Protein 9I4R (pdb70)

Foldseek 3Di:
DVVVAAWKAWPQGKIDHWDQDQPFKIWDWTAGNVGDPLRIWIKIWGWDNPPDDDFDWIWIKMKTQNDDPNDHQQKMKMWTFTWDDDPKTKTKTKMKIAHDDDPVCRVVGIDIDIIMMTNPD/DVQVAAWKAWPQQKIDHWDQDLVFKIWDWTAPNVDDPLRIWTKIWGWDNDDDDDQDWIWIKMKTQNDDPNDHQQKMKMWTFTWGGDDFTKTKTKMKIAHDDDPVCRVVGIDIDIIMMTPDD/DVFVAAWKAWPQQKIWGWDQDLVFKIWTWIAPNVRDPLRIWTKIWGWDNDDDDLQDWIWIKMKTQNDDPPDHQQKMKMWTFTWRDDDWIKTKTKMKIAHDDPPVCNVVGIDIGIIMMTNDD/DQVQVAAWKAWPQQKIDHWHQDLVFKIWDWIADNVRDPLRIWTKIWGWDNDDDDLQDWIWIKMKTQNDDPRDHQQKMKMWTFTWDGDDFTKTKTKMKIAHDDDPVCRVVGIDIDIIMMTGDD/DVDDPVVD/DDDVVVD/DVVD/DVVD

Sequence (508 aa):
QAGITGTWYNQLGSTFIVTAGADGALTGTYVTARGNAESRYVLTGRYDSAPATAGSGTALGWTVAWKNNYRNAHSATTWSGQYVGGAEARINTQWLLTSGTTEANAWRSTLVGHDTFTKVQQAGITGTWYNQLGSTFIVTAGADGALTGTYVTARGNAESRYVLTGRYDSAPATAGSGTALGWTVAWKNNYRNAHSATTWSGQYVGGAEARINTQWLLTSGTTEANAWRSTLVGHDTFTKVQQAGITGTWYNQLGSTFIVTAGADGALTGTYVTARGNAESRYVLTGRYDSAPATAGSGTALGWTVAWKNNYRNAHSATTWSGQYVGGAEARINTQWLLTSGTTEANAWRSTLVGHDTFTKVQDQAGITGTWYNQLGSTFIVTAGADGALTGTYVTARGNAESRYVLTGRYDSAPATAGSGTALGWTVAWKNNYRNAHSATTWSGQYVGGAEARINTQWLLTSGTTEANAWRSTLVGHDTFTKVQPWSHPQFEWSHPQFEHPQFHPQF

Secondary structure (DSSP, 8-state):
-TTTSEEEE-TTS-EEEEEE-TTSEEEEEEE-TT-SGGGEEEEEEEE--SPP-TTB-EEEEEEEEEE-SS-EEEEEEEEEEEEE-STT-EEEEEEEEEEP--GGGGGG-EEEEEEEEES--/-TTTSEEEEETTS-EEEEEE-TTSEEEEEEE-TT-SGGGEEEEEEEE--SPP-SS--EEEEEEEEEE-SS-EEEEEEEEEEEEE-STT-EEEEEEEEEE---GGGGGG-EEEEEEEEES--/-TTT-EEEE-TTS-EEEEEE-TTSEEEEEEE-TT-SGGGEEEEEEEE-SS-S-SSS-EEEEEEEEEE-SS-EEEEEEEEEEEEE-SSS-EEEEEEEEEE---GGGGGGSEEEEEEEEES--/-HHHHSEEEE-TTS-EEEEEE-TTSEEEEEEE-TT-SGGGEEEEEEEE-SS-SSSSS-EEEEEEEEEE-SS-EEEEEEEEEEEEE-STT-EEEEEEEEEE--BGGGGGGSEEEEEEEEEE--/----GGG-/---GGG-/-TT-/-TT-

Structure (mmCIF, N/CA/C/O backbone):
data_9I4R
#
_entry.id   9I4R
#
_cell.length_a   47.550
_cell.length_b   105.892
_cell.length_c   51.246
_cell.angle_alpha   90.000
_cell.angle_beta   106.448
_cell.angle_gamma   90.000
#
_symmetry.space_group_name_H-M   'P 1 21 1'
#
loop_
_entity.id
_entity.type
_entity.pdbx_description
1 polymer Streptavidin
2 polymer Oic-P-streptagII
3 non-polymer GLYCEROL
4 water water
#
loop_
_atom_site.group_PDB
_atom_site.id
_atom_site.type_symbol
_atom_site.label_atom_id
_atom_site.label_alt_id
_atom_site.label_comp_id
_atom_site.label_asym_id
_atom_site.label_entity_id
_atom_site.label_seq_id
_atom_site.pdbx_PDB_ins_code
_atom_site.Cartn_x
_atom_site.Cartn_y
_atom_site.Cartn_z
_atom_site.occupancy
_atom_site.B_iso_or_equiv
_atom_site.auth_seq_id
_atom_site.auth_comp_id
_atom_site.auth_asym_id
_atom_site.auth_atom_id
_atom_site.pdbx_PDB_model_num
ATOM 1 N N . GLN A 1 13 ? 7.15963 -22.76837 35.91546 1.000 41.93246 14 GLN B N 1
ATOM 2 C CA . GLN A 1 13 ? 6.42446 -23.96145 35.46592 1.000 47.02180 14 GLN B CA 1
ATOM 3 C C . GLN A 1 13 ? 5.56426 -24.49642 36.60889 1.000 54.22577 14 GLN B C 1
ATOM 4 O O . GLN A 1 13 ? 4.32804 -24.34414 36.62642 1.000 38.27741 14 GLN B O 1
ATOM 7 N N . ALA A 1 14 ? 6.23063 -25.15202 37.56317 1.000 66.30256 15 ALA B N 1
ATOM 8 C CA . ALA A 1 14 ? 5.60071 -25.40431 38.85525 1.000 61.73672 15 ALA B CA 1
ATOM 9 C C . ALA A 1 14 ? 5.30315 -24.08694 39.56848 1.000 59.55014 15 ALA B C 1
ATOM 10 O O . ALA A 1 14 ? 4.27551 -23.95752 40.25769 1.000 55.04340 15 ALA B O 1
ATOM 17 N N . GLY A 1 15 ? 6.16013 -23.08697 39.38825 1.000 50.40177 16 GLY B N 1
ATOM 18 C CA . GLY A 1 15 ? 5.90203 -21.79222 39.95454 1.000 40.01052 16 GLY B CA 1
ATOM 19 C C . GLY A 1 15 ? 4.83427 -21.02407 39.19353 1.000 34.89481 16 GLY B C 1
ATOM 20 O O . GLY A 1 15 ? 4.00983 -20.34317 39.80730 1.000 32.96585 16 GLY B O 1
ATOM 24 N N . ILE A 1 16 ? 4.82764 -21.11016 37.86464 1.000 37.36850 17 ILE B N 1
ATOM 25 C CA . ILE A 1 16 ? 3.83763 -20.35677 37.09550 1.000 26.66451 17 ILE B CA 1
ATOM 26 C C . ILE A 1 16 ? 2.42996 -20.87437 37.37697 1.000 28.89078 17 ILE B C 1
ATOM 27 O O . ILE A 1 16 ? 1.51120 -20.09247 37.64872 1.000 27.76734 17 ILE B O 1
ATOM 43 N N . THR A 1 17 ? 2.23020 -22.19300 37.30500 1.000 24.85782 18 THR B N 1
ATOM 44 C CA . THR A 1 17 ? 0.89925 -22.74739 37.52946 1.000 23.91109 18 THR B CA 1
ATOM 45 C C . THR A 1 17 ? 0.30322 -22.21816 38.83464 1.000 24.72838 18 THR B C 1
ATOM 46 O O . THR A 1 17 ? 0.94154 -22.26062 39.89211 1.000 25.58527 18 THR B O 1
ATOM 57 N N . GLY A 1 18 ? -0.92617 -21.71954 38.75957 1.000 20.95740 19 GLY B N 1
ATOM 58 C CA . GLY A 1 18 ? -1.64617 -21.30420 39.94097 1.000 25.28348 19 GLY B CA 1
ATOM 59 C C . GLY A 1 18 ? -2.58710 -20.14142 39.65917 1.000 27.58452 19 GLY B C 1
ATOM 60 O O . GLY A 1 18 ? -3.04382 -19.93906 38.53886 1.000 22.37190 19 GLY B O 1
ATOM 64 N N . THR A 1 19 ? -2.90028 -19.39359 40.71666 1.000 23.67700 20 THR B N 1
ATOM 65 C CA . THR A 1 19 ? -3.82873 -18.27254 40.63520 1.000 21.70194 20 THR B CA 1
ATOM 66 C C . THR A 1 19 ? -3.07468 -16.98938 40.94981 1.000 25.28809 20 THR B C 1
ATOM 67 O O . THR A 1 19 ? -2.36194 -16.91501 41.96017 1.000 23.56830 20 THR B O 1
ATOM 78 N N . TRP A 1 20 ? -3.20906 -16.00302 40.06579 1.000 26.49225 21 TRP B N 1
ATOM 79 C CA . TRP A 1 20 ? -2.49420 -14.73531 40.16195 1.000 24.21242 21 TRP B CA 1
ATOM 80 C C . TRP A 1 20 ? -3.46169 -13.56752 40.17063 1.000 24.88157 21 TRP B C 1
ATOM 81 O O . TRP A 1 20 ? -4.51580 -13.60798 39.53492 1.000 26.40129 21 TRP B O 1
ATOM 102 N N . TYR A 1 21 ? -3.07096 -12.49035 40.84475 1.000 26.32847 22 TYR B N 1
ATOM 103 C CA . TYR A 1 21 ? -3.87548 -11.28588 40.89236 1.000 27.69899 22 TYR B CA 1
ATOM 104 C C . TYR A 1 21 ? -3.02946 -10.12683 40.44215 1.000 20.58962 22 TYR B C 1
ATOM 105 O O . TYR A 1 21 ? -1.86727 -10.03251 40.83758 1.000 23.39186 22 TYR B O 1
ATOM 123 N N . ASN A 1 22 ? -3.60753 -9.24269 39.62459 1.000 25.80635 23 ASN B N 1
ATOM 124 C CA . ASN A 1 22 ? -2.90112 -8.03098 39.24833 1.000 30.11545 23 ASN B CA 1
ATOM 125 C C . ASN A 1 22 ? -3.30215 -6.89959 40.18592 1.000 39.95657 23 ASN B C 1
ATOM 126 O O . ASN A 1 22 ? -4.05607 -7.08455 41.14629 1.000 33.14807 23 ASN B O 1
ATOM 137 N N . GLN A 1 23 ? -2.78487 -5.70290 39.87790 1.000 37.78725 24 GLN B N 1
ATOM 138 C CA . GLN A 1 23 ? -2.92109 -4.54538 40.75033 1.000 45.41185 24 GLN B CA 1
ATOM 139 C C . GLN A 1 23 ? -4.34695 -4.01165 40.80899 1.000 49.20631 24 GLN B C 1
ATOM 140 O O . GLN A 1 23 ? -4.66919 -3.24978 41.72799 1.000 42.43229 24 GLN B O 1
ATOM 154 N N . LEU A 1 24 ? -5.20490 -4.39099 39.86319 1.000 45.28947 25 LEU B N 1
ATOM 155 C CA . LEU A 1 24 ? -6.59877 -3.97075 39.85225 1.000 40.11972 25 LEU B CA 1
ATOM 156 C C . LEU A 1 24 ? -7.53145 -5.00312 40.46697 1.000 41.47479 25 LEU B C 1
ATOM 157 O O . LEU A 1 24 ? -8.73207 -4.74989 40.56915 1.000 41.96154 25 LEU B O 1
ATOM 173 N N . GLY A 1 25 ? -7.02253 -6.16174 40.85684 1.000 40.98061 26 GLY B N 1
ATOM 174 C CA . GLY A 1 25 ? -7.87666 -7.22081 41.35022 1.000 40.74408 26 GLY B CA 1
ATOM 175 C C . GLY A 1 25 ? -8.41461 -8.16085 40.29427 1.000 34.97014 26 GLY B C 1
ATOM 176 O O . GLY A 1 25 ? -9.27062 -9.00168 40.61059 1.000 38.46126 26 GLY B O 1
ATOM 180 N N . SER A 1 26 ? -7.96945 -8.03558 39.04916 1.000 38.33021 27 SER B N 1
ATOM 181 C CA . SER A 1 26 ? -8.26851 -9.06855 38.06464 1.000 31.59165 27 SER B CA 1
ATOM 182 C C . SER A 1 26 ? -7.54023 -10.34409 38.44873 1.000 29.54970 27 SER B C 1
ATOM 183 O O . SER A 1 26 ? -6.49255 -10.31094 39.10759 1.000 24.76446 27 SER B O 1
ATOM 191 N N . THR A 1 27 ? -8.10971 -11.48578 38.04013 1.000 31.08504 28 THR B N 1
ATOM 192 C CA . THR A 1 27 ? -7.57555 -12.78551 38.40057 1.000 26.10834 28 THR B CA 1
ATOM 193 C C . THR A 1 27 ? -7.13298 -13.54501 37.15095 1.000 23.06425 28 THR B C 1
ATOM 194 O O . THR A 1 27 ? -7.81944 -13.53819 36.12612 1.000 24.88865 28 THR B O 1
ATOM 205 N N . PHE A 1 28 ? -5.96343 -14.16108 37.24833 1.000 22.25064 29 PHE B N 1
ATOM 206 C CA . PHE A 1 28 ? -5.28995 -14.89607 36.16784 1.000 25.94622 29 PHE B CA 1
ATOM 207 C C . PHE A 1 28 ? -5.09707 -16.30687 36.70658 1.000 24.53004 29 PHE B C 1
ATOM 208 O O . PHE A 1 28 ? -4.29293 -16.51049 37.61749 1.000 23.15528 29 PHE B O 1
ATOM 225 N N . ILE A 1 29 ? -5.87961 -17.26703 36.20188 1.000 22.06696 30 ILE B N 1
ATOM 226 C CA . ILE A 1 29 ? -5.81706 -18.65702 36.65109 1.000 24.54897 30 ILE B CA 1
ATOM 227 C C . ILE A 1 29 ? -5.21984 -19.48881 35.53134 1.000 21.94883 30 ILE B C 1
ATOM 228 O O . ILE A 1 29 ? -5.86248 -19.66354 34.48534 1.000 20.11704 30 ILE B O 1
ATOM 244 N N . VAL A 1 30 ? -4.03417 -20.06855 35.74995 1.000 25.08300 31 VAL B N 1
ATOM 245 C CA . VAL A 1 30 ? -3.23919 -20.59016 34.64786 1.000 23.43770 31 VAL B CA 1
ATOM 246 C C . VAL A 1 30 ? -2.67970 -21.97473 34.96014 1.000 21.46868 31 VAL B C 1
ATOM 247 O O . VAL A 1 30 ? -2.27874 -22.26569 36.09496 1.000 21.97106 31 VAL B O 1
ATOM 260 N N . THR A 1 31 ? -2.65222 -22.82381 33.93913 1.000 21.94669 32 THR B N 1
ATOM 261 C CA . THR A 1 31 ? -1.91582 -24.08206 33.96244 1.000 23.73911 32 THR B CA 1
ATOM 262 C C . THR A 1 31 ? -0.73868 -23.93086 33.00682 1.000 18.89572 32 THR B C 1
ATOM 263 O O . THR A 1 31 ? -0.95021 -23.63722 31.82940 1.000 20.22130 32 THR B O 1
ATOM 274 N N . ALA A 1 32 ? 0.47758 -24.13986 33.50406 1.000 18.39355 33 ALA B N 1
ATOM 275 C CA . ALA A 1 32 ? 1.67908 -24.18149 32.66772 1.000 22.02379 33 ALA B CA 1
ATOM 276 C C . ALA A 1 32 ? 1.99913 -25.63741 32.34925 1.000 23.48959 33 ALA B C 1
ATOM 277 O O . ALA A 1 32 ? 2.31363 -26.42550 33.24577 1.000 24.26569 33 ALA B O 1
ATOM 284 N N . GLY A 1 33 ? 1.90386 -25.98918 31.08187 1.000 20.72899 34 GLY B N 1
ATOM 285 C CA . GLY A 1 33 ? 2.07625 -27.36387 30.69448 1.000 21.44091 34 GLY B CA 1
ATOM 286 C C . GLY A 1 33 ? 3.53285 -27.68062 30.55585 1.000 25.00609 34 GLY B C 1
ATOM 287 O O . GLY A 1 33 ? 4.37001 -26.78822 30.36643 1.000 20.63053 34 GLY B O 1
ATOM 291 N N . ALA A 1 34 ? 3.82285 -28.97698 30.64334 1.000 20.73969 35 ALA B N 1
ATOM 292 C CA . ALA A 1 34 ? 5.21055 -29.42506 30.66030 1.000 21.19580 35 ALA B CA 1
ATOM 293 C C . ALA A 1 34 ? 6.02843 -28.87646 29.49354 1.000 22.49198 35 ALA B C 1
ATOM 294 O O . ALA A 1 34 ? 7.22215 -28.62265 29.64588 1.000 24.06601 35 ALA B O 1
ATOM 301 N N . ASP A 1 35 ? 5.42097 -28.73236 28.31284 1.000 24.16646 36 ASP B N 1
ATOM 302 C CA . ASP A 1 35 ? 6.14448 -28.44475 27.07818 1.000 24.66854 36 ASP B CA 1
ATOM 303 C C . ASP A 1 35 ? 6.06173 -26.97545 26.63460 1.000 24.30408 36 ASP B C 1
ATOM 304 O O . ASP A 1 35 ? 6.42594 -26.66661 25.49598 1.000 24.71775 36 ASP B O 1
ATOM 313 N N . GLY A 1 36 ? 5.56376 -26.07650 27.47566 1.000 20.37586 37 GLY B N 1
ATOM 314 C CA . GLY A 1 36 ? 5.51930 -24.66923 27.13953 1.000 16.74614 37 GLY B CA 1
ATOM 315 C C . GLY A 1 36 ? 4.14002 -24.06532 26.95201 1.000 19.31583 37 GLY B C 1
ATOM 316 O O . GLY A 1 36 ? 4.05449 -22.88307 26.58765 1.000 15.95144 37 GLY B O 1
ATOM 320 N N . ALA A 1 37 ? 3.07110 -24.82917 27.16612 1.000 15.18683 38 ALA B N 1
ATOM 321 C CA . ALA A 1 37 ? 1.71855 -24.31332 26.95395 1.000 19.28059 38 ALA B CA 1
ATOM 322 C C . ALA A 1 37 ? 1.24834 -23.57031 28.18722 1.000 16.83198 38 ALA B C 1
ATOM 323 O O . ALA A 1 37 ? 1.55650 -23.95688 29.32528 1.000 16.10960 38 ALA B O 1
ATOM 330 N N . LEU A 1 38 ? 0.53667 -22.47309 27.95419 1.000 19.35043 39 LEU B N 1
ATOM 331 C CA . LEU A 1 38 ? -0.22593 -21.78025 28.97681 1.000 16.07542 39 LEU B CA 1
ATOM 332 C C . LEU A 1 38 ? -1.69614 -21.87498 28.60406 1.000 15.73964 39 LEU B C 1
ATOM 333 O O . LEU A 1 38 ? -2.06833 -21.62531 27.44943 1.000 14.27973 39 LEU B O 1
ATOM 349 N N . THR A 1 39 ? -2.53229 -22.25645 29.56511 1.000 14.97340 40 THR B N 1
ATOM 350 C CA . THR A 1 39 ? -3.96344 -22.37310 29.33982 1.000 14.54614 40 THR B CA 1
ATOM 351 C C . THR A 1 39 ? -4.65057 -21.89839 30.61141 1.000 17.82709 40 THR B C 1
ATOM 352 O O . THR A 1 39 ? -4.09232 -22.02506 31.70353 1.000 26.44057 40 THR B O 1
ATOM 363 N N . GLY A 1 40 ? -5.83346 -21.32918 30.47948 1.000 18.75034 41 GLY B N 1
ATOM 364 C CA . GLY A 1 40 ? -6.57285 -20.99885 31.70718 1.000 17.79831 41 GLY B CA 1
ATOM 365 C C . GLY A 1 40 ? -7.69118 -20.00058 31.45554 1.000 16.76924 41 GLY B C 1
ATOM 366 O O . GLY A 1 40 ? -8.27558 -19.96177 30.37371 1.000 14.92732 41 GLY B O 1
ATOM 370 N N . THR A 1 41 ? -7.96460 -19.20781 32.49158 1.000 16.34422 42 THR B N 1
ATOM 371 C CA . THR A 1 41 ? -9.11797 -18.32341 32.55183 1.000 14.52288 42 THR B CA 1
ATOM 372 C C . THR A 1 41 ? -8.67963 -17.00299 33.14470 1.000 19.23103 42 THR B C 1
ATOM 373 O O . THR A 1 41 ? -7.99064 -16.97645 34.17035 1.000 19.16794 42 THR B O 1
ATOM 384 N N . TYR A 1 42 ? -9.06935 -15.92407 32.48700 1.000 18.30458 43 TYR B N 1
ATOM 385 C CA . TYR A 1 42 ? -8.84870 -14.57191 32.97920 1.000 21.50343 43 TYR B CA 1
ATOM 386 C C . TYR A 1 42 ? -10.17808 -14.02906 33.47342 1.000 22.12238 43 TYR B C 1
ATOM 387 O O . TYR A 1 42 ? -11.20383 -14.12995 32.78067 1.000 20.93727 43 TYR B O 1
ATOM 405 N N . VAL A 1 43 ? -10.17656 -13.51885 34.69505 1.000 20.23510 44 VAL B N 1
ATOM 406 C CA . VAL A 1 43 ? -11.41269 -13.14753 35.37797 1.000 21.42442 44 VAL B CA 1
ATOM 407 C C . VAL A 1 43 ? -11.29576 -11.68113 35.75287 1.000 22.63448 44 VAL B C 1
ATOM 408 O O . VAL A 1 43 ? -10.39475 -11.31161 36.51580 1.000 23.39616 44 VAL B O 1
ATOM 421 N N . THR A 1 44 ? -12.16495 -10.84780 35.16618 1.000 24.37646 45 THR B N 1
ATOM 422 C CA . THR A 1 44 ? -12.16525 -9.42005 35.44487 1.000 33.42992 45 THR B CA 1
ATOM 423 C C . THR A 1 44 ? -12.64451 -9.19763 36.87279 1.000 42.19951 45 THR B C 1
ATOM 424 O O . THR A 1 44 ? -13.41536 -9.99198 37.41867 1.000 41.50887 45 THR B O 1
ATOM 435 N N . ALA A 1 45 ? -12.20069 -8.09078 37.47318 1.000 46.55663 46 ALA B N 1
ATOM 436 C CA . ALA A 1 45 ? -12.43946 -7.87848 38.89975 1.000 44.02303 46 ALA B CA 1
ATOM 437 C C . ALA A 1 45 ? -13.91682 -8.03658 39.27367 1.000 45.16241 46 ALA B C 1
ATOM 438 O O . ALA A 1 45 ? -14.22827 -8.46072 40.39180 1.000 40.23284 46 ALA B O 1
ATOM 445 N N . ARG A 1 46 ? -14.84306 -7.73870 38.35925 1.000 42.37105 47 ARG B N 1
ATOM 446 C CA . ARG A 1 46 ? -16.25472 -7.97464 38.65668 1.000 48.29928 47 ARG B CA 1
ATOM 447 C C . ARG A 1 46 ? -16.45969 -9.33791 39.32064 1.000 42.22608 47 ARG B C 1
ATOM 448 O O . ARG A 1 46 ? -16.92574 -9.41926 40.46067 1.000 53.18020 47 ARG B O 1
ATOM 469 N N . GLY A 1 47 ? -16.11715 -10.43072 38.62635 1.000 53.30602 48 GLY B N 1
ATOM 470 C CA . GLY A 1 47 ? -16.00382 -11.74127 39.24816 1.000 44.43968 48 GLY B CA 1
ATOM 471 C C . GLY A 1 47 ? -17.00440 -12.79592 38.80987 1.000 48.10951 48 GLY B C 1
ATOM 472 O O . GLY A 1 47 ? -16.78106 -13.98487 39.09431 1.000 50.69010 48 GLY B O 1
ATOM 476 N N . ASN A 1 48 ? -18.08778 -12.42392 38.13383 1.000 52.54942 49 ASN B N 1
ATOM 477 C CA . ASN A 1 48 ? -19.14860 -13.36510 37.79560 1.000 45.14497 49 ASN B CA 1
ATOM 478 C C . ASN A 1 48 ? -18.81731 -14.13065 36.51190 1.000 45.39983 49 ASN B C 1
ATOM 479 O O . ASN A 1 48 ? -17.79876 -13.88969 35.85930 1.000 40.50465 49 ASN B O 1
ATOM 490 N N . ALA A 1 49 ? -19.70561 -15.05972 36.13160 1.000 41.79646 50 ALA B N 1
ATOM 491 C CA . ALA A 1 49 ? -19.48778 -15.83934 34.91312 1.000 35.69421 50 ALA B CA 1
ATOM 492 C C . ALA A 1 49 ? -19.32163 -14.92751 33.70210 1.000 41.41671 50 ALA B C 1
ATOM 493 O O . ALA A 1 49 ? -18.50848 -15.20391 32.81121 1.000 33.12723 50 ALA B O 1
ATOM 500 N N . GLU A 1 50 ? -20.07827 -13.82605 33.66089 1.000 31.23948 51 GLU B N 1
ATOM 501 C CA . GLU A 1 50 ? -19.95863 -12.84760 32.58929 1.000 36.14362 51 GLU B CA 1
ATOM 502 C C . GLU A 1 50 ? -18.56154 -12.24590 32.51629 1.000 25.48613 51 GLU B C 1
ATOM 503 O O . GLU A 1 50 ? -18.23665 -11.60726 31.52065 1.000 31.45072 51 GLU B O 1
ATOM 515 N N . SER A 1 51 ? -17.72666 -12.46665 33.52644 1.000 24.76277 52 SER B N 1
ATOM 516 C CA . SER A 1 51 ? -16.41184 -11.85529 33.62273 1.000 29.55109 52 SER B CA 1
ATOM 517 C C . SER A 1 51 ? -15.27856 -12.84477 33.36643 1.000 28.29961 52 SER B C 1
ATOM 518 O O . SER A 1 51 ? -14.11730 -12.51045 33.58629 1.000 23.10467 52 SER B O 1
ATOM 526 N N . ARG A 1 52 ? -15.58221 -14.04772 32.89857 1.000 25.71512 53 ARG B N 1
ATOM 527 C CA . ARG A 1 52 ? -14.59637 -15.10980 32.73052 1.000 21.88761 53 ARG B CA 1
ATOM 528 C C . ARG A 1 52 ? -14.30614 -15.27769 31.24487 1.000 22.40093 53 ARG B C 1
ATOM 529 O O . ARG A 1 52 ? -15.23436 -15.35224 30.43334 1.000 19.76894 53 ARG B O 1
ATOM 550 N N . TYR A 1 53 ? -13.01713 -15.29241 30.87794 1.000 18.66463 54 TYR B N 1
ATOM 551 C CA . TYR A 1 53 ? -12.59932 -15.39734 29.48486 1.000 14.06703 54 TYR B CA 1
ATOM 552 C C . TYR A 1 53 ? -11.48170 -16.42622 29.35855 1.000 17.69594 54 TYR B C 1
ATOM 553 O O . TYR A 1 53 ? -10.64572 -16.56117 30.25330 1.000 18.38825 54 TYR B O 1
ATOM 571 N N . VAL A 1 54 ? -11.44608 -17.11504 28.20828 1.000 18.19483 55 VAL B N 1
ATOM 572 C CA . VAL A 1 54 ? -10.39237 -18.08792 27.92435 1.000 17.34036 55 VAL B CA 1
ATOM 573 C C . VAL A 1 54 ? -9.06899 -17.39459 27.64262 1.000 19.10502 55 VAL B C 1
ATOM 574 O O . VAL A 1 54 ? -9.01282 -16.36878 26.95240 1.000 19.18210 55 VAL B O 1
ATOM 587 N N . LEU A 1 55 ? -7.99287 -17.95740 28.15895 1.000 15.84564 56 LEU B N 1
ATOM 588 C CA . LEU A 1 55 ? -6.65881 -17.50803 27.78479 1.000 17.27481 56 LEU B CA 1
ATOM 589 C C . LEU A 1 55 ? -5.81719 -18.65932 27.25798 1.000 19.36299 56 LEU B C 1
ATOM 590 O O . LEU A 1 55 ? -5.99224 -19.81007 27.66626 1.000 14.10580 56 LEU B O 1
ATOM 606 N N . THR A 1 56 ? -4.90615 -18.34400 26.31672 1.000 18.58150 57 THR B N 1
ATOM 607 C CA . THR A 1 56 ? -3.87254 -19.28108 25.91946 1.000 15.43421 57 THR B CA 1
ATOM 608 C C . THR A 1 56 ? -2.57540 -18.52952 25.62581 1.000 12.73470 57 THR B C 1
ATOM 609 O O . THR A 1 56 ? -2.57855 -17.35191 25.23675 1.000 19.36299 57 THR B O 1
ATOM 620 N N . GLY A 1 57 ? -1.46647 -19.20461 25.85931 1.000 16.42595 58 GLY B N 1
ATOM 621 C CA . GLY A 1 57 ? -0.17877 -18.59814 25.59453 1.000 16.56785 58 GLY B CA 1
ATOM 622 C C . GLY A 1 57 ? 0.90781 -19.64932 25.60033 1.000 15.93701 58 GLY B C 1
ATOM 623 O O . GLY A 1 57 ? 0.62686 -20.84832 25.53945 1.000 15.98444 58 GLY B O 1
ATOM 627 N N . ARG A 1 58 ? 2.14520 -19.16801 25.73951 1.000 13.79021 59 ARG B N 1
ATOM 628 C CA . ARG A 1 58 ? 3.34725 -19.99141 25.70854 1.000 16.35806 59 ARG B CA 1
ATOM 629 C C . ARG A 1 58 ? 4.34874 -19.42611 26.70159 1.000 19.57406 59 ARG B C 1
ATOM 630 O O . ARG A 1 58 ? 4.36068 -18.21855 26.94872 1.000 15.43351 59 ARG B O 1
ATOM 651 N N . TYR A 1 59 ? 5.21635 -20.29422 27.23453 1.000 13.39594 60 TYR B N 1
ATOM 652 C CA . TYR A 1 59 ? 6.31584 -19.87054 28.09068 1.000 15.27829 60 TYR B CA 1
ATOM 653 C C . TYR A 1 59 ? 7.54267 -20.71281 27.78097 1.000 17.13352 60 TYR B C 1
ATOM 654 O O . TYR A 1 59 ? 7.45228 -21.78012 27.14967 1.000 15.69915 60 TYR B O 1
ATOM 672 N N . ASP A 1 60 ? 8.71106 -20.19262 28.19533 1.000 17.34142 61 ASP B N 1
ATOM 673 C CA . ASP A 1 60 ? 9.98644 -20.87415 28.01330 1.000 15.89365 61 ASP B CA 1
ATOM 674 C C . ASP A 1 60 ? 10.08029 -22.00351 29.03843 1.000 18.50468 61 ASP B C 1
ATOM 675 O O . ASP A 1 60 ? 10.20111 -21.74753 30.24558 1.000 18.25354 61 ASP B O 1
ATOM 684 N N . SER A 1 61 ? 9.96058 -23.24711 28.57882 1.000 19.00754 62 SER B N 1
ATOM 685 C CA . SER A 1 61 ? 9.89554 -24.38516 29.48471 1.000 19.03266 62 SER B CA 1
ATOM 686 C C . SER A 1 61 ? 11.27895 -24.95943 29.82904 1.000 23.58966 62 SER B C 1
ATOM 687 O O . SER A 1 61 ? 11.35002 -26.04234 30.41018 1.000 22.98167 62 SER B O 1
ATOM 695 N N . ALA A 1 62 ? 12.35591 -24.21784 29.56268 1.000 23.34033 63 ALA B N 1
ATOM 696 C CA . ALA A 1 62 ? 13.69614 -24.60726 30.00335 1.000 30.68799 63 ALA B CA 1
ATOM 697 C C . ALA A 1 62 ? 13.85330 -24.43541 31.51652 1.000 38.66454 63 ALA B C 1
ATOM 698 O O . ALA A 1 62 ? 13.31830 -23.48164 32.09987 1.000 41.91608 63 ALA B O 1
ATOM 705 N N . PRO A 1 63 ? 14.65343 -25.29205 32.16582 1.000 40.39869 64 PRO B N 1
ATOM 706 C CA . PRO A 1 63 ? 14.90296 -25.11224 33.60290 1.000 43.15650 64 PRO B CA 1
ATOM 707 C C . PRO A 1 63 ? 15.42069 -23.71508 33.88472 1.000 36.21985 64 PRO B C 1
ATOM 708 O O . PRO A 1 63 ? 16.27000 -23.19227 33.16102 1.000 39.39484 64 PRO B O 1
ATOM 719 N N . ALA A 1 64 ? 14.86896 -23.10015 34.92921 1.000 51.52495 65 ALA B N 1
ATOM 720 C CA . ALA A 1 64 ? 15.20674 -21.72358 35.26297 1.000 53.18011 65 ALA B CA 1
ATOM 721 C C . ALA A 1 64 ? 16.67819 -21.61809 35.63365 1.000 53.33879 65 ALA B C 1
ATOM 722 O O . ALA A 1 64 ? 17.23551 -22.50604 36.28273 1.000 54.44561 65 ALA B O 1
ATOM 729 N N . THR A 1 65 ? 17.31189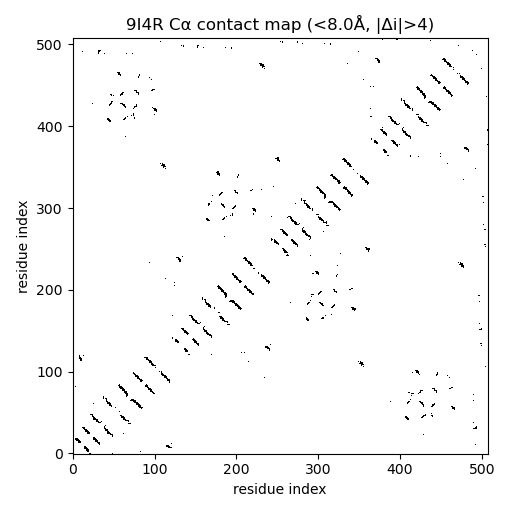 -20.53641 35.19577 1.000 55.47039 66 THR B N 1
ATOM 730 C CA . THR A 1 65 ? 18.71903 -20.29102 35.46248 1.000 51.07102 66 THR B CA 1
ATOM 731 C C . THR A 1 65 ? 18.84003 -19.35871 36.66629 1.000 55.37475 66 THR B C 1
ATOM 732 O O . THR A 1 65 ? 17.84254 -18.94592 37.27288 1.000 60.57984 66 THR B O 1
ATOM 743 N N . ALA A 1 66 ? 20.08204 -19.02850 37.01727 1.000 58.89461 67 ALA B N 1
ATOM 744 C CA . ALA A 1 66 ? 20.38219 -18.29795 38.24947 1.000 55.67750 67 ALA B CA 1
ATOM 745 C C . ALA A 1 66 ? 19.82622 -16.88306 38.17124 1.000 45.47464 67 ALA B C 1
ATOM 746 O O . ALA A 1 66 ? 20.37629 -16.01120 37.48453 1.000 55.33887 67 ALA B O 1
ATOM 753 N N . GLY A 1 67 ? 18.72577 -16.64954 38.88453 1.000 43.96551 68 GLY B N 1
ATOM 754 C CA . GLY A 1 67 ? 18.22875 -15.30268 39.09373 1.000 46.99407 68 GLY B CA 1
ATOM 755 C C . GLY A 1 67 ? 17.64679 -14.61549 37.87976 1.000 43.28579 68 GLY B C 1
ATOM 756 O O . GLY A 1 67 ? 17.41842 -13.39672 37.92141 1.000 40.22831 68 GLY B O 1
ATOM 760 N N . SER A 1 68 ? 17.39462 -15.34504 36.80278 1.000 38.03114 69 SER B N 1
ATOM 761 C CA . SER A 1 68 ? 16.78652 -14.77143 35.61694 1.000 38.17661 69 SER B CA 1
ATOM 762 C C . SER A 1 68 ? 15.34516 -15.24091 35.49130 1.000 41.20814 69 SER B C 1
ATOM 763 O O . SER A 1 68 ? 14.98166 -16.35734 35.89957 1.000 31.39642 69 SER B O 1
ATOM 771 N N . GLY A 1 69 ? 14.52513 -14.35943 34.92094 1.000 25.72614 70 GLY B N 1
ATOM 772 C CA . GLY A 1 69 ? 13.13495 -14.66707 34.71920 1.000 25.35031 70 GLY B CA 1
ATOM 773 C C . GLY A 1 69 ? 12.90117 -15.59935 33.55556 1.000 21.63237 70 GLY B C 1
ATOM 774 O O . GLY A 1 69 ? 13.78103 -15.90417 32.74808 1.000 22.63063 70 GLY B O 1
ATOM 778 N N . THR A 1 70 ? 11.67093 -16.08967 33.50927 1.000 20.76410 71 THR B N 1
ATOM 779 C CA . THR A 1 70 ? 11.18601 -17.00782 32.48975 1.000 21.31005 71 THR B CA 1
ATOM 780 C C . THR A 1 70 ? 10.25091 -16.23891 31.56494 1.000 20.08502 71 THR B C 1
ATOM 781 O O . THR A 1 70 ? 9.20316 -15.76774 32.01265 1.000 19.89804 71 THR B O 1
ATOM 792 N N . ALA A 1 71 ? 10.62509 -16.11443 30.29084 1.000 19.84962 72 ALA B N 1
ATOM 793 C CA . ALA A 1 71 ? 9.80750 -15.39143 29.32130 1.000 19.64569 72 ALA B CA 1
ATOM 794 C C . ALA A 1 71 ? 8.46920 -16.09583 29.06911 1.000 17.98926 72 ALA B C 1
ATOM 795 O O . ALA A 1 71 ? 8.40228 -17.32082 28.99658 1.000 19.49527 72 ALA B O 1
ATOM 802 N N . LEU A 1 72 ? 7.40153 -15.30715 28.90814 1.000 13.64773 73 LEU B N 1
ATOM 803 C CA . LEU A 1 72 ? 6.08131 -15.83628 28.62440 1.000 15.90131 73 LEU B CA 1
ATOM 804 C C . LEU A 1 72 ? 5.23246 -14.79153 27.92411 1.000 14.98474 73 LEU B C 1
ATOM 805 O O . LEU A 1 72 ? 5.57000 -13.60300 27.87670 1.000 16.11466 73 LEU B O 1
ATOM 821 N N . GLY A 1 73 ? 4.10499 -15.25266 27.39884 1.000 14.60540 74 GLY B N 1
ATOM 822 C CA . GLY A 1 73 ? 3.07907 -14.35254 26.88537 1.000 14.35344 74 GLY B CA 1
ATOM 823 C C . GLY A 1 73 ? 1.76968 -15.08265 26.78540 1.000 15.15050 74 GLY B C 1
ATOM 824 O O . GLY A 1 73 ? 1.72903 -16.31979 26.69247 1.000 14.45965 74 GLY B O 1
ATOM 828 N N . TRP A 1 74 ? 0.68657 -14.31627 26.82944 1.000 13.71004 75 TRP B N 1
ATOM 829 C CA . TRP A 1 74 ? -0.59970 -14.92069 26.57568 1.000 15.59837 75 TRP B CA 1
ATOM 830 C C . TRP A 1 74 ? -1.55253 -13.91419 25.96207 1.000 18.71451 75 TRP B C 1
ATOM 831 O O . TRP A 1 74 ? -1.29533 -12.69792 25.92085 1.000 13.46785 75 TRP B O 1
ATOM 852 N N . THR A 1 75 ? -2.66009 -14.47198 25.44514 1.000 13.54157 76 THR B N 1
ATOM 853 C CA . THR A 1 75 ? -3.71748 -13.71955 24.78701 1.000 13.66383 76 THR B CA 1
ATOM 854 C C . THR A 1 75 ? -5.06733 -14.03342 25.42687 1.000 16.42100 76 THR B C 1
ATOM 855 O O . THR A 1 75 ? -5.39338 -15.19275 25.72621 1.000 15.98126 76 THR B O 1
ATOM 866 N N . VAL A 1 76 ? -5.86709 -12.98655 25.58458 1.000 14.53989 77 VAL B N 1
ATOM 867 C CA . VAL A 1 76 ? -7.29063 -13.08548 25.84994 1.000 15.84158 77 VAL B CA 1
ATOM 868 C C . VAL A 1 76 ? -8.00861 -12.34112 24.73374 1.000 16.75655 77 VAL B C 1
ATOM 869 O O . VAL A 1 76 ? -7.74970 -11.15338 24.49958 1.000 18.53026 77 VAL B O 1
ATOM 882 N N . ALA A 1 77 ? -8.92661 -13.02463 24.05929 1.000 16.04509 78 ALA B N 1
ATOM 883 C CA . ALA A 1 77 ? -9.92830 -12.34662 23.24175 1.000 18.21832 78 ALA B CA 1
ATOM 884 C C . ALA A 1 77 ? -11.17074 -12.12800 24.10156 1.000 21.36715 78 ALA B C 1
ATOM 885 O O . ALA A 1 77 ? -11.63257 -13.06093 24.76895 1.000 20.19356 78 ALA B O 1
ATOM 892 N N . TRP A 1 78 ? -11.68443 -10.89980 24.10196 1.000 18.45347 79 TRP B N 1
ATOM 893 C CA . TRP A 1 78 ? -12.66887 -10.45597 25.08653 1.000 15.79455 79 TRP B CA 1
ATOM 894 C C . TRP A 1 78 ? -14.08830 -10.77042 24.60851 1.000 23.94963 79 TRP B C 1
ATOM 895 O O . TRP A 1 78 ? -14.95899 -9.89621 24.53353 1.000 19.42488 79 TRP B O 1
ATOM 916 N N . LYS A 1 79 ? -14.28931 -12.04310 24.27577 1.000 19.25182 80 LYS B N 1
ATOM 917 C CA . LYS A 1 79 ? -15.58552 -12.60221 23.90804 1.000 22.95685 80 LYS B CA 1
ATOM 918 C C . LYS A 1 79 ? -15.80001 -13.83944 24.75874 1.000 23.95616 80 LYS B C 1
ATOM 919 O O . LYS A 1 79 ? -14.90697 -14.68797 24.85796 1.000 19.43189 80 LYS B O 1
ATOM 938 N N . ASN A 1 80 ? -16.96401 -13.93454 25.39296 1.000 20.83332 81 ASN B N 1
ATOM 939 C CA . ASN A 1 80 ? -17.37295 -15.15937 26.05423 1.000 22.78445 81 ASN B CA 1
ATOM 940 C C . ASN A 1 80 ? -18.85282 -15.35417 25.72925 1.000 29.43795 81 ASN B C 1
ATOM 941 O O . ASN A 1 80 ? -19.40612 -14.66719 24.87024 1.000 30.87673 81 ASN B O 1
ATOM 952 N N . ASN A 1 81 ? -19.51014 -16.27028 26.43035 1.000 32.08848 82 ASN B N 1
ATOM 953 C CA . ASN A 1 81 ? -20.91241 -16.54315 26.12461 1.000 32.04807 82 ASN B CA 1
ATOM 954 C C . ASN A 1 81 ? -21.84811 -15.36128 26.40320 1.000 36.75988 82 ASN B C 1
ATOM 955 O O . ASN A 1 81 ? -22.96734 -15.33888 25.87776 1.000 41.24060 82 ASN B O 1
ATOM 966 N N . TYR A 1 82 ? -21.43461 -14.38219 27.20341 1.000 33.41051 83 TYR B N 1
ATOM 967 C CA . TYR A 1 82 ? -22.31493 -13.28456 27.60451 1.000 32.83045 83 TYR B CA 1
ATOM 968 C C . TYR A 1 82 ? -22.01228 -11.97668 26.88792 1.000 40.18513 83 TYR B C 1
ATOM 969 O O . TYR A 1 82 ? -22.94370 -11.23521 26.55180 1.000 33.42706 83 TYR B O 1
ATOM 987 N N . ARG A 1 83 ? -20.73296 -11.68346 26.64662 1.000 26.35603 84 ARG B N 1
ATOM 988 C CA . ARG A 1 83 ? -20.27769 -10.37734 26.20850 1.000 34.23189 84 ARG B CA 1
ATOM 989 C C . ARG A 1 83 ? -19.29420 -10.51585 25.05880 1.000 28.28292 84 ARG B C 1
ATOM 990 O O . ARG A 1 83 ? -18.53610 -11.48901 24.98059 1.000 28.98224 84 ARG B O 1
ATOM 1011 N N . ASN A 1 84 ? -19.27640 -9.51243 24.19021 1.000 30.10368 85 ASN B N 1
ATOM 1012 C CA . ASN A 1 84 ? -18.22266 -9.39952 23.18634 1.000 26.77632 85 ASN B CA 1
ATOM 1013 C C . ASN A 1 84 ? -17.77965 -7.94843 23.15102 1.000 32.01168 85 ASN B C 1
ATOM 1014 O O . ASN A 1 84 ? -18.58813 -7.04892 22.89862 1.000 26.03631 85 ASN B O 1
ATOM 1025 N N . ALA A 1 85 ? -16.51654 -7.72306 23.46373 1.000 23.11514 86 ALA B N 1
ATOM 1026 C CA . ALA A 1 85 ? -15.92863 -6.39307 23.41305 1.000 23.84665 86 ALA B CA 1
ATOM 1027 C C . ALA A 1 85 ? -15.10490 -6.16440 22.16462 1.000 23.79041 86 ALA B C 1
ATOM 1028 O O . ALA A 1 85 ? -14.44784 -5.12221 22.07213 1.000 23.49686 86 ALA B O 1
ATOM 1035 N N . HIS A 1 86 ? -15.07579 -7.12668 21.23099 1.000 22.63918 87 HIS B N 1
ATOM 1036 C CA . HIS A 1 86 ? -14.48216 -6.93999 19.89477 1.000 22.84738 87 HIS B CA 1
ATOM 1037 C C . HIS A 1 86 ? -13.04788 -6.43865 20.00643 1.000 24.44649 87 HIS B C 1
ATOM 1038 O O . HIS A 1 86 ? -12.64038 -5.43421 19.39213 1.000 20.26862 87 HIS B O 1
ATOM 1052 N N . SER A 1 87 ? -12.27590 -7.16913 20.80857 1.000 21.84547 88 SER B N 1
ATOM 1053 C CA . SER A 1 87 ? -10.90789 -6.80374 21.13390 1.000 19.49664 88 SER B CA 1
ATOM 1054 C C . SER A 1 87 ? -10.18128 -8.01451 21.70980 1.000 22.01340 88 SER B C 1
ATOM 1055 O O . SER A 1 87 ? -10.79059 -9.01816 22.11120 1.000 20.37562 88 SER B O 1
ATOM 1063 N N . ALA A 1 88 ? -8.84904 -7.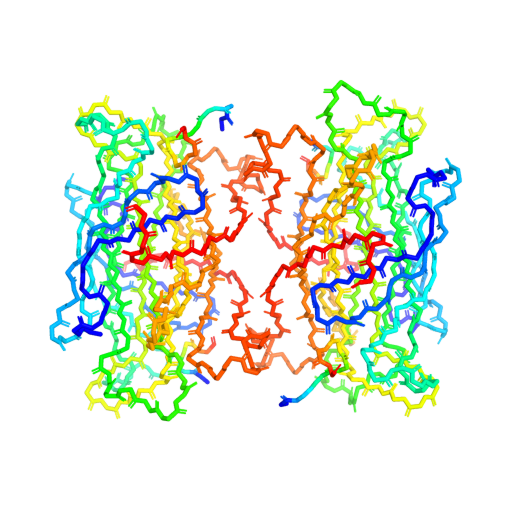91373 21.70657 1.000 20.37101 89 ALA B N 1
ATOM 1064 C CA . ALA A 1 88 ? -7.97512 -8.92641 22.27449 1.000 19.36603 89 ALA B CA 1
ATOM 1065 C C . ALA A 1 88 ? -6.75311 -8.23472 22.87088 1.000 17.39497 89 ALA B C 1
ATOM 1066 O O . ALA A 1 88 ? -6.27519 -7.23465 22.33099 1.000 15.11960 89 ALA B O 1
ATOM 1073 N N . THR A 1 89 ? -6.29013 -8.75146 23.99979 1.000 16.05545 90 THR B N 1
ATOM 1074 C CA . THR A 1 89 ? -5.10847 -8.26432 24.69779 1.000 14.08761 90 THR B CA 1
ATOM 1075 C C . THR A 1 89 ? -4.04871 -9.34501 24.70629 1.000 18.45630 90 THR B C 1
ATOM 1076 O O . THR A 1 89 ? -4.35413 -10.51176 24.97920 1.000 17.78980 90 THR B O 1
ATOM 1087 N N . THR A 1 90 ? -2.80065 -8.96004 24.42339 1.000 15.75508 91 THR B N 1
ATOM 1088 C CA . THR A 1 90 ? -1.66920 -9.83985 24.61723 1.000 14.15387 91 THR B CA 1
ATOM 1089 C C . THR A 1 90 ? -0.80945 -9.27005 25.72769 1.000 14.60943 91 THR B C 1
ATOM 1090 O O . THR A 1 90 ? -0.50756 -8.06147 25.73071 1.000 17.61418 91 THR B O 1
ATOM 1101 N N . TRP A 1 91 ? -0.39610 -10.13324 26.64964 1.000 14.41582 92 TRP B N 1
ATOM 1102 C CA . TRP A 1 91 ? 0.54953 -9.77885 27.69942 1.000 12.42873 92 TRP B CA 1
ATOM 1103 C C . TRP A 1 91 ? 1.89082 -10.43599 27.37646 1.000 17.41428 92 TRP B C 1
ATOM 1104 O O . TRP A 1 91 ? 1.93734 -11.64199 27.10148 1.000 14.89418 92 TRP B O 1
ATOM 1125 N N . SER A 1 92 ? 2.98202 -9.67908 27.47518 1.000 12.73382 93 SER B N 1
ATOM 1126 C CA . SER A 1 92 ? 4.31522 -10.18736 27.20398 1.000 15.04994 93 SER B CA 1
ATOM 1127 C C . SER A 1 92 ? 5.18720 -9.84969 28.40125 1.000 15.68464 93 SER B C 1
ATOM 1128 O O . SER A 1 92 ? 5.16374 -8.71698 28.87046 1.000 17.69644 93 SER B O 1
ATOM 1136 N N . GLY A 1 93 ? 5.93310 -10.82182 28.92654 1.000 13.66149 94 GLY B N 1
ATOM 1137 C CA . GLY A 1 93 ? 6.69118 -10.54541 30.14692 1.000 14.97512 94 GLY B CA 1
ATOM 1138 C C . GLY A 1 93 ? 7.43652 -11.73362 30.68823 1.000 15.49831 94 GLY B C 1
ATOM 1139 O O . GLY A 1 93 ? 7.79934 -12.65006 29.95253 1.000 18.45904 94 GLY B O 1
ATOM 1143 N N . GLN A 1 94 ? 7.69579 -11.72655 31.99653 1.000 16.69554 95 GLN B N 1
ATOM 1144 C CA . GLN A 1 94 ? 8.49646 -12.81076 32.53045 1.000 19.62121 95 GLN B CA 1
ATOM 1145 C C . GLN A 1 94 ? 8.07544 -13.11356 33.95329 1.000 26.52301 95 GLN B C 1
ATOM 1146 O O . GLN A 1 94 ? 7.55773 -12.26686 34.68192 1.000 19.10014 95 GLN B O 1
ATOM 1160 N N . TYR A 1 95 ? 8.19180 -14.39052 34.27604 1.000 20.47217 96 TYR B N 1
ATOM 1161 C CA . TYR A 1 95 ? 7.92285 -14.89615 35.60600 1.000 23.13417 96 TYR B CA 1
ATOM 1162 C C . TYR A 1 95 ? 9.21127 -14.84750 36.40898 1.000 24.79217 96 TYR B C 1
ATOM 1163 O O . TYR A 1 95 ? 10.26676 -15.26818 35.91102 1.000 23.50165 96 TYR B O 1
ATOM 1181 N N . VAL A 1 96 ? 9.11554 -14.35788 37.64860 1.000 27.57811 97 VAL B N 1
ATOM 1182 C CA . VAL A 1 96 ? 10.19473 -14.46020 38.62602 1.000 35.20343 97 VAL B CA 1
ATOM 1183 C C . VAL A 1 96 ? 9.68987 -15.20086 39.86122 1.000 37.21767 97 VAL B C 1
ATOM 1184 O O . VAL A 1 96 ? 8.57985 -14.95064 40.34264 1.000 35.45941 97 VAL B O 1
ATOM 1197 N N . GLY A 1 97 ? 10.50085 -16.13185 40.36390 1.000 39.05359 98 GLY B N 1
ATOM 1198 C CA . GLY A 1 97 ? 10.19589 -16.83468 41.59171 1.000 42.94566 98 GLY B CA 1
ATOM 1199 C C . GLY A 1 97 ? 10.83851 -16.18920 42.80915 1.000 50.12163 98 GLY B C 1
ATOM 1200 O O . GLY A 1 97 ? 11.36226 -15.07374 42.76420 1.000 51.55054 98 GLY B O 1
ATOM 1204 N N . GLY A 1 98 ? 10.79601 -16.92131 43.91938 1.000 55.77580 99 GLY B N 1
ATOM 1205 C CA . GLY A 1 98 ? 11.32159 -16.46471 45.18924 1.000 55.93507 99 GLY B CA 1
ATOM 1206 C C . GLY A 1 98 ? 10.22864 -16.30463 46.22215 1.000 59.09842 99 GLY B C 1
ATOM 1207 O O . GLY A 1 98 ? 9.06888 -16.68121 46.01202 1.000 58.96934 99 GLY B O 1
ATOM 1211 N N . ALA A 1 99 ? 10.61235 -15.73957 47.36962 1.000 67.82844 100 ALA B N 1
ATOM 1212 C CA . ALA A 1 99 ? 9.65178 -15.48280 48.43883 1.000 69.69945 100 ALA B CA 1
ATOM 1213 C C . ALA A 1 99 ? 8.39467 -14.81066 47.90016 1.000 64.77315 100 ALA B C 1
ATOM 1214 O O . ALA A 1 99 ? 7.26902 -15.20354 48.23176 1.000 60.50289 100 ALA B O 1
ATOM 1221 N N . GLU A 1 100 ? 8.56592 -13.78753 47.07174 1.000 63.22349 101 GLU B N 1
ATOM 1222 C CA . GLU A 1 100 ? 7.44033 -13.11755 46.42885 1.000 63.45683 101 GLU B CA 1
ATOM 1223 C C . GLU A 1 100 ? 7.59947 -13.30838 44.91927 1.000 51.20876 101 GLU B C 1
ATOM 1224 O O . GLU A 1 100 ? 8.24052 -12.51637 44.22487 1.000 44.63376 101 GLU B O 1
ATOM 1236 N N . ALA A 1 101 ? 7.02022 -14.39167 44.41944 1.000 45.67417 102 ALA B N 1
ATOM 1237 C CA . ALA A 1 101 ? 6.94043 -14.58591 42.98543 1.000 41.82159 102 ALA B CA 1
ATOM 1238 C C . ALA A 1 101 ? 6.06741 -13.50765 42.35421 1.000 34.98003 102 ALA B C 1
ATOM 1239 O O . ALA A 1 101 ? 5.10116 -13.01929 42.95334 1.000 31.73830 102 ALA B O 1
ATOM 1246 N N . ARG A 1 102 ? 6.41765 -13.14346 41.12203 1.000 27.36474 103 ARG B N 1
ATOM 1247 C CA . ARG A 1 102 ? 5.72781 -12.09901 40.38507 1.000 28.31717 103 ARG B CA 1
ATOM 1248 C C . ARG A 1 102 ? 5.80410 -12.41391 38.89588 1.000 23.21198 103 ARG B C 1
ATOM 1249 O O . ARG A 1 102 ? 6.73743 -13.07310 38.43489 1.000 28.27209 103 ARG B O 1
ATOM 1270 N N . ILE A 1 103 ? 4.80016 -11.95383 38.15989 1.000 21.36530 104 ILE B N 1
ATOM 1271 C CA . ILE A 1 103 ? 4.83763 -11.91687 36.70840 1.000 21.43220 104 ILE B CA 1
ATOM 1272 C C . ILE A 1 103 ? 4.73585 -10.45057 36.30327 1.000 17.20253 104 ILE B C 1
ATOM 1273 O O . ILE A 1 103 ? 3.74900 -9.77416 36.61372 1.000 21.80425 104 ILE B O 1
ATOM 1289 N N . ASN A 1 104 ? 5.78440 -9.95108 35.67710 1.000 20.11630 105 ASN B N 1
ATOM 1290 C CA . ASN A 1 104 ? 5.82848 -8.57481 35.20388 1.000 16.22025 105 ASN B CA 1
ATOM 1291 C C . ASN A 1 104 ? 5.58206 -8.54827 33.70471 1.000 16.76951 105 ASN B C 1
ATOM 1292 O O . ASN A 1 104 ? 6.27729 -9.24063 32.94616 1.000 20.27590 105 ASN B O 1
ATOM 1303 N N . THR A 1 105 ? 4.63905 -7.71801 33.27684 1.000 17.09082 106 THR B N 1
ATOM 1304 C CA . THR A 1 105 ? 4.20733 -7.73792 31.89094 1.000 17.25217 106 THR B CA 1
ATOM 1305 C C . THR A 1 105 ? 4.03658 -6.32541 31.34000 1.000 17.42505 106 THR B C 1
ATOM 1306 O O . THR A 1 105 ? 3.81750 -5.35931 32.07821 1.000 21.21910 106 THR B O 1
ATOM 1317 N N . GLN A 1 106 ? 4.11056 -6.24637 30.01551 1.000 15.05382 107 GLN B N 1
ATOM 1318 C CA . GLN A 1 106 ? 3.54035 -5.17700 29.21938 1.000 17.33972 107 GLN B CA 1
ATOM 1319 C C . GLN A 1 106 ? 2.48304 -5.78072 28.32108 1.000 17.39674 107 GLN B C 1
ATOM 1320 O O . GLN A 1 106 ? 2.59119 -6.94948 27.91429 1.000 19.17382 107 GLN B O 1
ATOM 1334 N N . TRP A 1 107 ? 1.41953 -5.01689 28.07599 1.000 14.79579 108 TRP B N 1
ATOM 1335 C CA . TRP A 1 107 ? 0.31700 -5.50803 27.27247 1.000 16.59562 108 TRP B CA 1
ATOM 1336 C C . TRP A 1 107 ? -0.04277 -4.55793 26.13707 1.000 17.60123 108 TRP B C 1
ATOM 1337 O O . TRP A 1 107 ? 0.23160 -3.35225 26.17556 1.000 17.63501 108 TRP B O 1
ATOM 1358 N N . LEU A 1 108 ? -0.65055 -5.15157 25.11131 1.000 16.04476 109 LEU B N 1
ATOM 1359 C CA . LEU A 1 108 ? -1.26974 -4.46968 23.98096 1.000 17.77356 109 LEU B CA 1
ATOM 1360 C C . LEU A 1 108 ? -2.72600 -4.89296 23.89134 1.000 19.81326 109 LEU B C 1
ATOM 1361 O O . LEU A 1 108 ? -3.01293 -6.08556 23.85660 1.000 17.69382 109 LEU B O 1
ATOM 1377 N N . LEU A 1 109 ? -3.64359 -3.91781 23.85205 1.000 19.10659 110 LEU B N 1
ATOM 1378 C CA . LEU A 1 109 ? -5.07902 -4.16026 23.68581 1.000 17.75050 110 LEU B CA 1
ATOM 1379 C C . LEU A 1 109 ? -5.49211 -3.62460 22.31757 1.000 20.49305 110 LEU B C 1
ATOM 1380 O O . LEU A 1 109 ? -5.58298 -2.40701 22.12461 1.000 18.56560 110 LEU B O 1
ATOM 1396 N N . THR A 1 110 ? -5.75262 -4.52666 21.37314 1.000 17.70659 111 THR B N 1
ATOM 1397 C CA . THR A 1 110 ? -6.16747 -4.15107 20.02488 1.000 16.05819 111 THR B CA 1
ATOM 1398 C C . THR A 1 110 ? -7.67577 -4.34394 19.89911 1.000 29.62867 111 THR B C 1
ATOM 1399 O O . THR A 1 110 ? -8.20134 -5.43245 20.20088 1.000 20.67536 111 THR B O 1
ATOM 1410 N N . SER A 1 111 ? -8.37191 -3.27762 19.47482 1.000 24.70730 112 SER B N 1
ATOM 1411 C CA . SER A 1 111 ? -9.80488 -3.34240 19.18187 1.000 22.66243 112 SER B CA 1
ATOM 1412 C C . SER A 1 111 ? -10.01997 -3.48452 17.67686 1.000 20.13466 112 SER B C 1
ATOM 1413 O O . SER A 1 111 ? -9.20933 -3.02937 16.86695 1.000 29.51573 112 SER B O 1
ATOM 1421 N N . GLY A 1 112 ? -11.08016 -4.19358 17.30398 1.000 21.96136 113 GLY B N 1
ATOM 1422 C CA . GLY A 1 112 ? -11.46965 -4.23216 15.90327 1.000 24.11453 113 GLY B CA 1
ATOM 1423 C C . GLY A 1 112 ? -12.00364 -2.86963 15.49034 1.000 26.53128 113 GLY B C 1
ATOM 1424 O O . GLY A 1 112 ? -12.81124 -2.26410 16.20386 1.000 32.01488 113 GLY B O 1
ATOM 1428 N N . THR A 1 113 ? -11.52640 -2.36192 14.35653 1.000 28.33522 114 THR B N 1
ATOM 1429 C CA . THR A 1 113 ? -11.92177 -1.04536 13.89171 1.000 28.15364 114 THR B CA 1
ATOM 1430 C C . THR A 1 113 ? -12.11520 -1.05728 12.38252 1.000 33.89961 114 THR B C 1
ATOM 1431 O O . THR A 1 113 ? -11.68473 -1.97710 11.67474 1.000 30.10555 114 THR B O 1
ATOM 1442 N N . THR A 1 114 ? -12.71872 0.01594 11.88633 1.000 35.68871 115 THR B N 1
ATOM 1443 C CA . THR A 1 114 ? -12.61643 0.34292 10.47777 1.000 37.37544 115 THR B CA 1
ATOM 1444 C C . THR A 1 114 ? -11.17166 0.69509 10.14015 1.000 31.69332 115 THR B C 1
ATOM 1445 O O . THR A 1 114 ? -10.37252 1.07779 11.00595 1.000 33.88026 115 THR B O 1
ATOM 1456 N N . GLU A 1 115 ? -10.82968 0.58979 8.85800 1.000 35.39748 116 GLU B N 1
ATOM 1457 C CA . GLU A 1 115 ? -9.45652 0.90655 8.48041 1.000 39.62578 116 GLU B CA 1
ATOM 1458 C C . GLU A 1 115 ? -9.13367 2.36915 8.75138 1.000 35.38275 116 GLU B C 1
ATOM 1459 O O . GLU A 1 115 ? -7.97628 2.70824 9.01021 1.000 38.04164 116 GLU B O 1
ATOM 1471 N N . ALA A 1 116 ? -10.14241 3.24758 8.71221 1.000 42.12216 117 ALA B N 1
ATOM 1472 C CA . ALA A 1 116 ? -9.90156 4.66749 8.96470 1.000 38.58576 117 ALA B CA 1
ATOM 1473 C C . ALA A 1 116 ? -9.54544 4.94935 10.42138 1.000 37.12280 117 ALA B C 1
ATOM 1474 O O . ALA A 1 116 ? -8.87979 5.95573 10.70616 1.000 36.43815 117 ALA B O 1
ATOM 1481 N N . ASN A 1 117 ? -9.95862 4.08173 11.34304 1.000 34.11060 118 ASN B N 1
ATOM 1482 C CA . ASN A 1 117 ? -9.66236 4.22311 12.76168 1.000 34.30031 118 ASN B CA 1
ATOM 1483 C C . ASN A 1 117 ? -8.56585 3.26746 13.23486 1.000 28.09809 118 ASN B C 1
ATOM 1484 O O . ASN A 1 117 ? -8.28588 3.21140 14.43644 1.000 27.86392 118 ASN B O 1
ATOM 1495 N N . ALA A 1 118 ? -7.91437 2.55587 12.31226 1.000 30.41699 119 ALA B N 1
ATOM 1496 C CA . ALA A 1 118 ? -6.90505 1.57095 12.69973 1.000 35.34484 119 ALA B CA 1
ATOM 1497 C C . ALA A 1 118 ? -5.73873 2.21480 13.45070 1.000 36.15108 119 ALA B C 1
ATOM 1498 O O . ALA A 1 118 ? -5.24777 1.66473 14.44724 1.000 32.45672 119 ALA B O 1
ATOM 1505 N N . TRP A 1 119 ? -5.27965 3.37843 13.00065 1.000 34.80489 120 TRP B N 1
ATOM 1506 C CA . TRP A 1 119 ? -4.21959 4.07806 13.72205 1.000 30.52231 120 TRP B CA 1
ATOM 1507 C C . TRP A 1 119 ? -4.52936 4.21385 15.21169 1.000 31.06522 120 TRP B C 1
ATOM 1508 O O . TRP A 1 119 ? -3.60037 4.32039 16.02003 1.000 31.46792 120 TRP B O 1
ATOM 1529 N N . ARG A 1 120 ? -5.81545 4.15239 15.58462 1.000 27.64990 121 ARG B N 1
ATOM 1530 C CA . ARG A 1 120 ? -6.34439 4.32984 16.93524 1.000 34.53734 121 ARG B CA 1
ATOM 1531 C C . ARG A 1 120 ? -6.77857 3.00102 17.57215 1.000 32.65240 121 ARG B C 1
ATOM 1532 O O . ARG A 1 120 ? -7.51836 2.99274 18.56067 1.000 29.17984 121 ARG B O 1
ATOM 1553 N N . SER A 1 121 ? -6.26716 1.86941 17.07696 1.000 26.97662 122 SER B N 1
ATOM 1554 C CA . SER A 1 121 ? -6.77809 0.56384 17.48202 1.000 22.61552 122 SER B CA 1
ATOM 1555 C C . SER A 1 121 ? -6.07600 -0.06799 18.68466 1.000 21.74978 122 SER B C 1
ATOM 1556 O O . SER A 1 121 ? -6.63314 -0.99361 19.27329 1.000 20.28833 122 SER B O 1
ATOM 1564 N N . THR A 1 122 ? -4.86226 0.35706 19.04458 1.000 16.20306 123 THR B N 1
ATOM 1565 C CA . THR A 1 122 ? -4.05890 -0.39525 20.00220 1.000 16.57295 123 THR B CA 1
ATOM 1566 C C . THR A 1 122 ? -3.59479 0.45184 21.17590 1.000 17.71567 123 THR B C 1
ATOM 1567 O O . THR A 1 122 ? -2.81187 1.39325 21.00795 1.000 18.59260 123 THR B O 1
ATOM 1578 N N . LEU A 1 123 ? -4.06540 0.09328 22.36452 1.000 16.98383 124 LEU B N 1
ATOM 1579 C CA . LEU A 1 123 ? -3.60993 0.67648 23.62084 1.000 15.57110 124 LEU B CA 1
ATOM 1580 C C . LEU A 1 123 ? -2.44628 -0.12464 24.17214 1.000 17.34838 124 LEU B C 1
ATOM 1581 O O . LEU A 1 123 ? -2.34764 -1.33491 23.94500 1.000 15.50417 124 LEU B O 1
ATOM 1597 N N . VAL A 1 124 ? -1.58802 0.54213 24.94244 1.000 18.31508 125 VAL B N 1
ATOM 1598 C CA . VAL A 1 124 ? -0.45118 -0.11980 25.57869 1.000 16.89995 125 VAL B CA 1
ATOM 1599 C C . VAL A 1 124 ? -0.44183 0.20347 27.06617 1.000 19.22978 125 VAL B C 1
ATOM 1600 O O . VAL A 1 124 ? -0.84920 1.29203 27.49542 1.000 20.65733 125 VAL B O 1
ATOM 1613 N N . GLY A 1 125 ? -0.00154 -0.76577 27.84865 1.000 14.80288 126 GLY B N 1
ATOM 1614 C CA . GLY A 1 125 ? 0.17867 -0.57865 29.27783 1.000 14.60190 126 GLY B CA 1
ATOM 1615 C C . GLY A 1 125 ? 1.00913 -1.68638 29.89746 1.000 18.88609 126 GLY B C 1
ATOM 1616 O O . GLY A 1 125 ? 1.72946 -2.40386 29.20436 1.000 14.89822 126 GLY B O 1
ATOM 1620 N N . HIS A 1 126 ? 0.90403 -1.80508 31.22360 1.000 20.18732 127 HIS B N 1
ATOM 1621 C CA . HIS A 1 126 ? 1.69706 -2.75245 32.00214 1.000 17.30070 127 HIS B CA 1
ATOM 1622 C C . HIS A 1 126 ? 0.89249 -3.24077 33.20470 1.000 19.24657 127 HIS B C 1
ATOM 1623 O O . HIS A 1 126 ? 0.08111 -2.49796 33.76472 1.000 20.04667 127 HIS B O 1
ATOM 1637 N N . ASP A 1 127 ? 1.14435 -4.50058 33.59542 1.000 18.37593 128 ASP B N 1
ATOM 1638 C CA . ASP A 1 127 ? 0.53602 -5.12673 34.75791 1.000 28.81259 128 ASP B CA 1
ATOM 1639 C C . ASP A 1 127 ? 1.58871 -5.92463 35.50692 1.000 23.82683 128 ASP B C 1
ATOM 1640 O O . ASP A 1 127 ? 2.47058 -6.54325 34.89434 1.000 18.94330 128 ASP B O 1
ATOM 1649 N N . THR A 1 128 ? 1.46774 -5.95474 36.83227 1.000 22.91954 129 THR B N 1
ATOM 1650 C CA . THR A 1 128 ? 2.27998 -6.84027 37.65749 1.000 25.80202 129 THR B CA 1
ATOM 1651 C C . THR A 1 128 ? 1.34230 -7.78747 38.38355 1.000 20.65179 129 THR B C 1
ATOM 1652 O O . THR A 1 128 ? 0.36343 -7.34417 38.98863 1.000 20.30312 129 THR B O 1
ATOM 1663 N N . PHE A 1 129 ? 1.63165 -9.07556 38.31692 1.000 20.81885 130 PHE B N 1
ATOM 1664 C CA . PHE A 1 129 ? 0.80902 -10.08637 38.96165 1.000 27.51747 130 PHE B CA 1
ATOM 1665 C C . PHE A 1 129 ? 1.55218 -10.68454 40.14929 1.000 25.02916 130 PHE B C 1
ATOM 1666 O O . PHE A 1 129 ? 2.74789 -10.96072 40.04966 1.000 23.03339 130 PHE B O 1
ATOM 1683 N N . THR A 1 130 ? 0.82817 -10.93925 41.25375 1.000 25.76887 131 THR B N 1
ATOM 1684 C CA . THR A 1 130 ? 1.38902 -11.70407 42.35375 1.000 27.79501 131 THR B CA 1
ATOM 1685 C C . THR A 1 130 ? 0.46417 -12.86006 42.69400 1.000 28.86747 131 THR B C 1
ATOM 1686 O O . THR A 1 130 ? -0.73712 -12.82254 42.42364 1.000 25.46024 131 THR B O 1
ATOM 1697 N N . LYS A 1 131 ? 1.04439 -13.89792 43.26449 1.000 32.50945 132 LYS B N 1
ATOM 1698 C CA . LYS A 1 131 ? 0.25011 -15.01180 43.75924 1.000 37.96701 132 LYS B CA 1
ATOM 1699 C C . LYS A 1 131 ? -0.36652 -14.69296 45.11151 1.000 41.02910 132 LYS B C 1
ATOM 1700 O O . LYS A 1 131 ? -1.04068 -15.55087 45.67920 1.000 51.90746 132 LYS B O 1
ATOM 1719 N N . VAL A 1 132 ? -0.17244 -13.46637 45.60213 1.000 50.37856 133 VAL B N 1
ATOM 1720 C CA . VAL A 1 132 ? -0.70927 -12.98753 46.87238 1.000 52.83278 133 VAL B CA 1
ATOM 1721 C C . VAL A 1 132 ? -1.85391 -12.02114 46.58154 1.000 52.78644 133 VAL B C 1
ATOM 1722 O O . VAL A 1 132 ? -1.66198 -11.01441 45.89109 1.000 53.26153 133 VAL B O 1
ATOM 1735 N N . GLN A 1 133 ? -3.03593 -12.31497 47.11382 1.000 58.65102 134 GLN B N 1
ATOM 1736 C CA . GLN A 1 133 ? -4.15535 -11.37719 47.04122 1.000 67.54577 134 GLN B CA 1
ATOM 1737 C C . GLN A 1 133 ? -5.45952 -12.01775 47.48567 1.000 61.86806 134 GLN B C 1
ATOM 1738 O O . GLN A 1 133 ? -5.48112 -13.18123 47.86480 1.000 68.53218 134 GLN B O 1
ATOM 1744 N N . GLN B 1 13 ? 3.00534 24.81290 33.85273 1.000 36.32651 14 GLN C N 1
ATOM 1745 C CA . GLN B 1 13 ? 2.63852 24.55012 35.24513 1.000 51.43294 14 GLN C CA 1
ATOM 1746 C C . GLN B 1 13 ? 3.83338 24.83207 36.17336 1.000 53.02541 14 GLN C C 1
ATOM 1747 O O . GLN B 1 13 ? 4.94746 24.35513 35.94418 1.000 36.76735 14 GLN C O 1
ATOM 1760 N N . ALA B 1 14 ? 3.61333 25.65150 37.20495 1.000 65.84311 15 ALA C N 1
ATOM 1761 C CA . ALA B 1 14 ? 4.54098 25.66012 38.33127 1.000 46.85369 15 ALA C CA 1
ATOM 1762 C C . ALA B 1 14 ? 4.37658 24.40400 39.17341 1.000 48.84683 15 ALA C C 1
ATOM 1763 O O . ALA B 1 14 ? 5.19800 24.14872 40.06913 1.000 48.02634 15 ALA C O 1
ATOM 1770 N N . GLY B 1 15 ? 3.31224 23.64205 38.90494 1.000 49.50731 16 GLY C N 1
ATOM 1771 C CA . GLY B 1 15 ? 3.22432 22.28626 39.40034 1.000 40.43316 16 GLY C CA 1
ATOM 1772 C C . GLY B 1 15 ? 4.20399 21.36163 38.70307 1.000 26.36550 16 GLY C C 1
ATOM 1773 O O . GLY B 1 15 ? 4.94623 20.63752 39.36492 1.000 31.03424 16 GLY C O 1
ATOM 1777 N N . ILE B 1 16 ? 4.24360 21.38950 37.35798 1.000 29.00994 17 ILE C N 1
ATOM 1778 C CA . ILE B 1 16 ? 5.17695 20.51251 36.63189 1.000 26.65282 17 ILE C CA 1
ATOM 1779 C C . ILE B 1 16 ? 6.61734 20.95756 36.85667 1.000 24.38267 17 ILE C C 1
ATOM 1780 O O . ILE B 1 16 ? 7.51185 20.14132 37.08876 1.000 24.61445 17 ILE C O 1
ATOM 1796 N N . THR B 1 17 ? 6.87516 22.26189 36.77126 1.000 20.06901 18 THR C N 1
ATOM 1797 C CA . THR B 1 17 ? 8.21008 22.77231 37.02450 1.000 22.75460 18 THR C CA 1
ATOM 1798 C C . THR B 1 17 ? 8.75120 22.25796 38.34859 1.000 28.07054 18 THR C C 1
ATOM 1799 O O . THR B 1 17 ? 8.09124 22.37966 39.38021 1.000 26.14642 18 THR C O 1
ATOM 1810 N N . GLY B 1 18 ? 9.96044 21.70670 38.33093 1.000 22.58251 19 GLY C N 1
ATOM 1811 C CA . GLY B 1 18 ? 10.60136 21.28991 39.56196 1.000 26.19943 19 GLY C CA 1
ATOM 1812 C C . GLY B 1 18 ? 11.57880 20.14624 39.33062 1.000 26.43392 19 GLY C C 1
ATOM 1813 O O . GLY B 1 18 ? 12.05243 19.91783 38.22241 1.000 21.39564 19 GLY C O 1
ATOM 1817 N N . THR B 1 19 ? 11.88268 19.44594 40.41503 1.000 24.00358 20 THR C N 1
ATOM 1818 C CA . THR B 1 19 ? 12.80004 18.31586 40.39108 1.000 21.82130 20 THR C CA 1
ATOM 1819 C C . THR B 1 19 ? 11.99853 17.05709 40.67924 1.000 25.67844 20 THR C C 1
ATOM 1820 O O . THR B 1 19 ? 11.27933 16.99195 41.68356 1.000 23.92227 20 THR C O 1
ATOM 1831 N N . TRP B 1 20 ? 12.10292 16.08060 39.78480 1.000 25.86509 21 TRP C N 1
ATOM 1832 C CA . TRP B 1 20 ? 11.37527 14.82135 39.88232 1.000 21.79468 21 TRP C CA 1
ATOM 1833 C C . TRP B 1 20 ? 12.34438 13.65560 39.98180 1.000 23.56845 21 TRP C C 1
ATOM 1834 O O . TRP B 1 20 ? 13.47894 13.71612 39.50378 1.000 19.93215 21 TRP C O 1
ATOM 1855 N N . TYR B 1 21 ? 11.84506 12.55801 40.56278 1.000 22.41801 22 TYR C N 1
ATOM 1856 C CA . TYR B 1 21 ? 12.63528 11.35612 40.78893 1.000 25.88435 22 TYR C CA 1
ATOM 1857 C C . TYR B 1 21 ? 11.84667 10.13421 40.35018 1.000 24.01600 22 TYR C C 1
ATOM 1858 O O . TYR B 1 21 ? 10.67349 10.00155 40.69116 1.000 18.40309 22 TYR C O 1
ATOM 1876 N N . ASN B 1 22 ? 12.48609 9.19870 39.64987 1.000 22.95866 23 ASN C N 1
ATOM 1877 C CA . ASN B 1 22 ? 11.75343 7.99242 39.31603 1.000 27.10917 23 ASN C CA 1
ATOM 1878 C C . ASN B 1 22 ? 12.10396 6.88569 40.30202 1.000 28.03920 23 ASN C C 1
ATOM 1879 O O . ASN B 1 22 ? 12.87189 7.05947 41.24391 1.000 29.39527 23 ASN C O 1
ATOM 1890 N N . GLN B 1 23 ? 11.51379 5.72007 40.06628 1.000 32.73804 24 GLN C N 1
ATOM 1891 C CA . GLN B 1 23 ? 11.71329 4.58966 40.96446 1.000 39.09569 24 GLN C CA 1
ATOM 1892 C C . GLN B 1 23 ? 13.19613 4.26020 41.14852 1.000 46.95307 24 GLN C C 1
ATOM 1893 O O . GLN B 1 23 ? 13.62775 3.93408 42.26386 1.000 52.11600 24 GLN C O 1
ATOM 1907 N N . LEU B 1 24 ? 14.00283 4.37924 40.08256 1.000 41.08138 25 LEU C N 1
ATOM 1908 C CA . LEU B 1 24 ? 15.38242 3.89405 40.08795 1.000 36.49691 25 LEU C CA 1
ATOM 1909 C C . LEU B 1 24 ? 16.40449 4.84016 40.71648 1.000 37.78935 25 LEU C C 1
ATOM 1910 O O . LEU B 1 24 ? 17.55070 4.43268 40.90048 1.000 45.60006 25 LEU C O 1
ATOM 1926 N N . GLY B 1 25 ? 16.05757 6.08841 41.01403 1.000 36.50312 26 GLY C N 1
ATOM 1927 C CA . GLY B 1 25 ? 17.02734 7.05061 41.49661 1.000 39.32627 26 GLY C CA 1
ATOM 1928 C C . GLY B 1 25 ? 17.43834 8.09933 40.47640 1.000 42.29013 26 GLY C C 1
ATOM 1929 O O . GLY B 1 25 ? 18.24951 8.98352 40.80508 1.000 35.46595 26 GLY C O 1
ATOM 1933 N N . SER B 1 26 ? 16.92296 8.01773 39.25256 1.000 33.24474 27 SER C N 1
ATOM 1934 C CA . SER B 1 26 ? 17.18134 9.04656 38.25445 1.000 29.95515 27 SER C CA 1
ATOM 1935 C C . SER B 1 26 ? 16.43215 10.32272 38.61582 1.000 28.13923 27 SER C C 1
ATOM 1936 O O . SER B 1 26 ? 15.39088 10.29957 39.28371 1.000 22.33832 27 SER C O 1
ATOM 1944 N N . THR B 1 27 ? 16.96698 11.44964 38.16169 1.000 21.72749 28 THR C N 1
ATOM 1945 C CA . THR B 1 27 ? 16.40361 12.74976 38.46676 1.000 21.38291 28 THR C CA 1
ATOM 1946 C C . THR B 1 27 ? 16.08469 13.48671 37.17515 1.000 23.56921 28 THR C C 1
ATOM 1947 O O . THR B 1 27 ? 16.86570 13.45142 36.21453 1.000 22.99246 28 THR C O 1
ATOM 1958 N N . PHE B 1 28 ? 14.93883 14.15895 37.18071 1.000 23.59552 29 PHE C N 1
ATOM 1959 C CA . PHE B 1 28 ? 14.32451 14.85045 36.03549 1.000 23.98136 29 PHE C CA 1
ATOM 1960 C C . PHE B 1 28 ? 14.09294 16.28085 36.52523 1.000 22.64720 29 PHE C C 1
ATOM 1961 O O . PHE B 1 28 ? 13.27866 16.49711 37.42866 1.000 23.00457 29 PHE C O 1
ATOM 1978 N N . ILE B 1 29 ? 14.85800 17.23469 36.00683 1.000 18.23184 30 ILE C N 1
ATOM 1979 C CA . ILE B 1 29 ? 14.78714 18.64742 36.41942 1.000 22.58990 30 ILE C CA 1
ATOM 1980 C C . ILE B 1 29 ? 14.21655 19.44135 35.26162 1.000 21.42652 30 ILE C C 1
ATOM 1981 O O . ILE B 1 29 ? 14.88524 19.59943 34.22580 1.000 20.54723 30 ILE C O 1
ATOM 1997 N N . VAL B 1 30 ? 13.01307 19.98270 35.43434 1.000 18.76538 31 VAL C N 1
ATOM 1998 C CA . VAL B 1 30 ? 12.25452 20.49693 34.30882 1.000 17.27087 31 VAL C CA 1
ATOM 1999 C C . VAL B 1 30 ? 11.69427 21.87437 34.62434 1.000 21.19410 31 VAL C C 1
ATOM 2000 O O . VAL B 1 30 ? 11.26159 22.14955 35.74950 1.000 20.29953 31 VAL C O 1
ATOM 2013 N N . THR B 1 31 ? 11.77018 22.75943 33.62715 1.000 20.85526 32 THR C N 1
ATOM 2014 C CA . THR B 1 31 ? 11.00454 23.99007 33.59104 1.000 20.57066 32 THR C CA 1
ATOM 2015 C C . THR B 1 31 ? 9.85696 23.83007 32.60312 1.000 20.66291 32 THR C C 1
ATOM 2016 O O . THR B 1 31 ? 10.06562 23.46730 31.43825 1.000 19.96358 32 THR C O 1
ATOM 2027 N N . ALA B 1 32 ? 8.65584 24.09235 33.05867 1.000 18.54579 33 ALA C N 1
ATOM 2028 C CA . ALA B 1 32 ? 7.49798 24.07457 32.17988 1.000 19.01596 33 ALA 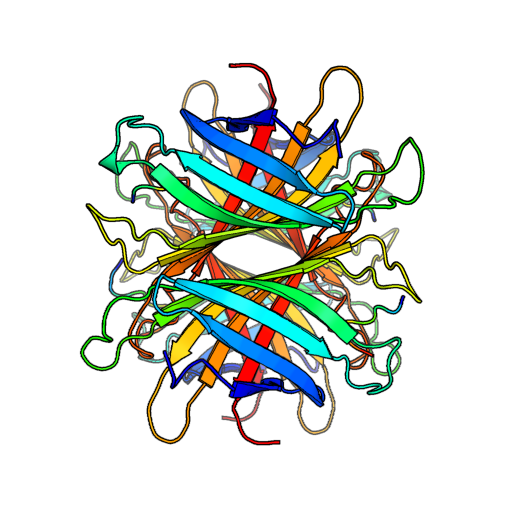C CA 1
ATOM 2029 C C . ALA B 1 32 ? 7.19491 25.51352 31.77675 1.000 22.29883 33 ALA C C 1
ATOM 2030 O O . ALA B 1 32 ? 6.77031 26.32333 32.61126 1.000 24.38964 33 ALA C O 1
ATOM 2037 N N . GLY B 1 33 ? 7.41024 25.82748 30.50916 1.000 20.42305 34 GLY C N 1
ATOM 2038 C CA . GLY B 1 33 ? 7.12820 27.16412 30.02817 1.000 19.09701 34 GLY C CA 1
ATOM 2039 C C . GLY B 1 33 ? 5.64173 27.43037 29.98697 1.000 23.33797 34 GLY C C 1
ATOM 2040 O O . GLY B 1 33 ? 4.82330 26.51872 29.92092 1.000 20.45233 34 GLY C O 1
ATOM 2044 N N . ALA B 1 34 ? 5.25828 28.70191 30.03534 1.000 21.33684 35 ALA C N 1
ATOM 2045 C CA . ALA B 1 34 ? 3.82878 28.99320 30.15809 1.000 25.16148 35 ALA C CA 1
ATOM 2046 C C . ALA B 1 34 ? 3.03153 28.54619 28.92939 1.000 22.69465 35 ALA C C 1
ATOM 2047 O O . ALA B 1 34 ? 1.82199 28.29084 29.04575 1.000 27.87033 35 ALA C O 1
ATOM 2054 N N . ASP B 1 35 ? 3.71168 28.40648 27.78550 1.000 24.56641 36 ASP C N 1
ATOM 2055 C CA . ASP B 1 35 ? 3.20981 28.12465 26.44583 1.000 30.38528 36 ASP C CA 1
ATOM 2056 C C . ASP B 1 35 ? 3.04237 26.63458 26.13368 1.000 27.13252 36 ASP C C 1
ATOM 2057 O O . ASP B 1 35 ? 2.39540 26.27777 25.13931 1.000 30.31711 36 ASP C O 1
ATOM 2066 N N . GLY B 1 36 ? 3.65579 25.77252 26.92564 1.000 22.64960 37 GLY C N 1
ATOM 2067 C CA . GLY B 1 36 ? 3.64597 24.34682 26.68677 1.000 17.04714 37 GLY C CA 1
ATOM 2068 C C . GLY B 1 36 ? 5.03884 23.76419 26.50435 1.000 18.36160 37 GLY C C 1
ATOM 2069 O O . GLY B 1 36 ? 5.15000 22.55747 26.22584 1.000 14.47700 37 GLY C O 1
ATOM 2073 N N . ALA B 1 37 ? 6.11373 24.55050 26.63912 1.000 17.33563 38 ALA C N 1
ATOM 2074 C CA . ALA B 1 37 ? 7.46514 23.99894 26.53185 1.000 16.74783 38 ALA C CA 1
ATOM 2075 C C . ALA B 1 37 ? 7.92642 23.27621 27.80150 1.000 14.0477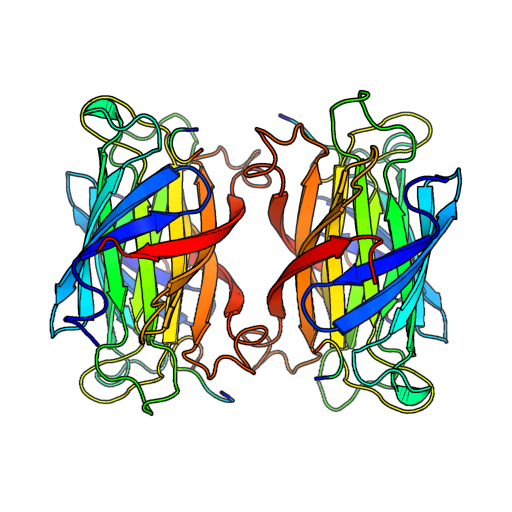1 38 ALA C C 1
ATOM 2076 O O . ALA B 1 37 ? 7.65706 23.69901 28.92675 1.000 16.36614 38 ALA C O 1
ATOM 2083 N N . LEU B 1 38 ? 8.62668 22.15900 27.61146 1.000 14.67841 39 LEU C N 1
ATOM 2084 C CA . LEU B 1 38 ? 9.38753 21.49495 28.65688 1.000 17.45103 39 LEU C CA 1
ATOM 2085 C C . LEU B 1 38 ? 10.86717 21.56482 28.29412 1.000 15.42024 39 LEU C C 1
ATOM 2086 O O . LEU B 1 38 ? 11.25640 21.20534 27.16819 1.000 16.80112 39 LEU C O 1
ATOM 2102 N N . THR B 1 39 ? 11.69214 21.99586 29.23792 1.000 16.55021 40 THR C N 1
ATOM 2103 C CA . THR B 1 39 ? 13.12641 22.09138 29.02510 1.000 15.89900 40 THR C CA 1
ATOM 2104 C C . THR B 1 39 ? 13.80739 21.71494 30.32451 1.000 21.62737 40 THR C C 1
ATOM 2105 O O . THR B 1 39 ? 13.27831 21.98160 31.39801 1.000 23.76575 40 THR C O 1
ATOM 2116 N N . GLY B 1 40 ? 14.97252 21.08307 30.22645 1.000 17.39620 41 GLY C N 1
ATOM 2117 C CA . GLY B 1 40 ? 15.71923 20.79814 31.43580 1.000 16.77855 41 GLY C CA 1
ATOM 2118 C C . GLY B 1 40 ? 16.79934 19.75126 31.22720 1.000 21.10155 41 GLY C C 1
ATOM 2119 O O . GLY B 1 40 ? 17.37586 19.63456 30.13935 1.000 15.60852 41 GLY C O 1
ATOM 2123 N N . THR B 1 41 ? 17.06633 19.01602 32.31913 1.000 14.38890 42 THR C N 1
ATOM 2124 C CA . THR B 1 41 ? 18.19244 18.11757 32.43860 1.000 15.70704 42 THR C CA 1
ATOM 2125 C C . THR B 1 41 ? 17.71743 16.79344 33.02340 1.000 23.31726 42 THR C C 1
ATOM 2126 O O . THR B 1 41 ? 16.89277 16.75795 33.94552 1.000 18.80368 42 THR C O 1
ATOM 2137 N N . TYR B 1 42 ? 18.18852 15.71055 32.43311 1.000 16.28480 43 TYR C N 1
ATOM 2138 C CA . TYR B 1 42 ? 17.95159 14.36600 32.94838 1.000 19.30750 43 TYR C CA 1
ATOM 2139 C C . TYR B 1 42 ? 19.26836 13.86476 33.51531 1.000 21.11967 43 TYR C C 1
ATOM 2140 O O . TYR B 1 42 ? 20.28192 13.89310 32.82236 1.000 16.90347 43 TYR C O 1
ATOM 2158 N N . VAL B 1 43 ? 19.25781 13.41515 34.76606 1.000 20.28651 44 VAL C N 1
ATOM 2159 C CA . VAL B 1 43 ? 20.47183 12.99598 35.47747 1.000 20.58910 44 VAL C CA 1
ATOM 2160 C C . VAL B 1 43 ? 20.31048 11.53252 35.85400 1.000 25.11755 44 VAL C C 1
ATOM 2161 O O . VAL B 1 43 ? 19.36879 11.17868 36.58204 1.000 22.63133 44 VAL C O 1
ATOM 2174 N N . THR B 1 44 ? 21.21829 10.67614 35.34647 1.000 24.05139 45 THR C N 1
ATOM 2175 C CA . THR B 1 44 ? 21.18581 9.26093 35.69020 1.000 29.51102 45 THR C CA 1
ATOM 2176 C C . THR B 1 44 ? 21.63950 9.06543 37.13184 1.000 37.73220 45 THR C C 1
ATOM 2177 O O . THR B 1 44 ? 22.38886 9.87703 37.68213 1.000 42.68802 45 THR C O 1
ATOM 2188 N N . ALA B 1 45 ? 21.22569 7.93828 37.72649 1.000 46.88481 46 ALA C N 1
ATOM 2189 C CA . ALA B 1 45 ? 21.46848 7.72654 39.15487 1.000 40.27357 46 ALA C CA 1
ATOM 2190 C C . ALA B 1 45 ? 22.93384 7.96020 39.52503 1.000 41.09623 46 ALA C C 1
ATOM 2191 O O . ALA B 1 45 ? 23.23100 8.38689 40.64456 1.000 38.83726 46 ALA C O 1
ATOM 2198 N N . ARG B 1 46 ? 23.86180 7.75168 38.59126 1.000 39.22985 47 ARG C N 1
ATOM 2199 C CA . ARG B 1 46 ? 25.26984 7.90095 38.94962 1.000 43.86461 47 ARG C CA 1
ATOM 2200 C C . ARG B 1 46 ? 25.59827 9.29790 39.48621 1.000 40.67601 47 ARG C C 1
ATOM 2201 O O . ARG B 1 46 ? 26.51305 9.43824 40.30230 1.000 48.72413 47 ARG C O 1
ATOM 2222 N N . GLY B 1 47 ? 24.89537 10.34119 39.03959 1.000 46.48743 48 GLY C N 1
ATOM 2223 C CA . GLY B 1 47 ? 25.02185 11.64534 39.67548 1.000 38.01623 48 GLY C CA 1
ATOM 2224 C C . GLY B 1 47 ? 25.94438 12.69441 39.08048 1.000 48.87037 48 GLY C C 1
ATOM 2225 O O . GLY B 1 47 ? 25.61224 13.88453 39.09478 1.000 53.85803 48 GLY C O 1
ATOM 2229 N N . ASN B 1 48 ? 27.10086 12.29082 38.55996 1.000 48.88835 49 ASN C N 1
ATOM 2230 C CA . ASN B 1 48 ? 28.16262 13.23427 38.23166 1.000 47.93112 49 ASN C CA 1
ATOM 2231 C C . ASN B 1 48 ? 27.85679 13.95941 36.91308 1.000 45.11930 49 ASN C C 1
ATOM 2232 O O . ASN B 1 48 ? 26.75844 13.86808 36.35762 1.000 43.19220 49 ASN C O 1
ATOM 2243 N N . ALA B 1 49 ? 28.83388 14.71304 36.39644 1.000 46.32139 50 ALA C N 1
ATOM 2244 C CA . ALA B 1 49 ? 28.57024 15.56301 35.23826 1.000 36.81716 50 ALA C CA 1
ATOM 2245 C C . ALA B 1 49 ? 28.43782 14.75771 33.95394 1.000 37.33420 50 ALA C C 1
ATOM 2246 O O . ALA B 1 49 ? 27.71735 15.16626 33.03107 1.000 34.73746 50 ALA C O 1
ATOM 2253 N N . GLU B 1 50 ? 29.12460 13.62061 33.86621 1.000 31.42770 51 GLU C N 1
ATOM 2254 C CA . GLU B 1 50 ? 28.97661 12.73285 32.71994 1.000 33.72261 51 GLU C CA 1
ATOM 2255 C C . GLU B 1 50 ? 27.61910 12.02942 32.71715 1.000 31.92950 51 GLU C C 1
ATOM 2256 O O . GLU B 1 50 ? 27.31238 11.30636 31.76637 1.000 29.51802 51 GLU C O 1
ATOM 2268 N N . SER B 1 51 ? 26.78592 12.26813 33.72931 1.000 28.89176 52 SER C N 1
ATOM 2269 C CA . SER B 1 51 ? 25.46827 11.66147 33.83995 1.000 28.92296 52 SER C CA 1
ATOM 2270 C C . SER B 1 51 ? 24.33050 12.62735 33.52754 1.000 20.92690 52 SER C C 1
ATOM 2271 O O . SER B 1 51 ? 23.16643 12.25528 33.67736 1.000 21.54265 52 SER C O 1
ATOM 2279 N N . ARG B 1 52 ? 24.62913 13.83577 33.05660 1.000 22.11491 53 ARG C N 1
ATOM 2280 C CA . ARG B 1 52 ? 23.62974 14.86844 32.79637 1.000 21.89227 53 ARG C CA 1
ATOM 2281 C C . ARG B 1 52 ? 23.37848 14.99333 31.29902 1.000 21.98354 53 ARG C C 1
ATOM 2282 O O . ARG B 1 52 ? 24.32827 15.07504 30.51144 1.000 19.82029 53 ARG C O 1
ATOM 2303 N N . TYR B 1 53 ? 22.09424 14.98791 30.90051 1.000 18.29486 54 TYR C N 1
ATOM 2304 C CA . TYR B 1 53 ? 21.70947 15.08572 29.49837 1.000 15.59264 54 TYR C CA 1
ATOM 2305 C C . TYR B 1 53 ? 20.61387 16.12903 29.33126 1.000 18.01592 54 TYR C C 1
ATOM 2306 O O . TYR B 1 53 ? 19.77751 16.32069 30.22032 1.000 20.33583 54 TYR C O 1
ATOM 2324 N N . VAL B 1 54 ? 20.59380 16.76438 28.15874 1.000 15.12123 55 VAL C N 1
ATOM 2325 C CA . VAL B 1 54 ? 19.58061 17.76381 27.81812 1.000 13.39513 55 VAL C CA 1
ATOM 2326 C C . VAL B 1 54 ? 18.26670 17.06016 27.48786 1.000 15.16233 55 VAL C C 1
ATOM 2327 O O . VAL B 1 54 ? 18.26398 15.99833 26.85434 1.000 18.19698 55 VAL C O 1
ATOM 2340 N N . LEU B 1 55 ? 17.15337 17.66555 27.90309 1.000 17.46840 56 LEU C N 1
ATOM 2341 C CA . LEU B 1 55 ? 15.82502 17.20525 27.53527 1.000 20.98484 56 LEU C CA 1
ATOM 2342 C C . LEU B 1 55 ? 14.97540 18.35086 27.00019 1.000 20.64318 56 LEU C C 1
ATOM 2343 O O . LEU B 1 55 ? 15.05130 19.50056 27.46945 1.000 17.72161 56 LEU C O 1
ATOM 2359 N N . THR B 1 56 ? 14.13419 18.02310 26.03434 1.000 18.71239 57 THR C N 1
ATOM 2360 C CA . THR B 1 56 ? 13.07563 18.94139 25.66973 1.000 18.37461 57 THR C CA 1
ATOM 2361 C C . THR B 1 56 ? 11.78958 18.18110 25.37486 1.000 14.35246 57 THR C C 1
ATOM 2362 O O . THR B 1 56 ? 11.79762 16.99847 24.97392 1.000 16.40957 57 THR C O 1
ATOM 2373 N N . GLY B 1 57 ? 10.68157 18.88736 25.56907 1.000 12.27141 58 GLY C N 1
ATOM 2374 C CA . GLY B 1 57 ? 9.37839 18.28094 25.35298 1.000 15.87278 58 GLY C CA 1
ATOM 2375 C C . GLY B 1 57 ? 8.28015 19.31538 25.28205 1.000 14.46289 58 GLY C C 1
ATOM 2376 O O . GLY B 1 57 ? 8.52844 20.52596 25.14855 1.000 12.77224 58 GLY C O 1
ATOM 2380 N N . ARG B 1 58 ? 7.03498 18.81021 25.35646 1.000 16.42376 59 ARG C N 1
ATOM 2381 C CA . ARG B 1 58 ? 5.84053 19.65745 25.33134 1.000 12.61256 59 ARG C CA 1
ATOM 2382 C C . ARG B 1 58 ? 4.80383 19.09868 26.29964 1.000 15.70185 59 ARG C C 1
ATOM 2383 O O . ARG B 1 58 ? 4.77117 17.90049 26.55879 1.000 16.66420 59 ARG C O 1
ATOM 2404 N N . TYR B 1 59 ? 3.93703 19.97406 26.79554 1.000 12.95633 60 TYR C N 1
ATOM 2405 C CA . TYR B 1 59 ? 2.79329 19.56138 27.61464 1.000 15.56169 60 TYR C CA 1
ATOM 2406 C C . TYR B 1 59 ? 1.58657 20.41949 27.26400 1.000 15.13313 60 TYR C C 1
ATOM 2407 O O . TYR B 1 59 ? 1.70203 21.53013 26.70838 1.000 16.19173 60 TYR C O 1
ATOM 2425 N N . ASP B 1 60 ? 0.40608 19.89086 27.59184 1.000 17.95853 61 ASP C N 1
ATOM 2426 C CA . ASP B 1 60 ? -0.84827 20.62506 27.43937 1.000 17.10342 61 ASP C CA 1
ATOM 2427 C C . ASP B 1 60 ? -0.91194 21.76006 28.46289 1.000 20.22131 61 ASP C C 1
ATOM 2428 O O . ASP B 1 60 ? -1.11127 21.53204 29.66052 1.000 17.85260 61 ASP C O 1
ATOM 2437 N N . SER B 1 61 ? -0.75441 22.98759 28.00248 1.000 18.61201 62 SER C N 1
ATOM 2438 C CA . SER B 1 61 ? -0.74093 24.13547 28.89928 1.000 19.63244 62 SER C CA 1
ATOM 2439 C C . SER B 1 61 ? -2.14522 24.65095 29.25576 1.000 23.84674 62 SER C C 1
ATOM 2440 O O . SER B 1 61 ? -2.24589 25.67753 29.94519 1.000 23.18490 62 SER C O 1
ATOM 2448 N N . ALA B 1 62 ? -3.21367 23.94553 28.87923 1.000 23.28029 63 ALA C N 1
ATOM 2449 C CA . ALA B 1 62 ? -4.55413 24.28773 29.34597 1.000 28.56192 63 ALA C CA 1
ATOM 2450 C C . ALA B 1 62 ? -4.64487 24.12744 30.86138 1.000 38.64744 63 ALA C C 1
ATOM 2451 O O . ALA B 1 62 ? -3.99026 23.24815 31.43599 1.000 40.30583 63 ALA C O 1
ATOM 2458 N N . PRO B 1 63 ? -5.51794 24.89625 31.52364 1.000 43.42503 64 PRO C N 1
ATOM 2459 C CA . PRO B 1 63 ? -5.78768 24.63558 32.94696 1.000 50.05739 64 PRO C CA 1
ATOM 2460 C C . PRO B 1 63 ? -6.41341 23.26206 33.15340 1.000 49.61147 64 PRO C C 1
ATOM 2461 O O . PRO B 1 63 ? -7.21943 22.79647 32.34442 1.000 44.71132 64 PRO C O 1
ATOM 2472 N N . ALA B 1 64 ? -6.03383 22.61705 34.25673 1.000 69.72740 65 ALA C N 1
ATOM 2473 C CA . ALA B 1 64 ? -6.46202 21.25174 34.53356 1.000 74.40780 65 ALA C CA 1
ATOM 2474 C C . ALA B 1 64 ? -7.95474 21.19004 34.83328 1.000 73.45758 65 ALA C C 1
ATOM 2475 O O . ALA B 1 64 ? -8.53357 22.10851 35.41450 1.000 71.34090 65 ALA C O 1
ATOM 2482 N N . THR B 1 65 ? -8.56953 20.07194 34.44648 1.000 73.99958 66 THR C N 1
ATOM 2483 C CA . THR B 1 65 ? -10.00926 19.88707 34.59436 1.000 70.53652 66 THR C CA 1
ATOM 2484 C C . THR B 1 65 ? -10.30598 19.21827 35.93468 1.000 64.53528 66 THR C C 1
ATOM 2485 O O . THR B 1 65 ? -9.53336 19.37216 36.89440 1.000 59.08100 66 THR C O 1
ATOM 2496 N N . ALA B 1 66 ? -11.41909 18.50185 36.03222 1.000 65.88234 67 ALA C N 1
ATOM 2497 C CA . ALA B 1 66 ? -11.85197 17.91314 37.30195 1.000 67.88067 67 ALA C CA 1
ATOM 2498 C C . ALA B 1 66 ? -11.16378 16.55997 37.46353 1.000 56.78040 67 ALA C C 1
ATOM 2499 O O . ALA B 1 66 ? -11.63739 15.54107 36.94249 1.000 63.68274 67 ALA C O 1
ATOM 2506 N N . GLY B 1 67 ? -10.04832 16.55146 38.18085 1.000 45.77298 68 GLY C N 1
ATOM 2507 C CA . GLY B 1 67 ? -9.32738 15.31313 38.43688 1.000 50.87010 68 GLY C CA 1
ATOM 2508 C C . GLY B 1 67 ? -8.84031 14.56550 37.20933 1.000 48.92033 68 GLY C C 1
ATOM 2509 O O . GLY B 1 67 ? -8.71203 13.33375 37.25652 1.000 47.09814 68 GLY C O 1
ATOM 2513 N N . SER B 1 68 ? -8.55728 15.26368 36.10937 1.000 40.39140 69 SER C N 1
ATOM 2514 C CA . SER B 1 68 ? -7.96252 14.63268 34.93525 1.000 38.86258 69 SER C CA 1
ATOM 2515 C C . SER B 1 68 ? -6.51221 15.09237 34.76331 1.000 37.93061 69 SER C C 1
ATOM 2516 O O . SER B 1 68 ? -6.17158 16.23324 35.09956 1.000 28.25158 69 SER C O 1
ATOM 2524 N N . GLY B 1 69 ? -5.67732 14.18668 34.22763 1.000 25.99563 70 GLY C N 1
ATOM 2525 C CA . GLY B 1 69 ? -4.25623 14.46317 34.06793 1.000 20.37002 70 GLY C CA 1
ATOM 2526 C C . GLY B 1 69 ? -3.95361 15.41204 32.92880 1.000 18.86574 70 GLY C C 1
ATOM 2527 O O . GLY B 1 69 ? -4.77307 15.67537 32.04086 1.000 22.33990 70 GLY C O 1
ATOM 2531 N N . THR B 1 70 ? -2.72562 15.91990 32.96137 1.000 20.23831 71 THR C N 1
ATOM 2532 C CA . THR B 1 70 ? -2.18772 16.81752 31.95002 1.000 22.54595 71 THR C CA 1
ATOM 2533 C C . THR B 1 70 ? -1.19704 16.06570 31.06500 1.000 16.26581 71 THR C C 1
ATOM 2534 O O . THR B 1 70 ? -0.16716 15.61898 31.55208 1.000 16.69002 71 THR C O 1
ATOM 2545 N N . ALA B 1 71 ? -1.48861 15.98892 29.77321 1.000 19.26411 72 ALA C N 1
ATOM 2546 C CA . ALA B 1 71 ? -0.66699 15.21536 28.84241 1.000 19.14911 72 ALA C CA 1
ATOM 2547 C C . ALA B 1 71 ? 0.67062 15.90696 28.59052 1.000 15.67639 72 ALA C C 1
ATOM 2548 O O . ALA B 1 71 ? 0.74859 17.13658 28.50995 1.000 15.57792 72 ALA C O 1
ATOM 2555 N N . LEU B 1 72 ? 1.72771 15.10626 28.43845 1.000 12.57010 73 LEU C N 1
ATOM 2556 C CA . LEU B 1 72 ? 3.06140 15.62557 28.19896 1.000 15.45479 73 LEU C CA 1
ATOM 2557 C C . LEU B 1 72 ? 3.92149 14.54014 27.56625 1.000 13.94412 73 LEU C C 1
ATOM 2558 O O . LEU B 1 72 ? 3.57535 13.35124 27.57754 1.000 13.32000 73 LEU C O 1
ATOM 2574 N N . GLY B 1 73 ? 5.04974 14.97522 27.03213 1.000 15.80010 74 GLY C N 1
ATOM 2575 C CA . GLY B 1 73 ? 6.09250 14.06379 26.59503 1.000 14.53804 74 GLY C CA 1
ATOM 2576 C C . GLY B 1 73 ? 7.40948 14.78538 26.50274 1.000 14.56486 74 GLY C C 1
ATOM 2577 O O . GLY B 1 73 ? 7.47563 16.02542 26.48100 1.000 12.49338 74 GLY C O 1
ATOM 2581 N N . TRP B 1 74 ? 8.48641 13.99975 26.48900 1.000 12.67430 75 TRP C N 1
ATOM 2582 C CA . TRP B 1 74 ? 9.76730 14.66541 26.31179 1.000 11.18513 75 TRP C CA 1
ATOM 2583 C C . TRP B 1 74 ? 10.74907 13.66351 25.75295 1.000 13.87537 75 TRP C C 1
ATOM 2584 O O . TRP B 1 74 ? 10.52195 12.45184 25.79915 1.000 12.59909 75 TRP C O 1
ATOM 2605 N N . THR B 1 75 ? 11.84380 14.19815 25.21175 1.000 13.26275 76 THR C N 1
ATOM 2606 C CA . THR B 1 75 ? 12.90481 13.39112 24.63933 1.000 12.22038 76 THR C CA 1
ATOM 2607 C C . THR B 1 75 ? 14.23520 13.69985 25.30951 1.000 14.25887 76 THR C C 1
ATOM 2608 O O . THR B 1 75 ? 14.52942 14.85189 25.62454 1.000 14.23237 76 THR C O 1
ATOM 2619 N N . VAL B 1 76 ? 15.05499 12.66300 25.46462 1.000 11.90009 77 VAL C N 1
ATOM 2620 C CA . VAL B 1 76 ? 16.47921 12.74977 25.73785 1.000 14.77158 77 VAL C CA 1
ATOM 2621 C C . VAL B 1 76 ? 17.24166 11.96750 24.65426 1.000 16.00917 77 VAL C C 1
ATOM 2622 O O . VAL B 1 76 ? 16.98531 10.77665 24.44141 1.000 14.87115 77 VAL C O 1
ATOM 2635 N N . ALA B 1 77 ? 18.18753 12.62903 23.98964 1.000 14.50392 78 ALA C N 1
ATOM 2636 C CA . ALA B 1 77 ? 19.23750 11.94332 23.22356 1.000 14.56765 78 ALA C CA 1
ATOM 2637 C C . ALA B 1 77 ? 20.43364 11.73434 24.14000 1.000 15.74979 78 ALA C C 1
ATOM 2638 O O . ALA B 1 77 ? 20.88382 12.68716 24.78458 1.000 16.73452 78 ALA C O 1
ATOM 2645 N N . TRP B 1 78 ? 20.91942 10.49459 24.22197 1.000 16.38997 79 TRP C N 1
ATOM 2646 C CA . TRP B 1 78 ? 21.89508 10.10005 25.23909 1.000 16.39035 79 TRP C CA 1
ATOM 2647 C C . TRP B 1 78 ? 23.31484 10.40534 24.76811 1.000 17.98081 79 TRP C C 1
ATOM 2648 O O . TRP B 1 78 ? 24.18871 9.52095 24.72371 1.000 18.38091 79 TRP C O 1
ATOM 2669 N N . LYS B 1 79 ? 23.51927 11.65509 24.37357 1.000 18.25993 80 LYS C N 1
ATOM 2670 C CA . LYS B 1 79 ? 24.84724 12.20723 24.07565 1.000 18.12744 80 LYS C CA 1
ATOM 2671 C C . LYS B 1 79 ? 25.04150 13.46344 24.92122 1.000 22.87673 80 LYS C C 1
ATOM 2672 O O . LYS B 1 79 ? 24.14653 14.30452 24.99732 1.000 17.20590 80 LYS C O 1
ATOM 2691 N N . ASN B 1 80 ? 26.19069 13.57620 25.57721 1.000 20.51111 81 ASN C N 1
ATOM 2692 C CA . ASN B 1 80 ? 26.61345 14.82052 26.21707 1.000 21.81684 81 ASN C CA 1
ATOM 2693 C C . ASN B 1 80 ? 28.08495 15.01866 25.85720 1.000 27.81951 81 ASN C C 1
ATOM 2694 O O . ASN B 1 80 ? 28.60097 14.36687 24.95387 1.000 24.70978 81 ASN C O 1
ATOM 2705 N N . ASN B 1 81 ? 28.76996 15.92563 26.54885 1.000 31.15139 82 ASN C N 1
ATOM 2706 C CA . ASN B 1 81 ? 30.16892 16.19609 26.19697 1.000 35.55001 82 ASN C CA 1
ATOM 2707 C C . ASN B 1 81 ? 31.10857 15.05525 26.56453 1.000 39.70634 82 ASN C C 1
ATOM 2708 O O . ASN B 1 81 ? 32.24335 15.02530 26.06560 1.000 38.76046 82 ASN C O 1
ATOM 2719 N N . TYR B 1 82 ? 30.66616 14.11213 27.39203 1.000 28.23704 83 TYR C N 1
ATOM 2720 C CA . TYR B 1 82 ? 31.49046 13.01238 27.87741 1.000 30.46000 83 TYR C CA 1
ATOM 2721 C C . TYR B 1 82 ? 31.20713 11.69392 27.18030 1.000 35.32184 83 TYR C C 1
ATOM 2722 O O . TYR B 1 82 ? 32.12892 10.89809 26.98233 1.000 35.97774 83 TYR C O 1
ATOM 2740 N N . ARG B 1 83 ? 29.94638 11.43963 26.81601 1.000 27.83882 84 ARG C N 1
ATOM 2741 C CA . ARG B 1 83 ? 29.51055 10.11820 26.40539 1.000 33.06164 84 ARG C CA 1
ATOM 2742 C C . ARG B 1 83 ? 28.50637 10.21970 25.27294 1.000 26.72498 84 ARG C C 1
ATOM 2743 O O . ARG B 1 83 ? 27.78957 11.22089 25.14363 1.000 28.32998 84 ARG C O 1
ATOM 2764 N N . ASN B 1 84 ? 28.45040 9.17025 24.47221 1.000 26.22205 85 ASN C N 1
ATOM 2765 C CA . ASN B 1 84 ? 27.43652 9.05198 23.43626 1.000 24.37078 85 ASN C CA 1
ATOM 2766 C C . ASN B 1 84 ? 26.98567 7.60153 23.40110 1.000 28.36055 85 ASN C C 1
ATOM 2767 O O . ASN B 1 84 ? 27.77208 6.70653 23.06877 1.000 24.62610 85 ASN C O 1
ATOM 2778 N N . ALA B 1 85 ? 25.73654 7.35634 23.78148 1.000 19.41922 86 ALA C N 1
ATOM 2779 C CA . ALA B 1 85 ? 25.18270 6.00750 23.72829 1.000 19.63020 86 ALA C CA 1
ATOM 2780 C C . ALA B 1 85 ? 24.40760 5.74837 22.44543 1.000 20.51199 86 ALA C C 1
ATOM 2781 O O . ALA B 1 85 ? 23.75741 4.70355 22.32840 1.000 20.82323 86 ALA C O 1
ATOM 2788 N N . HIS B 1 86 ? 24.41516 6.70152 21.51179 1.000 17.22079 87 HIS C N 1
ATOM 2789 C CA . HIS B 1 86 ? 23.83037 6.53307 20.17465 1.000 19.15458 87 HIS C CA 1
ATOM 2790 C C . HIS B 1 86 ? 22.39370 6.03540 20.28482 1.000 19.57415 87 HIS C C 1
ATOM 2791 O O . HIS B 1 86 ? 21.98866 4.99596 19.74453 1.000 17.00816 87 HIS C O 1
ATOM 2805 N N . SER B 1 87 ? 21.60496 6.81565 21.01151 1.000 15.90769 88 SER C N 1
ATOM 2806 C CA . SER B 1 87 ? 20.25735 6.34832 21.28866 1.000 15.83608 88 SER C CA 1
ATOM 2807 C C . SER B 1 87 ? 19.49499 7.52531 21.85102 1.000 11.84486 88 SER C C 1
ATOM 2808 O O . SER B 1 87 ? 20.09226 8.54781 22.24026 1.000 13.84486 88 SER C O 1
ATOM 2816 N N . ALA B 1 88 ? 18.16355 7.41042 21.80841 1.000 13.93533 89 ALA C N 1
ATOM 2817 C CA . ALA B 1 88 ? 17.28390 8.46104 22.31376 1.000 13.07615 89 ALA C CA 1
ATOM 2818 C C . ALA B 1 88 ? 16.05649 7.80688 22.94223 1.000 17.11897 89 ALA C C 1
ATOM 2819 O O . ALA B 1 88 ? 15.51888 6.84026 22.40666 1.000 15.74662 89 ALA C O 1
ATOM 2826 N N . THR B 1 89 ? 15.59491 8.36328 24.04897 1.000 15.14536 90 THR C N 1
ATOM 2827 C CA . THR B 1 89 ? 14.39593 7.89366 24.71985 1.000 12.03905 90 THR C CA 1
ATOM 2828 C C . THR B 1 89 ? 13.32558 8.95982 24.66792 1.000 14.21652 90 THR C C 1
ATOM 2829 O O . THR B 1 89 ? 13.62684 10.14177 24.86511 1.000 15.82416 90 THR C O 1
ATOM 2840 N N . THR B 1 90 ? 12.07521 8.53797 24.43659 1.000 17.46148 91 THR C N 1
ATOM 2841 C CA . THR B 1 90 ? 10.92393 9.42020 24.56603 1.000 11.23018 91 THR C CA 1
ATOM 2842 C C . THR B 1 90 ? 10.03542 8.86608 25.66010 1.000 13.92837 91 THR C C 1
ATOM 2843 O O . THR B 1 90 ? 9.81447 7.64924 25.72555 1.000 15.37336 91 THR C O 1
ATOM 2854 N N . TRP B 1 91 ? 9.52598 9.76466 26.49011 1.000 14.18204 92 TRP C N 1
ATOM 2855 C CA . TRP B 1 91 ? 8.57170 9.44207 27.53035 1.000 15.91847 92 TRP C CA 1
ATOM 2856 C C . TRP B 1 91 ? 7.26801 10.12776 27.17787 1.000 14.27905 92 TRP C C 1
ATOM 2857 O O . TRP B 1 91 ? 7.24559 11.34406 26.89746 1.000 14.60527 92 TRP C O 1
ATOM 2878 N N . SER B 1 92 ? 6.18505 9.37462 27.23535 1.000 13.92857 93 SER C N 1
ATOM 2879 C CA . SER B 1 92 ? 4.85079 9.90121 27.00060 1.000 13.05106 93 SER C CA 1
ATOM 2880 C C . SER B 1 92 ? 4.01057 9.59073 28.22636 1.000 16.28721 93 SER C C 1
ATOM 2881 O O . SER B 1 92 ? 4.00573 8.45916 28.69788 1.000 11.91372 93 SER C O 1
ATOM 2889 N N . GLY B 1 93 ? 3.30507 10.58178 28.74232 1.000 15.74645 94 GLY C N 1
ATOM 2890 C CA . GLY B 1 93 ? 2.44869 10.26428 29.87378 1.000 15.06382 94 GLY C CA 1
ATOM 2891 C C . GLY B 1 93 ? 1.63452 11.44327 30.36583 1.000 14.66315 94 GLY C C 1
ATOM 2892 O O . GLY B 1 93 ? 1.27243 12.34026 29.59310 1.000 13.09850 94 GLY C O 1
ATOM 2896 N N . GLN B 1 94 ? 1.34571 11.47321 31.66316 1.000 18.57515 95 GLN C N 1
ATOM 2897 C CA . GLN B 1 94 ? 0.56247 12.59487 32.13595 1.000 20.81679 95 GLN C CA 1
ATOM 2898 C C . GLN B 1 94 ? 0.94483 12.95267 33.56202 1.000 24.66638 95 GLN C C 1
ATOM 2899 O O . GLN B 1 94 ? 1.49999 12.15404 34.33418 1.000 17.53665 95 GLN C O 1
ATOM 2913 N N . TYR B 1 95 ? 0.71691 14.21744 33.84376 1.000 17.96484 96 TYR C N 1
ATOM 2914 C CA . TYR B 1 95 ? 1.02704 14.83051 35.11865 1.000 19.30719 96 TYR C CA 1
ATOM 2915 C C . TYR B 1 95 ? -0.27270 14.89456 35.89267 1.000 22.43917 96 TYR C C 1
ATOM 2916 O O . TYR B 1 95 ? -1.31973 15.26238 35.33898 1.000 21.10845 96 TYR C O 1
ATOM 2934 N N . VAL B 1 96 ? -0.21880 14.45595 37.14132 1.000 22.64449 97 VAL C N 1
ATOM 2935 C CA . VAL B 1 96 ? -1.34473 14.52531 38.06921 1.000 26.91653 97 VAL C CA 1
ATOM 2936 C C . VAL B 1 96 ? -0.90913 15.45242 39.19397 1.000 26.43545 97 VAL C C 1
ATOM 2937 O O . VAL B 1 96 ? 0.14121 15.24161 39.80707 1.000 26.86769 97 VAL C O 1
ATOM 2950 N N . GLY B 1 97 ? -1.65580 16.53513 39.39746 1.000 30.66929 98 GLY C N 1
ATOM 2951 C CA . GLY B 1 97 ? -1.26480 17.54160 40.36131 1.000 29.29308 98 GLY C CA 1
ATOM 2952 C C . GLY B 1 97 ? -1.68657 17.18546 41.77659 1.000 38.62068 98 GLY C C 1
ATOM 2953 O O . GLY B 1 97 ? -1.93059 16.02412 42.11193 1.000 29.79514 98 GLY C O 1
ATOM 2957 N N . GLY B 1 98 ? -1.73085 18.20516 42.62824 1.000 39.88566 99 GLY C N 1
ATOM 2958 C CA . GLY B 1 98 ? -2.17246 18.01545 43.99462 1.000 44.03035 99 GLY C CA 1
ATOM 2959 C C . GLY B 1 98 ? -1.02700 17.75311 44.95079 1.000 41.84295 99 GLY C C 1
ATOM 2960 O O . GLY B 1 98 ? 0.14313 18.02991 44.67189 1.000 40.87914 99 GLY C O 1
ATOM 2964 N N . ALA B 1 99 ? -1.37820 17.18004 46.10581 1.000 43.19395 100 ALA C N 1
ATOM 2965 C CA . ALA B 1 99 ? -0.38148 17.04094 47.16416 1.000 46.77889 100 ALA C CA 1
ATOM 2966 C C . ALA B 1 99 ? 0.63533 15.95653 46.83205 1.000 41.06148 100 ALA C C 1
ATOM 2967 O O . ALA B 1 99 ? 1.83327 16.12670 47.07959 1.000 49.79858 100 ALA C O 1
ATOM 2974 N N . GLU B 1 100 ? 0.17792 14.84281 46.25943 1.000 37.17473 101 GLU C N 1
ATOM 2975 C CA . GLU B 1 100 ? 1.04502 13.71889 45.91087 1.000 45.03983 101 GLU C CA 1
ATOM 2976 C C . GLU B 1 100 ? 1.23071 13.72600 44.38330 1.000 31.59834 101 GLU C C 1
ATOM 2977 O O . GLU B 1 100 ? 0.83197 12.79512 43.67210 1.000 30.24052 101 GLU C O 1
ATOM 2989 N N . ALA B 1 101 ? 1.82430 14.80009 43.90110 1.000 31.18162 102 ALA C N 1
ATOM 2990 C CA . ALA B 1 101 ? 2.03853 15.01148 42.47556 1.000 32.86143 102 ALA C CA 1
ATOM 2991 C C . ALA B 1 101 ? 2.82985 13.87204 41.84616 1.000 26.42234 102 ALA C C 1
ATOM 2992 O O . ALA B 1 101 ? 3.72705 13.29333 42.46198 1.000 28.30451 102 ALA C O 1
ATOM 2999 N N . ARG B 1 102 ? 2.47423 13.53603 40.60662 1.000 28.37875 103 ARG C N 1
ATOM 3000 C CA . ARG B 1 102 ? 3.01041 12.33916 39.97274 1.000 23.17092 103 ARG C CA 1
ATOM 3001 C C . ARG B 1 102 ? 3.05365 12.53184 38.47008 1.000 25.23542 103 ARG C C 1
ATOM 3002 O O . ARG B 1 102 ? 2.16525 13.16733 37.89737 1.000 24.34232 103 ARG C O 1
ATOM 3023 N N . ILE B 1 103 ? 4.08949 11.98701 37.83220 1.000 21.95596 104 ILE C N 1
ATOM 3024 C CA . ILE B 1 103 ? 4.15386 11.90299 36.37827 1.000 17.44006 104 ILE C CA 1
ATOM 3025 C C . ILE B 1 103 ? 4.26309 10.42070 36.03159 1.000 15.42561 104 ILE C C 1
ATOM 3026 O O . ILE B 1 103 ? 5.22541 9.74754 36.42685 1.000 19.78901 104 ILE C O 1
ATOM 3042 N N . ASN B 1 104 ? 3.24295 9.89078 35.38310 1.000 18.74291 105 ASN C N 1
ATOM 3043 C CA . ASN B 1 104 ? 3.19545 8.48309 35.00378 1.000 19.01931 105 ASN C CA 1
ATOM 3044 C C . ASN B 1 104 ? 3.46080 8.40651 33.51020 1.000 17.31347 105 ASN C C 1
ATOM 3045 O O . ASN B 1 104 ? 2.73555 9.03900 32.72120 1.000 16.57186 105 ASN C O 1
ATOM 3056 N N . THR B 1 105 ? 4.43734 7.59708 33.12766 1.000 19.91635 106 THR C N 1
ATOM 3057 C CA . THR B 1 105 ? 4.89274 7.55242 31.74675 1.000 18.77977 106 THR C CA 1
ATOM 3058 C C . THR B 1 105 ? 5.05726 6.12287 31.23501 1.000 20.09850 106 THR C C 1
ATOM 3059 O O . THR B 1 105 ? 5.24567 5.16904 31.99334 1.000 17.42797 106 THR C O 1
ATOM 3070 N N . GLN B 1 106 ? 4.97579 6.00789 29.91859 1.000 14.10173 107 GLN C N 1
ATOM 3071 C CA . GLN B 1 106 ? 5.53073 4.89835 29.16429 1.000 12.44026 107 GLN C CA 1
ATOM 3072 C C . GLN B 1 106 ? 6.64401 5.46075 28.28924 1.000 16.77502 107 GLN C C 1
ATOM 3073 O O . GLN B 1 106 ? 6.60745 6.63640 27.90411 1.000 14.11317 107 GLN C O 1
ATOM 3087 N N . TRP B 1 107 ? 7.67611 4.67601 28.05650 1.000 12.45681 108 TRP C N 1
ATOM 3088 C CA . TRP B 1 107 ? 8.81876 5.20323 27.30567 1.000 15.41912 108 TRP C CA 1
ATOM 3089 C C . TRP B 1 107 ? 9.22411 4.27102 26.17036 1.000 16.16459 108 TRP C C 1
ATOM 3090 O O . TRP B 1 107 ? 8.96622 3.07160 26.20251 1.000 14.53963 108 TRP C O 1
ATOM 3111 N N . LEU B 1 108 ? 9.93204 4.83976 25.18974 1.000 15.03079 109 LEU C N 1
ATOM 3112 C CA . LEU B 1 108 ? 10.49999 4.09667 24.07571 1.000 16.94143 109 LEU C CA 1
ATOM 3113 C C . LEU B 1 108 ? 11.94936 4.52042 23.95141 1.000 16.27837 109 LEU C C 1
ATOM 3114 O O . LEU B 1 108 ? 12.21801 5.71068 23.86525 1.000 14.57999 109 LEU C O 1
ATOM 3130 N N . LEU B 1 109 ? 12.86953 3.57005 24.03336 1.000 16.17481 110 LEU C N 1
ATOM 3131 C CA . LEU B 1 109 ? 14.30233 3.79693 23.88173 1.000 14.86129 110 LEU C CA 1
ATOM 3132 C C . LEU B 1 109 ? 14.71025 3.21920 22.53669 1.000 18.10779 110 LEU C C 1
ATOM 3133 O O . LEU B 1 109 ? 14.70498 1.99285 22.35145 1.000 16.18083 110 LEU C O 1
ATOM 3149 N N . THR B 1 110 ? 15.08736 4.09121 21.61208 1.000 16.95447 111 THR C N 1
ATOM 3150 C CA . THR B 1 110 ? 15.56291 3.67391 20.31034 1.000 14.31527 111 THR C CA 1
ATOM 3151 C C . THR B 1 110 ? 17.07028 3.85927 20.18960 1.000 21.13811 111 THR C C 1
ATOM 3152 O O . THR B 1 110 ? 17.59557 4.94185 20.48430 1.000 17.48784 111 THR C O 1
ATOM 3163 N N . SER B 1 111 ? 17.74506 2.81782 19.68231 1.000 18.35674 112 SER C N 1
ATOM 3164 C CA . SER B 1 111 ? 19.17995 2.83623 19.42216 1.000 19.30715 112 SER C CA 1
ATOM 3165 C C . SER B 1 111 ? 19.42535 2.90837 17.91970 1.000 19.81996 112 SER C C 1
ATOM 3166 O O . SER B 1 111 ? 18.69947 2.29514 17.13855 1.000 20.60188 112 SER C O 1
ATOM 3174 N N . GLY B 1 112 ? 20.44400 3.66339 17.51347 1.000 21.25646 113 GLY C N 1
ATOM 3175 C CA . GLY B 1 112 ? 20.82154 3.68063 16.11327 1.000 25.35829 113 GLY C CA 1
ATOM 3176 C C . GLY B 1 112 ? 21.34927 2.30660 15.73350 1.000 21.76294 113 GLY C C 1
ATOM 3177 O O . GLY B 1 112 ? 22.15961 1.72377 16.46102 1.000 25.54686 113 GLY C O 1
ATOM 3181 N N . THR B 1 113 ? 20.81009 1.73704 14.65483 1.000 24.51898 114 THR C N 1
ATOM 3182 C CA . THR B 1 113 ? 21.21414 0.40585 14.20314 1.000 26.86429 114 THR C CA 1
ATOM 3183 C C . THR B 1 113 ? 21.46920 0.41686 12.70057 1.000 29.05324 114 THR C C 1
ATOM 3184 O O . THR B 1 113 ? 21.09812 1.35006 11.99108 1.000 23.98204 114 THR C O 1
ATOM 3195 N N . THR B 1 114 ? 22.05807 -0.66781 12.19828 1.000 28.11514 115 THR C N 1
ATOM 3196 C CA . THR B 1 114 ? 21.99240 -0.92245 10.77616 1.000 28.60115 115 THR C CA 1
ATOM 3197 C C . THR B 1 114 ? 20.56771 -1.29292 10.40230 1.000 34.28915 115 THR C C 1
ATOM 3198 O O . THR B 1 114 ? 19.73395 -1.62631 11.25560 1.000 32.56215 115 THR C O 1
ATOM 3209 N N . GLU B 1 115 ? 20.27679 -1.27578 9.10300 1.000 35.14336 116 GLU C N 1
ATOM 3210 C CA . GLU B 1 115 ? 18.90767 -1.59781 8.71241 1.000 41.26995 116 GLU C CA 1
ATOM 3211 C C . GLU B 1 115 ? 18.59400 -3.06227 8.98890 1.000 37.33472 116 GLU C C 1
ATOM 3212 O O . GLU B 1 115 ? 17.44690 -3.39263 9.29623 1.000 33.55481 116 GLU C O 1
ATOM 3224 N N . ALA B 1 116 ? 19.60237 -3.94235 8.97172 1.000 35.17119 117 ALA C N 1
ATOM 3225 C CA . ALA B 1 116 ? 19.34480 -5.34738 9.27402 1.000 42.89191 117 ALA C CA 1
ATOM 3226 C C . ALA B 1 116 ? 18.90748 -5.54619 10.72403 1.000 41.22733 117 ALA C C 1
ATOM 3227 O O . ALA B 1 116 ? 18.15845 -6.48721 11.02279 1.000 35.25544 117 ALA C O 1
ATOM 3234 N N . ASN B 1 117 ? 19.35089 -4.67413 11.63179 1.000 36.78487 118 ASN C N 1
ATOM 3235 C CA . ASN B 1 117 ? 19.07018 -4.80794 13.05557 1.000 27.86549 118 ASN C CA 1
ATOM 3236 C C . ASN B 1 117 ? 18.00926 -3.82104 13.54368 1.000 30.02995 118 ASN C C 1
ATOM 3237 O O . ASN B 1 117 ? 17.76572 -3.72937 14.75180 1.000 27.11345 118 ASN C O 1
ATOM 3248 N N . ALA B 1 118 ? 17.35387 -3.11132 12.63379 1.000 31.29647 119 ALA C N 1
ATOM 3249 C CA . ALA B 1 118 ? 16.33367 -2.15211 13.04953 1.000 30.89020 119 ALA C CA 1
ATOM 3250 C C . ALA B 1 118 ? 15.19856 -2.82224 13.81955 1.000 28.30890 119 ALA C C 1
ATOM 3251 O O . ALA B 1 118 ? 14.57194 -2.20372 14.69748 1.000 26.34853 119 ALA C O 1
ATOM 3258 N N . TRP B 1 119 ? 14.89304 -4.06616 13.49946 1.000 30.99221 120 TRP C N 1
ATOM 3259 C CA . TRP B 1 119 ? 13.74432 -4.70184 14.13616 1.000 34.46568 120 TRP C CA 1
ATOM 3260 C C . TRP B 1 119 ? 13.93015 -4.82750 15.64842 1.000 27.94096 120 TRP C C 1
ATOM 3261 O O . TRP B 1 119 ? 12.94090 -4.95196 16.37114 1.000 36.97155 120 TRP C O 1
ATOM 3282 N N . ARG B 1 120 ? 15.16760 -4.79486 16.14378 1.000 25.29378 121 ARG C N 1
ATOM 3283 C CA . ARG B 1 120 ? 15.46292 -4.83722 17.57148 1.000 32.23193 121 ARG C CA 1
ATOM 3284 C C . ARG B 1 120 ? 16.05980 -3.51495 18.05360 1.000 28.13295 121 ARG C C 1
ATOM 3285 O O . ARG B 1 120 ? 16.88653 -3.47735 18.96951 1.000 23.24572 121 ARG C O 1
ATOM 3306 N N . SER B 1 121 ? 15.62695 -2.41518 17.44286 1.000 21.46986 122 SER C N 1
ATOM 3307 C CA . SER B 1 121 ? 16.13538 -1.09212 17.75018 1.000 22.12422 122 SER C CA 1
ATOM 3308 C C . SER B 1 121 ? 15.42729 -0.41538 18.92126 1.000 16.70948 122 SER C C 1
ATOM 3309 O O . SER B 1 121 ? 16.02071 0.47659 19.54040 1.000 16.61680 122 SER C O 1
ATOM 3317 N N . THR B 1 122 ? 14.21539 -0.84527 19.28926 1.000 17.80316 123 THR C N 1
ATOM 3318 C CA . THR B 1 122 ? 13.38812 -0.07222 20.20841 1.000 16.10456 123 THR C CA 1
ATOM 3319 C C . THR B 1 122 ? 12.89821 -0.89921 21.38150 1.000 15.83481 123 THR C C 1
ATOM 3320 O O . THR B 1 122 ? 12.13371 -1.84149 21.19814 1.000 16.72152 123 THR C O 1
ATOM 3331 N N . LEU B 1 123 ? 13.31694 -0.50332 22.59164 1.000 14.51442 124 LEU C N 1
ATOM 3332 C CA . LEU B 1 123 ? 12.84970 -1.07433 23.83911 1.000 14.66080 124 LEU C CA 1
ATOM 3333 C C . LEU B 1 123 ? 11.66896 -0.26356 24.33611 1.000 18.76419 124 LEU C C 1
ATOM 3334 O O . LEU B 1 123 ? 11.60864 0.94714 24.11899 1.000 13.51824 124 LEU C O 1
ATOM 3350 N N . VAL B 1 124 ? 10.77576 -0.92269 25.06781 1.000 14.51379 125 VAL C N 1
ATOM 3351 C CA . VAL B 1 124 ? 9.63627 -0.25283 25.67958 1.000 16.78550 125 VAL C CA 1
ATOM 3352 C C . VAL B 1 124 ? 9.63069 -0.51415 27.17981 1.000 20.29613 125 VAL C C 1
ATOM 3353 O O . VAL B 1 124 ? 10.00661 -1.59425 27.65206 1.000 17.26939 125 VAL C O 1
ATOM 3366 N N . GLY B 1 125 ? 9.16695 0.47454 27.93115 1.000 15.60421 126 GLY C N 1
ATOM 3367 C CA . GLY B 1 125 ? 9.03695 0.30080 29.36277 1.000 15.09681 126 GLY C CA 1
ATOM 3368 C C . GLY B 1 125 ? 8.17968 1.40750 29.93757 1.000 17.94620 126 GLY C C 1
ATOM 3369 O O . GLY B 1 125 ? 7.48750 2.11812 29.20450 1.000 13.83588 126 GLY C O 1
ATOM 3373 N N . HIS B 1 126 ? 8.20561 1.52230 31.26543 1.000 17.71650 127 HIS C N 1
ATOM 3374 C CA . HIS B 1 126 ? 7.40899 2.53970 31.96773 1.000 17.62238 127 HIS C CA 1
ATOM 3375 C C . HIS B 1 126 ? 8.16508 3.10582 33.17270 1.000 21.38916 127 HIS C C 1
ATOM 3376 O O . HIS B 1 126 ? 8.98229 2.43197 33.78936 1.000 20.94708 127 HIS C O 1
ATOM 3390 N N . ASP B 1 127 ? 7.88066 4.36335 33.50986 1.000 19.78668 128 ASP C N 1
ATOM 3391 C CA . ASP B 1 127 ? 8.45937 5.01667 34.67370 1.000 17.42473 128 ASP C CA 1
ATOM 3392 C C . ASP B 1 127 ? 7.40234 5.85875 35.37278 1.000 20.88519 128 ASP C C 1
ATOM 3393 O O . ASP B 1 127 ? 6.50682 6.41431 34.71822 1.000 19.45503 128 ASP C O 1
ATOM 3402 N N . THR B 1 128 ? 7.54482 5.99078 36.69094 1.000 17.74454 129 THR C N 1
ATOM 3403 C CA . THR B 1 128 ? 6.70612 6.87582 37.49259 1.000 19.63282 129 THR C CA 1
ATOM 3404 C C . THR B 1 128 ? 7.60178 7.83605 38.24824 1.000 16.52963 129 THR C C 1
ATOM 3405 O O . THR B 1 128 ? 8.52601 7.41710 38.93753 1.000 19.22638 129 THR C O 1
ATOM 3416 N N . PHE B 1 129 ? 7.29314 9.11918 38.15457 1.000 17.08431 130 PHE C N 1
ATOM 3417 C CA . PHE B 1 129 ? 8.06622 10.17267 38.77276 1.000 20.94404 130 PHE C CA 1
ATOM 3418 C C . PHE B 1 129 ? 7.23821 10.82944 39.86289 1.000 18.76000 130 PHE C C 1
ATOM 3419 O O . PHE B 1 129 ? 6.05019 11.07543 39.66957 1.000 19.30349 130 PHE C O 1
ATOM 3436 N N . THR B 1 130 ? 7.88557 11.13482 40.98411 1.000 22.78518 131 THR C N 1
ATOM 3437 C CA . THR B 1 130 ? 7.29878 11.99697 42.01168 1.000 22.53619 131 THR C CA 1
ATOM 3438 C C . THR B 1 130 ? 8.33571 13.02432 42.44128 1.000 22.78887 131 THR C C 1
ATOM 3439 O O . THR B 1 130 ? 9.51448 12.93201 42.09117 1.000 22.13834 131 THR C O 1
ATOM 3450 N N . LYS B 1 131 ? 7.88722 14.02021 43.20921 1.000 27.12890 132 LYS C N 1
ATOM 3451 C CA . LYS B 1 131 ? 8.79479 15.02373 43.76411 1.000 27.83456 132 LYS C CA 1
ATOM 3452 C C . LYS B 1 131 ? 9.45740 14.58187 45.07084 1.000 31.55655 132 LYS C C 1
ATOM 3453 O O . LYS B 1 131 ? 10.22045 15.36883 45.64264 1.000 34.25034 132 LYS C O 1
ATOM 3472 N N . VAL B 1 132 ? 9.25028 13.33536 45.51710 1.000 33.80516 133 VAL C N 1
ATOM 3473 C CA . VAL B 1 132 ? 9.85039 12.83301 46.75365 1.000 37.26223 133 VAL C CA 1
ATOM 3474 C C . VAL B 1 132 ? 11.02510 11.92558 46.41461 1.000 31.07892 133 VAL C C 1
ATOM 3475 O O . VAL B 1 132 ? 10.89564 10.99435 45.61385 1.000 33.76880 133 VAL C O 1
ATOM 3488 N N . GLN B 1 133 ? 12.17791 12.19147 47.00987 1.000 46.82442 134 GLN C N 1
ATOM 3489 C CA . GLN B 1 133 ? 13.28840 11.25700 46.88716 1.000 46.38134 134 GLN C CA 1
ATOM 3490 C C . GLN B 1 133 ? 12.99867 10.06507 47.79347 1.000 52.76338 134 GLN C C 1
ATOM 3491 O O . GLN B 1 133 ? 13.20291 8.91303 47.40545 1.000 61.25831 134 GLN C O 1
ATOM 3497 N N . GLN C 1 13 ? 22.93962 16.85789 10.45916 1.000 49.66886 14 GLN D N 1
ATOM 3498 C CA . GLN C 1 13 ? 22.18261 18.08379 10.68325 1.000 48.64501 14 GLN D CA 1
ATOM 3499 C C . GLN C 1 13 ? 21.43897 18.52564 9.41144 1.000 44.92981 14 GLN D C 1
ATOM 3500 O O . GLN C 1 13 ? 20.22399 18.73972 9.43554 1.000 34.61664 14 GLN D O 1
ATOM 3513 N N . ALA C 1 14 ? 22.17722 18.67668 8.30578 1.000 52.67780 15 ALA D N 1
ATOM 3514 C CA . ALA C 1 14 ? 21.54593 19.05304 7.04290 1.000 46.85261 15 ALA D CA 1
ATOM 3515 C C . ALA C 1 14 ? 20.67677 17.92504 6.50434 1.000 51.62486 15 ALA D C 1
ATOM 3516 O O . ALA C 1 14 ? 19.71059 18.17865 5.76547 1.000 44.63859 15 ALA D O 1
ATOM 3523 N N . GLY C 1 15 ? 20.99422 16.68013 6.87739 1.000 50.48269 16 GLY D N 1
ATOM 3524 C CA . GLY C 1 15 ? 20.17756 15.53735 6.53956 1.000 31.76607 16 GLY D CA 1
ATOM 3525 C C . GLY C 1 15 ? 18.78268 15.61581 7.13020 1.000 25.45647 16 GLY D C 1
ATOM 3526 O O . GLY C 1 15 ? 17.80033 15.56557 6.39335 1.000 25.03965 16 GLY D O 1
ATOM 3530 N N . ILE C 1 16 ? 18.67361 15.76025 8.45062 1.000 27.82080 17 ILE D N 1
ATOM 3531 C CA . ILE C 1 16 ? 17.35742 15.72722 9.08309 1.000 25.53955 17 ILE D CA 1
ATOM 3532 C C . ILE C 1 16 ? 16.59312 17.00214 8.78812 1.000 23.86015 17 ILE D C 1
ATOM 3533 O O . ILE C 1 16 ? 15.37978 16.97515 8.53731 1.000 23.93102 17 ILE D O 1
ATOM 3549 N N . THR C 1 17 ? 17.28058 18.14356 8.81642 1.000 22.48845 18 THR D N 1
ATOM 3550 C CA . THR C 1 17 ? 16.64491 19.41220 8.50091 1.000 24.13023 18 THR D CA 1
ATOM 3551 C C . THR C 1 17 ? 15.90265 19.33896 7.17361 1.000 27.76256 18 THR D C 1
ATOM 3552 O O . THR C 1 17 ? 16.46268 18.90677 6.16327 1.000 27.97730 18 THR D O 1
ATOM 3563 N N . GLY C 1 18 ? 14.64334 19.75486 7.17709 1.000 22.01063 19 GLY D N 1
ATOM 3564 C CA . GLY C 1 18 ? 13.85262 19.79243 5.97226 1.000 25.37216 19 GLY D CA 1
ATOM 3565 C C . GLY C 1 18 ? 12.39136 19.53336 6.26943 1.000 27.93478 19 GLY D C 1
ATOM 3566 O O . GLY C 1 18 ? 11.94087 19.67512 7.39972 1.000 24.15322 19 GLY D O 1
ATOM 3570 N N . THR C 1 19 ? 11.66783 19.15085 5.21650 1.000 24.69495 20 THR D N 1
ATOM 3571 C CA . THR C 1 19 ? 10.24326 18.86652 5.29114 1.000 19.90637 20 THR D CA 1
ATOM 3572 C C . THR C 1 19 ? 9.99273 17.39186 5.04614 1.000 26.96681 20 THR D C 1
ATOM 3573 O O . THR C 1 19 ? 10.44068 16.83048 4.03713 1.000 26.01797 20 THR D O 1
ATOM 3584 N N . TRP C 1 20 ? 9.26255 16.77003 5.96364 1.000 20.03467 21 TRP D N 1
ATOM 3585 C CA . TRP C 1 20 ? 8.99932 15.34184 5.91916 1.000 23.12762 21 TRP D CA 1
ATOM 3586 C C . TRP C 1 20 ? 7.50308 15.07047 5.83496 1.000 25.67418 21 TRP D C 1
ATOM 3587 O O . TRP C 1 20 ? 6.68299 15.86040 6.31020 1.000 23.26880 21 TRP D O 1
ATOM 3608 N N . TYR C 1 21 ? 7.15852 13.93964 5.20809 1.000 19.88812 22 TYR D N 1
ATOM 3609 C CA . TYR C 1 21 ? 5.78798 13.52291 4.98990 1.00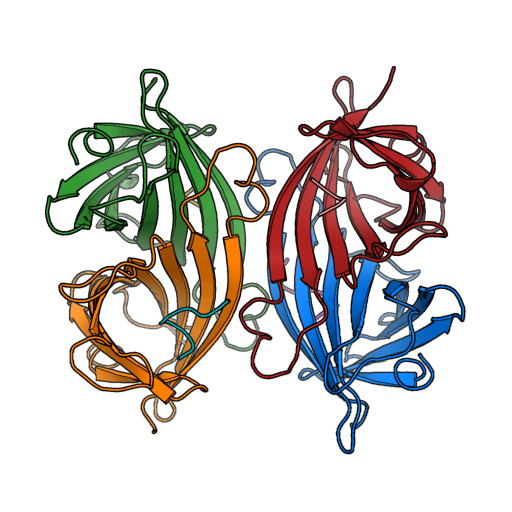0 23.90231 22 TYR D CA 1
ATOM 3610 C C . TYR C 1 21 ? 5.60472 12.10641 5.49340 1.000 23.04831 22 TYR D C 1
ATOM 3611 O O . TYR C 1 21 ? 6.43766 11.23785 5.21995 1.000 22.57486 22 TYR D O 1
ATOM 3629 N N . ASN C 1 22 ? 4.50811 11.84813 6.18196 1.000 24.06720 23 ASN D N 1
ATOM 3630 C CA . ASN C 1 22 ? 4.25896 10.46303 6.56265 1.000 24.79246 23 ASN D CA 1
ATOM 3631 C C . ASN C 1 22 ? 3.34407 9.80193 5.54545 1.000 31.47184 23 ASN D C 1
ATOM 3632 O O . ASN C 1 22 ? 3.00499 10.38352 4.50072 1.000 33.89473 23 ASN D O 1
ATOM 3643 N N . GLN C 1 23 ? 2.92898 8.57376 5.84952 1.000 31.85776 24 GLN D N 1
ATOM 3644 C CA . GLN C 1 23 ? 2.11805 7.77413 4.94689 1.000 42.09709 24 GLN D CA 1
ATOM 3645 C C . GLN C 1 23 ? 0.66022 8.21855 4.88463 1.000 45.67456 24 GLN D C 1
ATOM 3646 O O . GLN C 1 23 ? -0.05330 7.80454 3.96346 1.000 48.40986 24 GLN D O 1
ATOM 3650 N N . LEU C 1 24 ? 0.19521 9.04511 5.82108 1.000 42.35085 25 LEU D N 1
ATOM 3651 C CA . LEU C 1 24 ? -1.22446 9.36563 5.93149 1.000 37.93871 25 LEU D CA 1
ATOM 3652 C C . LEU C 1 24 ? -1.52411 10.84305 5.71513 1.000 44.38405 25 LEU D C 1
ATOM 3653 O O . LEU C 1 24 ? -2.62267 11.29291 6.05940 1.000 46.25657 25 LEU D O 1
ATOM 3669 N N . GLY C 1 25 ? -0.58922 11.61461 5.17976 1.000 37.31216 26 GLY D N 1
ATOM 3670 C CA . GLY C 1 25 ? -0.87656 12.97654 4.78998 1.000 41.87985 26 GLY D CA 1
ATOM 3671 C C . GLY C 1 25 ? -0.46068 14.04798 5.77142 1.000 35.98501 26 GLY D C 1
ATOM 3672 O O . GLY C 1 25 ? -0.84286 15.20711 5.58634 1.000 36.06939 26 GLY D O 1
ATOM 3676 N N . SER C 1 26 ? 0.28203 13.69877 6.81567 1.000 28.92627 27 SER D N 1
ATOM 3677 C CA . SER C 1 26 ? 0.79382 14.67885 7.76264 1.000 26.35272 27 SER D CA 1
ATOM 3678 C C . SER C 1 26 ? 2.17547 15.12464 7.31516 1.000 25.49739 27 SER D C 1
ATOM 3679 O O . SER C 1 26 ? 2.88209 14.39001 6.63059 1.000 26.45662 27 SER D O 1
ATOM 3687 N N . THR C 1 27 ? 2.53880 16.34134 7.69925 1.000 23.60026 28 THR D N 1
ATOM 3688 C CA . THR C 1 27 ? 3.80408 16.96282 7.33700 1.000 23.96675 28 THR D CA 1
ATOM 3689 C C . THR C 1 27 ? 4.50828 17.40420 8.60951 1.000 24.30878 28 THR D C 1
ATOM 3690 O O . THR C 1 27 ? 3.86365 17.85111 9.56498 1.000 23.93341 28 THR D O 1
ATOM 3701 N N . PHE C 1 28 ? 5.83380 17.32231 8.62753 1.000 23.62797 29 PHE D N 1
ATOM 3702 C CA . PHE C 1 28 ? 6.51234 18.03818 9.69012 1.000 24.19619 29 PHE D CA 1
ATOM 3703 C C . PHE C 1 28 ? 7.81356 18.64951 9.21176 1.000 25.31023 29 PHE D C 1
ATOM 3704 O O . PHE C 1 28 ? 8.57581 18.09381 8.41483 1.000 26.67732 29 PHE D O 1
ATOM 3721 N N . ILE C 1 29 ? 8.00398 19.84881 9.69629 1.000 22.00456 30 ILE D N 1
ATOM 3722 C CA . ILE C 1 29 ? 9.03086 20.74519 9.23632 1.000 23.73129 30 ILE D CA 1
ATOM 3723 C C . ILE C 1 29 ? 9.96040 20.87613 10.41523 1.000 24.48453 30 ILE D C 1
ATOM 3724 O O . ILE C 1 29 ? 9.52734 21.25628 11.50976 1.000 25.57150 30 ILE D O 1
ATOM 3740 N N . VAL C 1 30 ? 11.21896 20.51898 10.21682 1.000 21.37482 31 VAL D N 1
ATOM 3741 C CA . VAL C 1 30 ? 12.16028 20.44185 11.32083 1.000 22.36906 31 VAL D CA 1
ATOM 3742 C C . VAL C 1 30 ? 13.49431 21.07632 10.94951 1.000 23.61705 31 VAL D C 1
ATOM 3743 O O . VAL C 1 30 ? 13.95424 20.98937 9.80266 1.000 23.48722 31 VAL D O 1
ATOM 3756 N N . THR C 1 31 ? 14.08552 21.76500 11.92538 1.000 22.10240 32 THR D N 1
ATOM 3757 C CA . THR C 1 31 ? 15.48217 22.16116 11.90874 1.000 20.89851 32 THR D CA 1
ATOM 3758 C C . THR C 1 31 ? 16.24363 21.31320 12.91032 1.000 24.48766 32 THR D C 1
ATOM 3759 O O . THR C 1 31 ? 15.83298 21.19582 14.07671 1.000 19.65697 32 THR D O 1
ATOM 3770 N N . ALA C 1 32 ? 17.30802 20.65545 12.43268 1.000 24.08492 33 ALA D N 1
ATOM 3771 C CA . ALA C 1 32 ? 18.21593 19.89546 13.28445 1.000 20.91593 33 ALA D CA 1
ATOM 3772 C C . ALA C 1 32 ? 19.41235 20.78976 13.59232 1.000 26.21857 33 ALA D C 1
ATOM 3773 O O . ALA C 1 32 ? 20.22848 21.06225 12.70442 1.000 27.58493 33 ALA D O 1
ATOM 3780 N N . GLY C 1 33 ? 19.50809 21.23485 14.84204 1.000 21.94526 34 GLY D N 1
ATOM 3781 C CA . GLY C 1 33 ? 20.68803 21.96765 15.28083 1.000 23.19111 34 GLY D CA 1
ATOM 3782 C C . GLY C 1 33 ? 21.94083 21.11822 15.42749 1.000 25.56586 34 GLY D C 1
ATOM 3783 O O . GLY C 1 33 ? 21.91027 19.91004 15.66462 1.000 21.02465 34 GLY D O 1
ATOM 3787 N N . ALA C 1 34 ? 23.08690 21.77982 15.29428 1.000 25.27935 35 ALA D N 1
ATOM 3788 C CA . ALA C 1 34 ? 24.35640 21.08702 15.46741 1.000 26.89932 35 ALA D CA 1
ATOM 3789 C C . ALA C 1 34 ? 24.51360 20.51353 16.87755 1.000 24.61817 35 ALA D C 1
ATOM 3790 O O . ALA C 1 34 ? 25.25162 19.55065 17.07169 1.000 26.25219 35 ALA D O 1
ATOM 3797 N N . ASP C 1 35 ? 23.86139 21.10951 17.86843 1.000 23.86763 36 ASP D N 1
ATOM 3798 C CA . ASP C 1 35 ? 23.89388 20.67850 19.26175 1.000 24.37700 36 ASP D CA 1
ATOM 3799 C C . ASP C 1 35 ? 23.00112 19.47377 19.57983 1.000 24.80594 36 ASP D C 1
ATOM 3800 O O . ASP C 1 35 ? 22.96704 19.06738 20.73905 1.000 26.66655 36 ASP D O 1
ATOM 3809 N N . GLY C 1 36 ? 22.28819 18.90644 18.60490 1.000 20.27202 37 GLY D N 1
ATOM 3810 C CA . GLY C 1 36 ? 21.33311 17.84432 18.84894 1.000 19.34218 37 GLY D CA 1
ATOM 3811 C C . GLY C 1 36 ? 19.89154 18.30120 19.00021 1.000 17.25204 37 GLY D C 1
ATOM 3812 O O . GLY C 1 36 ? 19.01262 17.46025 19.25676 1.000 20.70960 37 GLY D O 1
ATOM 3816 N N . ALA C 1 37 ? 19.61307 19.59432 18.84128 1.000 16.69338 38 ALA D N 1
ATOM 3817 C CA . ALA C 1 37 ? 18.22955 20.06948 18.93637 1.000 17.18451 38 ALA D CA 1
ATOM 3818 C C . ALA C 1 37 ? 17.39242 19.72430 17.70937 1.000 18.68733 38 ALA D C 1
ATOM 3819 O O . ALA C 1 37 ? 17.87395 19.72274 16.57520 1.000 21.88778 38 ALA D O 1
ATOM 3826 N N . LEU C 1 38 ? 16.10970 19.44028 17.95284 1.000 14.96590 39 LEU D N 1
ATOM 3827 C CA . LEU C 1 38 ? 15.08420 19.36521 16.92221 1.000 17.03628 39 LEU D CA 1
ATOM 3828 C C . LEU C 1 38 ? 14.00117 20.37815 17.25053 1.000 21.88703 39 LEU D C 1
ATOM 3829 O O . LEU C 1 38 ? 13.46705 20.37578 18.36944 1.000 17.48311 39 LEU D O 1
ATOM 3845 N N . THR C 1 39 ? 13.66196 21.22250 16.27971 1.000 17.25073 40 THR D N 1
ATOM 3846 C CA . THR C 1 39 ? 12.67732 22.27452 16.47824 1.000 16.11301 40 THR D CA 1
ATOM 3847 C C . THR C 1 39 ? 11.88624 22.42061 15.19328 1.000 21.02572 40 THR D C 1
ATOM 3848 O O . THR C 1 39 ? 12.46434 22.35843 14.10118 1.000 22.05290 40 THR D O 1
ATOM 3859 N N . GLY C 1 40 ? 10.57144 22.60526 15.30979 1.000 18.86708 41 GLY D N 1
ATOM 3860 C CA . GLY C 1 40 ? 9.79126 22.81137 14.09800 1.000 20.32138 41 GLY D CA 1
ATOM 3861 C C . GLY C 1 40 ? 8.29413 22.78710 14.29868 1.000 18.91851 41 GLY D C 1
ATOM 3862 O O . GLY C 1 40 ? 7.77868 23.19555 15.34849 1.000 18.35748 41 GLY D O 1
ATOM 3866 N N . THR C 1 41 ? 7.59779 22.33423 13.24959 1.000 18.47403 42 THR D N 1
ATOM 3867 C CA . THR C 1 41 ? 6.14366 22.40767 13.18146 1.000 20.86317 42 THR D CA 1
ATOM 3868 C C . THR C 1 41 ? 5.56785 21.13282 12.59597 1.000 19.38241 42 THR D C 1
ATOM 3869 O O . THR C 1 41 ? 6.04175 20.64942 11.56730 1.000 20.10467 42 THR D O 1
ATOM 3880 N N . TYR C 1 42 ? 4.53369 20.59880 13.25204 1.000 17.46575 43 TYR D N 1
ATOM 3881 C CA . TYR C 1 42 ? 3.82190 19.42097 12.78229 1.000 20.85037 43 TYR D CA 1
ATOM 3882 C C . TYR C 1 42 ? 2.47566 19.85802 12.21124 1.000 21.98744 43 TYR D C 1
ATOM 3883 O O . TYR C 1 42 ? 1.75630 20.65018 12.83078 1.000 23.84613 43 TYR D O 1
ATOM 3901 N N . VAL C 1 43 ? 2.15415 19.39457 11.01072 1.000 17.24804 44 VAL D N 1
ATOM 3902 C CA . VAL C 1 43 ? 0.92095 19.78315 10.32983 1.000 24.61323 44 VAL D CA 1
ATOM 3903 C C . VAL C 1 43 ? 0.12044 18.52240 10.02538 1.000 28.01707 44 VAL D C 1
ATOM 3904 O O . VAL C 1 43 ? 0.60701 17.61347 9.32977 1.000 27.33725 44 VAL D O 1
ATOM 3917 N N . THR C 1 44 ? -1.09223 18.44718 10.56398 1.000 26.57498 45 THR D N 1
ATOM 3918 C CA . THR C 1 44 ? -1.94938 17.30357 10.29155 1.000 29.03885 45 THR D CA 1
ATOM 3919 C C . THR C 1 44 ? -2.54346 17.44669 8.89213 1.000 31.40762 45 THR D C 1
ATOM 3920 O O . THR C 1 44 ? -2.34443 18.44807 8.20731 1.000 35.32440 45 THR D O 1
ATOM 3931 N N . ALA C 1 45 ? -3.24754 16.40199 8.45045 1.000 33.71819 46 ALA D N 1
ATOM 3932 C CA . ALA C 1 45 ? -3.56391 16.26980 7.02843 1.000 38.64755 46 ALA D CA 1
ATOM 3933 C C . ALA C 1 45 ? -4.40438 17.43393 6.52266 1.000 41.19959 46 ALA D C 1
ATOM 3934 O O . ALA C 1 45 ? -4.30033 17.81633 5.35153 1.000 43.95338 46 ALA D O 1
ATOM 3941 N N . ARG C 1 46 ? -5.22491 18.01815 7.38976 1.000 41.67918 47 ARG D N 1
ATOM 3942 C CA . ARG C 1 46 ? -6.07803 19.12597 6.97686 1.000 41.25379 47 ARG D CA 1
ATOM 3943 C C . ARG C 1 46 ? -5.27327 20.23364 6.31358 1.000 44.09801 47 ARG D C 1
ATOM 3944 O O . ARG C 1 46 ? -5.69018 20.79089 5.29231 1.000 47.17991 47 ARG D O 1
ATOM 3965 N N . GLY C 1 47 ? -4.12223 20.57783 6.88244 1.000 42.33952 48 GLY D N 1
ATOM 3966 C CA . GLY C 1 47 ? -3.20463 21.48358 6.22664 1.000 35.27253 48 GLY D CA 1
ATOM 3967 C C . GLY C 1 47 ? -3.51657 22.95514 6.34414 1.000 44.25499 48 GLY D C 1
ATOM 3968 O O . GLY C 1 47 ? -2.85962 23.75489 5.66616 1.000 52.56990 48 GLY D O 1
ATOM 3972 N N . ASN C 1 48 ? -4.48870 23.35010 7.16352 1.000 42.64358 49 ASN D N 1
ATOM 3973 C CA . ASN C 1 48 ? -4.75384 24.76349 7.38971 1.000 41.57978 49 ASN D CA 1
ATOM 3974 C C . ASN C 1 48 ? -4.12623 25.20375 8.71598 1.000 40.46717 49 ASN D C 1
ATOM 3975 O O . ASN C 1 48 ? -3.41154 24.44314 9.37082 1.000 32.58690 49 ASN D O 1
ATOM 3986 N N . ALA C 1 49 ? -4.39741 26.44809 9.12685 1.000 38.76678 50 ALA D N 1
ATOM 3987 C CA . ALA C 1 49 ? -3.69966 27.00526 10.28457 1.000 35.78491 50 ALA D CA 1
ATOM 3988 C C . ALA C 1 49 ? -4.08103 26.29068 11.57119 1.000 30.56632 50 ALA D C 1
ATOM 3989 O O . ALA C 1 49 ? -3.23865 26.14296 12.46983 1.000 34.54198 50 ALA D O 1
ATOM 3996 N N . GLU C 1 50 ? -5.32536 25.83904 11.68796 1.000 29.25070 51 GLU D N 1
ATOM 3997 C CA . GLU C 1 50 ? -5.70935 25.10480 12.88091 1.000 33.20706 51 GLU D CA 1
ATOM 3998 C C . GLU C 1 50 ? -5.02545 23.75225 12.95542 1.000 30.27528 51 GLU D C 1
ATOM 3999 O O . GLU C 1 50 ? -5.19595 23.05333 13.95912 1.000 29.39963 51 GLU D O 1
ATOM 4011 N N . SER C 1 51 ? -4.28335 23.36556 11.91730 1.000 28.27978 52 SER D N 1
ATOM 4012 C CA . SER C 1 51 ? -3.64340 22.06048 11.86623 1.000 29.98597 52 SER D CA 1
ATOM 4013 C C . SER C 1 51 ? -2.16500 22.10302 12.22409 1.000 24.83651 52 SER D C 1
ATOM 4014 O O . SER C 1 51 ? -1.50185 21.05849 12.14934 1.000 20.83141 52 SER D O 1
ATOM 4022 N N . ARG C 1 52 ? -1.63851 23.25823 12.63339 1.000 24.49031 53 ARG D N 1
ATOM 4023 C CA . ARG C 1 52 ? -0.21278 23.41930 12.87505 1.000 21.86866 53 ARG D CA 1
ATOM 4024 C C . ARG C 1 52 ? 0.08926 23.47342 14.36225 1.000 22.11145 53 ARG D C 1
ATOM 4025 O O . ARG C 1 52 ? -0.56090 24.22011 15.12331 1.000 17.32996 53 ARG D O 1
ATOM 4046 N N . TYR C 1 53 ? 1.10213 22.69938 14.75205 1.000 16.66043 54 TYR D N 1
ATOM 4047 C CA . TYR C 1 53 ? 1.53447 22.52092 16.12960 1.000 21.87180 54 TYR D CA 1
ATOM 4048 C C . TYR C 1 53 ? 3.04819 22.56780 16.26251 1.000 17.29259 54 TYR D C 1
ATOM 4049 O O . TYR C 1 53 ? 3.79369 22.04572 15.42020 1.000 16.52334 54 TYR D O 1
ATOM 4067 N N . VAL C 1 54 ? 3.48758 23.12174 17.39502 1.000 14.84335 55 VAL D N 1
ATOM 4068 C CA . VAL C 1 54 ? 4.89221 23.16972 17.75609 1.000 14.74385 55 VAL D CA 1
ATOM 4069 C C . VAL C 1 54 ? 5.39806 21.75824 18.00927 1.000 19.56842 55 VAL D C 1
ATOM 4070 O O . VAL C 1 54 ? 4.73378 20.95689 18.67288 1.000 17.32128 55 VAL D O 1
ATOM 4083 N N . LEU C 1 55 ? 6.59003 21.46634 17.52270 1.000 16.21231 56 LEU D N 1
ATOM 4084 C CA . LEU C 1 55 ? 7.29733 20.25185 17.89005 1.000 18.85163 56 LEU D CA 1
ATOM 4085 C C . LEU C 1 55 ? 8.70158 20.55389 18.38834 1.000 23.35715 56 LEU D C 1
ATOM 4086 O O . LEU C 1 55 ? 9.35320 21.50580 17.95562 1.000 20.15577 56 LEU D O 1
ATOM 4102 N N . THR C 1 56 ? 9.15121 19.75041 19.33927 1.000 15.48431 57 THR D N 1
ATOM 4103 C CA . THR C 1 56 ? 10.51281 19.83805 19.83051 1.000 16.45628 57 THR D CA 1
ATOM 4104 C C . THR C 1 56 ? 11.03310 18.45648 20.17307 1.000 18.66886 57 THR D C 1
ATOM 4105 O O . THR C 1 56 ? 10.27897 17.58211 20.61147 1.000 19.75521 57 THR D O 1
ATOM 4116 N N . GLY C 1 57 ? 12.32715 18.28017 19.99349 1.000 15.36170 58 GLY D N 1
ATOM 4117 C CA . GLY C 1 57 ? 12.94838 17.01679 20.31176 1.000 17.37772 58 GLY D CA 1
ATOM 4118 C C . GLY C 1 57 ? 14.45161 17.09976 20.32176 1.000 19.30635 58 GLY D C 1
ATOM 4119 O O . GLY C 1 57 ? 15.03771 18.17900 20.40778 1.000 18.39705 58 GLY D O 1
ATOM 4123 N N . ARG C 1 58 ? 15.06573 15.92100 20.22804 1.000 16.01892 59 ARG D N 1
ATOM 4124 C CA . ARG C 1 58 ? 16.50529 15.77968 20.29755 1.000 14.16063 59 ARG D CA 1
ATOM 4125 C C . ARG C 1 58 ? 16.92528 14.64728 19.38400 1.000 16.69328 59 ARG D C 1
ATOM 4126 O O . ARG C 1 58 ? 16.15655 13.71411 19.11572 1.000 14.26770 59 ARG D O 1
ATOM 4147 N N . TYR C 1 59 ? 18.18146 14.71721 18.94529 1.000 14.05466 60 TYR D N 1
ATOM 4148 C CA . TYR C 1 59 ? 18.76154 13.64754 18.15350 1.000 15.05622 60 TYR D CA 1
ATOM 4149 C C . TYR C 1 59 ? 20.25251 13.52799 18.45045 1.000 18.41542 60 TYR D C 1
ATOM 4150 O O . TYR C 1 59 ? 20.88170 14.41326 19.02877 1.000 17.17609 60 TYR D O 1
ATOM 4168 N N . ASP C 1 60 ? 20.81018 12.39205 18.05167 1.000 19.17096 61 ASP D N 1
ATOM 4169 C CA . ASP C 1 60 ? 22.21742 12.06661 18.26967 1.000 16.62863 61 ASP D CA 1
ATOM 4170 C C . ASP C 1 60 ? 23.01970 12.78424 17.19624 1.000 19.87231 61 ASP D C 1
ATOM 4171 O O . ASP C 1 60 ? 22.98008 12.39810 16.02481 1.000 17.74074 61 ASP D O 1
ATOM 4180 N N . SER C 1 61 ? 23.69620 13.87350 17.57263 1.000 18.85692 62 SER D N 1
ATOM 4181 C CA . SER C 1 61 ? 24.41134 14.68611 16.58746 1.000 21.54738 62 SER D CA 1
ATOM 4182 C C . SER C 1 61 ? 25.80048 14.11706 16.19783 1.000 23.08358 62 SER D C 1
ATOM 4183 O O . SER C 1 61 ? 26.51849 14.76421 15.41496 1.000 26.35603 62 SER D O 1
ATOM 4191 N N . ALA C 1 62 ? 26.17307 12.93554 16.67754 1.000 25.29712 63 ALA D N 1
ATOM 4192 C CA . ALA C 1 62 ? 27.39102 12.24213 16.23874 1.000 28.58590 63 ALA D CA 1
ATOM 4193 C C . ALA C 1 62 ? 27.13951 10.74209 16.15538 1.000 31.62116 63 ALA D C 1
ATOM 4194 O O . ALA C 1 62 ? 27.64257 9.96062 16.97329 1.000 34.32052 63 ALA D O 1
ATOM 4201 N N . PRO C 1 63 ? 26.37012 10.30187 15.16017 1.000 29.54378 64 PRO D N 1
ATOM 4202 C CA . PRO C 1 63 ? 26.03656 8.86965 15.06090 1.000 33.74196 64 PRO D CA 1
ATOM 4203 C C . PRO C 1 63 ? 27.28890 8.03927 14.80888 1.000 37.88565 64 PRO D C 1
ATOM 4204 O O . PRO C 1 63 ? 28.36529 8.56261 14.53054 1.000 33.68524 64 PRO D O 1
ATOM 4215 N N . ALA C 1 64 ? 27.13522 6.71064 14.90726 1.000 37.19361 65 ALA D N 1
ATOM 4216 C CA . ALA C 1 64 ? 28.27227 5.83596 15.16853 1.000 48.40897 65 ALA D CA 1
ATOM 4217 C C . ALA C 1 64 ? 29.03911 5.43364 13.91242 1.000 52.41372 65 ALA D C 1
ATOM 4218 O O . ALA C 1 64 ? 30.24265 5.15480 13.99558 1.000 47.12957 65 ALA D O 1
ATOM 4225 N N . THR C 1 65 ? 28.37148 5.35425 12.76809 1.000 54.48112 66 THR D N 1
ATOM 4226 C CA . THR C 1 65 ? 29.03435 5.00140 11.51801 1.000 56.08563 66 THR D CA 1
ATOM 4227 C C . THR C 1 65 ? 28.20707 5.55497 10.36357 1.000 59.42338 66 THR D C 1
ATOM 4228 O O . THR C 1 65 ? 27.14699 6.15489 10.56019 1.000 57.52901 66 THR D O 1
ATOM 4239 N N . ALA C 1 66 ? 28.70649 5.34055 9.14597 1.000 61.37841 67 ALA D N 1
ATOM 4240 C CA . ALA C 1 66 ? 27.99387 5.81864 7.97036 1.000 58.03586 67 ALA D CA 1
ATOM 4241 C C . ALA C 1 66 ? 26.78474 4.95358 7.65286 1.000 60.94122 67 ALA D C 1
ATOM 4242 O O . ALA C 1 66 ? 25.81769 5.45294 7.06452 1.000 61.06409 67 ALA D O 1
ATOM 4249 N N . GLY C 1 67 ? 26.82766 3.66713 8.02781 1.000 56.02654 68 GLY D N 1
ATOM 4250 C CA . GLY C 1 67 ? 25.76425 2.71592 7.78773 1.000 46.36564 68 GLY D CA 1
ATOM 4251 C C . GLY C 1 67 ? 24.77406 2.50930 8.91866 1.000 43.84891 68 GLY D C 1
ATOM 4252 O O . GLY C 1 67 ? 23.81975 1.74511 8.75276 1.000 38.32024 68 GLY D O 1
ATOM 4256 N N . SER C 1 68 ? 24.97310 3.14315 10.06652 1.000 42.90879 69 SER D N 1
ATOM 4257 C CA . SER C 1 68 ? 24.03027 3.03981 11.17317 1.000 44.90941 69 SER D CA 1
ATOM 4258 C C . SER C 1 68 ? 23.09883 4.24795 11.17467 1.000 33.85410 69 SER D C 1
ATOM 4259 O O . SER C 1 68 ? 23.46991 5.33711 10.72595 1.000 30.13164 69 SER D O 1
ATOM 4267 N N . GLY C 1 69 ? 21.87567 4.03297 11.65908 1.000 26.22891 70 GLY D N 1
ATOM 4268 C CA . GLY C 1 69 ? 20.91428 5.11099 11.75415 1.000 24.13828 70 GLY D CA 1
ATOM 4269 C C . GLY C 1 69 ? 21.25047 6.07968 12.86257 1.000 23.56319 70 GLY D C 1
ATOM 4270 O O . GLY C 1 69 ? 22.08907 5.83496 13.72648 1.000 23.49097 70 GLY D O 1
ATOM 4274 N N . THR C 1 70 ? 20.54671 7.20895 12.84214 1.000 19.73034 71 THR D N 1
ATOM 4275 C CA . THR C 1 70 ? 20.70652 8.26259 13.81058 1.000 20.11749 71 THR D CA 1
ATOM 4276 C C . THR C 1 70 ? 19.47937 8.29331 14.71080 1.000 20.40532 71 THR D C 1
ATOM 4277 O O . THR C 1 70 ? 18.38796 8.57712 14.23179 1.000 17.60182 71 THR D O 1
ATOM 4288 N N . ALA C 1 71 ? 19.66545 8.00821 15.99501 1.000 17.79155 72 ALA D N 1
ATOM 4289 C CA . ALA C 1 71 ? 18.52637 7.93410 16.90851 1.000 16.08468 72 ALA D CA 1
ATOM 4290 C C . ALA C 1 71 ? 17.97980 9.33355 17.15611 1.000 14.50434 72 ALA D C 1
ATOM 4291 O O . ALA C 1 71 ? 18.74029 10.30573 17.22241 1.000 14.83385 72 ALA D O 1
ATOM 4298 N N . LEU C 1 72 ? 16.66193 9.43508 17.28999 1.000 16.24073 73 LEU D N 1
ATOM 4299 C CA . LEU C 1 72 ? 16.02736 10.71969 17.52591 1.000 16.29048 73 LEU D CA 1
ATOM 4300 C C . LEU C 1 72 ? 14.69159 10.51584 18.21825 1.000 14.65624 73 LEU D C 1
ATOM 4301 O O . LEU C 1 72 ? 14.14829 9.40976 18.25924 1.000 14.81725 73 LEU D O 1
ATOM 4317 N N . GLY C 1 73 ? 14.19596 11.60640 18.79141 1.000 14.26675 74 GLY D N 1
ATOM 4318 C CA . GLY C 1 73 ? 12.82845 11.67098 19.25396 1.000 17.77914 74 GLY D CA 1
ATOM 4319 C C . GLY C 1 73 ? 12.27970 13.08459 19.22334 1.000 13.91754 74 GLY D C 1
ATOM 4320 O O . GLY C 1 73 ? 13.02753 14.06850 19.24463 1.000 13.79727 74 GLY D O 1
ATOM 4324 N N . TRP C 1 74 ? 10.94228 13.17984 19.16316 1.000 13.35820 75 TRP D N 1
ATOM 4325 C CA . TRP C 1 74 ? 10.30189 14.48836 19.35231 1.000 15.60975 75 TRP D CA 1
ATOM 4326 C C . TRP C 1 74 ? 8.89495 14.30912 19.90635 1.000 17.11663 75 TRP D C 1
ATOM 4327 O O . TRP C 1 74 ? 8.31225 13.22006 19.85484 1.000 14.07573 75 TRP D O 1
ATOM 4348 N N . THR C 1 75 ? 8.37503 15.40571 20.44093 1.000 14.48116 76 THR D N 1
ATOM 4349 C CA . THR C 1 75 ? 7.04965 15.49233 21.03183 1.000 15.54048 76 THR D CA 1
ATOM 4350 C C . THR C 1 75 ? 6.26847 16.61764 20.37010 1.000 18.91053 76 THR D C 1
ATOM 4351 O O . THR C 1 75 ? 6.82381 17.67626 20.04900 1.000 15.42779 76 THR D O 1
ATOM 4362 N N . VAL C 1 76 ? 4.97488 16.36856 20.20316 1.000 12.62661 77 VAL D N 1
ATOM 4363 C CA . VAL C 1 76 ? 3.96732 17.36871 19.90133 1.000 14.73034 77 VAL D CA 1
ATOM 4364 C C . VAL C 1 76 ? 2.86872 17.28475 20.95933 1.000 17.62647 77 VAL D C 1
ATOM 4365 O O . VAL C 1 76 ? 2.31587 16.21298 21.17869 1.000 15.97276 77 VAL D O 1
ATOM 4378 N N . ALA C 1 77 ? 2.54319 18.40582 21.60239 1.000 16.69540 78 ALA D N 1
ATOM 4379 C CA . ALA C 1 77 ? 1.30568 18.50718 22.37089 1.000 14.73637 78 ALA D CA 1
ATOM 4380 C C . ALA C 1 77 ? 0.24106 19.12596 21.46841 1.000 17.77804 78 ALA D C 1
ATOM 4381 O O . ALA C 1 77 ? 0.51407 20.13013 20.79151 1.000 16.82669 78 ALA D O 1
ATOM 4388 N N . TRP C 1 78 ? -0.93881 18.51788 21.42531 1.000 16.09459 79 TRP D N 1
ATOM 4389 C CA . TRP C 1 78 ? -1.95384 18.82869 20.41546 1.000 15.88904 79 TRP D CA 1
ATOM 4390 C C . TRP C 1 78 ? -2.82504 19.99998 20.86006 1.000 16.12052 79 TRP D C 1
ATOM 4391 O O . TRP C 1 78 ? -4.05891 19.93978 20.87991 1.000 15.43559 79 TRP D O 1
ATOM 4412 N N . LYS C 1 79 ? -2.14321 21.08663 21.23397 1.000 16.26865 80 LYS D N 1
ATOM 4413 C CA . LYS C 1 79 ? -2.76139 22.36890 21.57995 1.000 14.28022 80 LYS D CA 1
ATOM 4414 C C . LYS C 1 79 ? -2.13723 23.44189 20.69570 1.000 16.35085 80 LYS D C 1
ATOM 4415 O O . LYS C 1 79 ? -0.90305 23.53028 20.59914 1.000 18.35389 80 LYS D O 1
ATOM 4434 N N . ASN C 1 80 ? -2.97407 24.26716 20.06237 1.000 14.67337 81 ASN D N 1
ATOM 4435 C CA . ASN C 1 80 ? -2.50306 25.46593 19.37533 1.000 16.35780 81 ASN D CA 1
ATOM 4436 C C . ASN C 1 80 ? -3.50941 26.58548 19.68000 1.000 19.41357 81 ASN D C 1
ATOM 4437 O O . ASN C 1 80 ? -4.36349 26.46314 20.57008 1.000 15.74222 81 ASN D O 1
ATOM 4448 N N . ASN C 1 81 ? -3.38962 27.71457 18.98666 1.000 18.66466 82 ASN D N 1
ATOM 4449 C CA . ASN C 1 81 ? -4.30890 28.81691 19.25824 1.000 19.14783 82 ASN D CA 1
ATOM 4450 C C . ASN C 1 81 ? -5.76803 28.49622 18.95504 1.000 23.72353 82 ASN D C 1
ATOM 4451 O O . ASN C 1 81 ? -6.65408 29.26498 19.36336 1.000 23.08296 82 ASN D O 1
ATOM 4462 N N . TYR C 1 82 ? -6.03677 27.44257 18.19462 1.000 17.18943 83 TYR D N 1
ATOM 4463 C CA . TYR C 1 82 ? -7.36616 27.13570 17.68649 1.000 20.82527 83 TYR D CA 1
ATOM 4464 C C . TYR C 1 82 ? -8.02724 25.97036 18.38935 1.000 25.41110 83 TYR D C 1
ATOM 4465 O O . TYR C 1 82 ? -9.21080 26.04927 18.72957 1.000 22.15438 83 TYR D O 1
ATOM 4483 N N . ARG C 1 83 ? -7.28291 24.90488 18.66299 1.000 17.92392 84 ARG D N 1
ATOM 4484 C CA . ARG C 1 83 ? -7.88398 23.67920 19.17664 1.000 22.93249 84 ARG D CA 1
ATOM 4485 C C . ARG C 1 83 ? -7.03675 23.11542 20.30924 1.000 23.67970 84 ARG D C 1
ATOM 4486 O O . ARG C 1 83 ? -5.83077 23.36737 20.39643 1.000 16.84070 84 ARG D O 1
ATOM 4507 N N . ASN C 1 84 ? -7.65739 22.25430 21.12963 1.000 17.29738 85 ASN D N 1
ATOM 4508 C CA . ASN C 1 84 ? -6.89073 21.53552 22.14331 1.000 18.11735 85 ASN D CA 1
ATOM 4509 C C . ASN C 1 84 ? -7.46308 20.13648 22.28268 1.000 25.30280 85 ASN D C 1
ATOM 4510 O O . ASN C 1 84 ? -8.59623 19.98706 22.74194 1.000 19.07404 85 ASN D O 1
ATOM 4521 N N . ALA C 1 85 ? -6.68170 19.11892 21.92098 1.000 17.71572 86 ALA D N 1
ATOM 4522 C CA . ALA C 1 85 ? -7.14863 17.74554 22.07317 1.000 20.64891 86 ALA D CA 1
ATOM 4523 C C . ALA C 1 85 ? -6.73534 17.11910 23.40079 1.000 17.15295 86 ALA D C 1
ATOM 4524 O O . ALA C 1 85 ? -6.99716 15.92792 23.61611 1.000 20.05993 86 ALA D O 1
ATOM 4531 N N . HIS C 1 86 ? -6.12293 17.88487 24.29997 1.000 14.47673 87 HIS D N 1
ATOM 4532 C CA . HIS C 1 86 ? -5.71952 17.41113 25.63289 1.000 15.62340 87 HIS D CA 1
ATOM 4533 C C . HIS C 1 86 ? -4.93999 16.08602 25.52628 1.000 18.13181 87 HIS D C 1
ATOM 4534 O O . HIS C 1 86 ? -5.26011 15.05477 26.13811 1.000 16.75991 87 HIS D O 1
ATOM 4548 N N . SER C 1 87 ? -3.88286 16.13261 24.71786 1.000 12.74719 88 SER D N 1
ATOM 4549 C CA . SER C 1 87 ? -3.08509 14.93738 24.42439 1.000 14.35564 88 SER D CA 1
ATOM 4550 C C . SER C 1 87 ? -1.73769 15.37644 23.86130 1.000 12.59442 88 SER D C 1
ATOM 4551 O O . SER C 1 87 ? -1.55579 16.53506 23.46379 1.000 13.43070 88 SER D O 1
ATOM 4559 N N . ALA C 1 88 ? -0.80133 14.43502 23.86050 1.000 15.16637 89 ALA D N 1
ATOM 4560 C CA . ALA C 1 88 ? 0.54336 14.66453 23.35312 1.000 13.00563 89 ALA D CA 1
ATOM 4561 C C . ALA C 1 88 ? 1.06522 13.37156 22.76695 1.000 17.03303 89 ALA D C 1
ATOM 4562 O O . ALA C 1 88 ? 0.82998 12.30454 23.31877 1.000 15.59069 89 ALA D O 1
ATOM 4569 N N . THR C 1 89 ? 1.75501 13.46892 21.62918 1.000 11.55392 90 THR D N 1
ATOM 4570 C CA . THR C 1 89 ? 2.36469 12.30424 20.99939 1.000 12.27088 90 THR D CA 1
ATOM 4571 C C . THR C 1 89 ? 3.86624 12.43300 21.03625 1.000 15.41860 90 THR D C 1
ATOM 4572 O O . THR C 1 89 ? 4.39818 13.51709 20.79230 1.000 15.65186 90 THR D O 1
ATOM 4583 N N . THR C 1 90 ? 4.54848 11.31926 21.28648 1.000 14.92576 91 THR D N 1
ATOM 4584 C CA . THR C 1 90 ? 5.98986 11.25981 21.14220 1.000 14.55875 91 THR D CA 1
ATOM 4585 C C . THR C 1 90 ? 6.35551 10.21688 20.07942 1.000 14.12406 91 THR D C 1
ATOM 4586 O O . THR C 1 90 ? 5.77386 9.14222 20.02407 1.000 14.51876 91 THR D O 1
ATOM 4597 N N . TRP C 1 91 ? 7.33274 10.56180 19.26099 1.000 17.02929 92 TRP D N 1
ATOM 4598 C CA . TRP C 1 91 ? 7.86841 9.70117 18.22407 1.000 17.64226 92 TRP D CA 1
ATOM 4599 C C . TRP C 1 91 ? 9.30900 9.37726 18.58458 1.000 15.67921 92 TRP D C 1
ATOM 4600 O O . TRP C 1 91 ? 10.07011 10.27034 18.93977 1.000 14.41525 92 TRP D O 1
ATOM 4621 N N . SER C 1 92 ? 9.68228 8.10322 18.49148 1.000 14.75712 93 SER D N 1
ATOM 4622 C CA . SER C 1 92 ? 11.01728 7.63947 18.79941 1.000 13.70293 93 SER D CA 1
ATOM 4623 C C . SER C 1 92 ? 11.46760 6.77269 17.63877 1.000 14.63248 93 SER D C 1
ATOM 4624 O O . SER C 1 92 ? 10.75601 5.84693 17.23667 1.000 11.99098 93 SER D O 1
ATOM 4632 N N . GLY C 1 93 ? 12.62634 7.06777 17.08492 1.000 16.21855 94 GLY D N 1
ATOM 4633 C CA . GLY C 1 93 ? 13.07114 6.25360 15.97529 1.000 16.08871 94 GLY D CA 1
ATOM 4634 C C . GLY C 1 93 ? 14.44003 6.62975 15.47105 1.000 15.52410 94 GLY D C 1
ATOM 4635 O O . GLY C 1 93 ? 15.28785 7.08562 16.23356 1.000 14.29932 94 GLY D O 1
ATOM 4639 N N . GLN C 1 94 ? 14.67270 6.43920 14.18077 1.000 13.77399 95 GLN D N 1
ATOM 4640 C CA . GLN C 1 94 ? 15.99183 6.75172 13.68316 1.000 19.24571 95 GLN D CA 1
ATOM 4641 C C . GLN C 1 94 ? 15.86983 7.30876 12.27660 1.000 21.03553 95 GLN D C 1
ATOM 4642 O O . GLN C 1 94 ? 14.92771 7.01084 11.54244 1.000 20.37370 95 GLN D O 1
ATOM 4656 N N . TYR C 1 95 ? 16.82155 8.17428 11.95163 1.000 19.20414 96 TYR D N 1
ATOM 4657 C CA . TYR C 1 95 ? 16.94569 8.76357 10.63278 1.000 16.12899 96 TYR D CA 1
ATOM 4658 C C . TYR C 1 95 ? 17.93476 7.93865 9.81629 1.000 20.80388 96 TYR D C 1
ATOM 4659 O O . TYR C 1 95 ? 19.02569 7.61970 10.29229 1.000 18.33047 96 TYR D O 1
ATOM 4677 N N . VAL C 1 96 ? 17.53465 7.56705 8.60890 1.000 22.21653 97 VAL D N 1
ATOM 4678 C CA . VAL C 1 96 ? 18.37280 6.81029 7.68435 1.000 25.09039 97 VAL D CA 1
ATOM 4679 C C . VAL C 1 96 ? 18.71020 7.73241 6.51872 1.000 28.82375 97 VAL D C 1
ATOM 4680 O O . VAL C 1 96 ? 17.82217 8.11846 5.74261 1.000 31.35024 97 VAL D O 1
ATOM 4693 N N . GLY C 1 97 ? 19.98700 8.11233 6.40707 1.000 27.79699 98 GLY D N 1
ATOM 4694 C CA . GLY C 1 97 ? 20.42397 9.03481 5.37789 1.000 31.05610 98 GLY D CA 1
ATOM 4695 C C . GLY C 1 97 ? 20.60754 8.41017 4.00243 1.000 30.90621 98 GLY D C 1
ATOM 4696 O O . GLY C 1 97 ? 20.07605 7.34748 3.68235 1.000 30.43413 98 GLY D O 1
ATOM 4700 N N . GLY C 1 98 ? 21.36091 9.11406 3.16658 1.000 33.68985 99 GLY D N 1
ATOM 4701 C CA . GLY C 1 98 ? 21.54182 8.70869 1.78721 1.000 39.92271 99 GLY D CA 1
ATOM 4702 C C . GLY C 1 98 ? 20.58093 9.42976 0.86949 1.000 40.12223 99 GLY D C 1
ATOM 4703 O O . GLY C 1 98 ? 20.01440 10.47234 1.20535 1.000 38.08648 99 GLY D O 1
ATOM 4707 N N . ALA C 1 99 ? 20.38301 8.84497 -0.31045 1.000 42.51031 100 ALA D N 1
ATOM 4708 C CA . ALA C 1 99 ? 19.63644 9.49673 -1.37778 1.000 52.08837 100 ALA D CA 1
ATOM 4709 C C . ALA C 1 99 ? 18.18482 9.03730 -1.46392 1.000 51.86298 100 ALA D C 1
ATOM 4710 O O . ALA C 1 99 ? 17.50896 9.34242 -2.44823 1.000 61.63951 100 ALA D O 1
ATOM 4717 N N . GLU C 1 100 ? 17.71035 8.26607 -0.49615 1.000 48.42591 101 GLU D N 1
ATOM 4718 C CA . GLU C 1 100 ? 16.27987 8.02031 -0.29142 1.000 47.17846 101 GLU D CA 1
ATOM 4719 C C . GLU C 1 100 ? 16.10354 8.01066 1.23074 1.000 42.94068 101 GLU D C 1
ATOM 4720 O O . GLU C 1 100 ? 15.86032 6.97470 1.85170 1.000 37.15702 101 GLU D O 1
ATOM 4732 N N . ALA C 1 101 ? 16.23784 9.18778 1.83387 1.000 37.04549 102 ALA D N 1
ATOM 4733 C CA . ALA C 1 101 ? 16.31302 9.28153 3.28550 1.000 23.91838 102 ALA D CA 1
ATOM 4734 C C . ALA C 1 101 ? 14.96264 8.96809 3.92535 1.000 22.19499 102 ALA D C 1
ATOM 4735 O O . ALA C 1 101 ? 13.90121 9.13146 3.32368 1.000 24.01452 102 ALA D O 1
ATOM 4742 N N . ARG C 1 102 ? 15.01383 8.47288 5.15242 1.000 24.00604 103 ARG D N 1
ATOM 4743 C CA . ARG C 1 102 ? 13.80436 8.09188 5.86619 1.000 24.53054 103 ARG D CA 1
ATOM 4744 C C . ARG C 1 102 ? 13.93223 8.39781 7.34557 1.000 23.00813 103 ARG D C 1
ATOM 4745 O O . ARG C 1 102 ? 15.03426 8.45355 7.89897 1.000 24.73692 103 ARG D O 1
ATOM 4766 N N . ILE C 1 103 ? 12.77524 8.55849 7.99888 1.000 19.94204 104 ILE D N 1
ATOM 4767 C CA . ILE C 1 103 ? 12.70213 8.54062 9.45404 1.000 18.73624 104 ILE D CA 1
ATOM 4768 C C . ILE C 1 103 ? 11.66867 7.49292 9.80653 1.000 19.68338 104 ILE D C 1
ATOM 4769 O O . ILE C 1 103 ? 10.48647 7.64345 9.47280 1.000 20.36420 104 ILE D O 1
ATOM 4785 N N . ASN C 1 104 ? 12.12210 6.40518 10.42075 1.000 21.19663 105 ASN D N 1
ATOM 4786 C CA . ASN C 1 104 ? 11.25318 5.31506 10.84698 1.000 20.55814 105 ASN D CA 1
ATOM 4787 C C . ASN C 1 104 ? 11.01588 5.43529 12.34472 1.000 18.08731 105 ASN D C 1
ATOM 4788 O O . ASN C 1 104 ? 11.98175 5.52511 13.11512 1.000 17.01235 105 ASN D O 1
ATOM 4799 N N . THR C 1 105 ? 9.74134 5.41227 12.75157 1.000 21.95410 106 THR D N 1
ATOM 4800 C CA . THR C 1 105 ? 9.39065 5.68391 14.13217 1.000 19.04745 106 THR D CA 1
ATOM 4801 C C . THR C 1 105 ? 8.30889 4.74500 14.65191 1.000 17.14504 106 THR D C 1
ATOM 4802 O O . THR C 1 105 ? 7.51768 4.17165 13.89773 1.000 16.81699 106 THR D O 1
ATOM 4813 N N . GLN C 1 106 ? 8.28454 4.65007 15.97586 1.000 16.72791 107 GLN D N 1
ATOM 4814 C CA . GLN C 1 106 ? 7.15050 4.19230 16.76535 1.000 16.06881 107 GLN D CA 1
ATOM 4815 C C . GLN C 1 106 ? 6.69783 5.35646 17.63536 1.000 14.01358 107 GLN D C 1
ATOM 4816 O O . GLN C 1 106 ? 7.51872 6.18858 18.04361 1.000 18.97472 107 GLN D O 1
ATOM 4830 N N . TRP C 1 107 ? 5.39145 5.46551 17.86714 1.000 14.82636 108 TRP D N 1
ATOM 4831 C CA . TRP C 1 107 ? 4.87658 6.62090 18.60214 1.000 10.97856 108 TRP D CA 1
ATOM 4832 C C . TRP C 1 107 ? 3.97793 6.16789 19.73713 1.000 14.50015 108 TRP D C 1
ATOM 4833 O O . TRP C 1 107 ? 3.41802 5.06692 19.70835 1.000 15.14001 108 TRP D O 1
ATOM 4854 N N . LEU C 1 108 ? 3.89032 7.01973 20.76090 1.000 14.67088 109 LEU D N 1
ATOM 4855 C CA . LEU C 1 108 ? 2.93863 6.87470 21.85792 1.000 12.36198 109 LEU D CA 1
ATOM 4856 C C . LEU C 1 108 ? 2.11532 8.14883 21.93014 1.000 16.74372 109 LEU D C 1
ATOM 4857 O O . LEU C 1 108 ? 2.66914 9.24180 21.92544 1.000 17.45492 109 LEU D O 1
ATOM 4873 N N . LEU C 1 109 ? 0.80310 8.01547 21.97600 1.000 16.68231 110 LEU D N 1
ATOM 4874 C CA . LEU C 1 109 ? -0.12143 9.13694 22.05521 1.000 15.29063 110 LEU D CA 1
ATOM 4875 C C . LEU C 1 109 ? -0.84293 9.01984 23.38713 1.000 16.44650 110 LEU D C 1
ATOM 4876 O O . LEU C 1 109 ? -1.57191 8.04243 23.61539 1.000 15.39727 110 LEU D O 1
ATOM 4892 N N . THR C 1 110 ? -0.53814 9.91159 24.30936 1.000 16.76352 111 THR D N 1
ATOM 4893 C CA . THR C 1 110 ? -1.18569 9.89316 25.60618 1.000 13.56000 111 THR D CA 1
ATOM 4894 C C . THR C 1 110 ? -2.19756 11.02894 25.70362 1.000 21.25175 111 THR D C 1
ATOM 4895 O O . THR C 1 110 ? -1.89664 12.19514 25.37490 1.000 14.64096 111 THR D O 1
ATOM 4906 N N . SER C 1 111 ? -3.35948 10.69306 26.23027 1.000 18.49124 112 SER D N 1
ATOM 4907 C CA . SER C 1 111 ? -4.44336 11.63464 26.46686 1.000 18.16141 112 SER D CA 1
ATOM 4908 C C . SER C 1 111 ? -4.58599 11.86894 27.95901 1.000 22.89219 112 SER D C 1
ATOM 4909 O O . SER C 1 111 ? -4.34266 10.97211 28.75948 1.000 21.99168 112 SER D O 1
ATOM 4917 N N . GLY C 1 112 ? -4.99625 13.07476 28.34683 1.000 20.00768 113 GLY D N 1
ATOM 4918 C CA . GLY C 1 112 ? -5.26588 13.31793 29.75453 1.000 23.15732 113 GLY D CA 1
ATOM 4919 C C . GLY C 1 112 ? -6.53700 12.56799 30.18387 1.000 21.77970 113 GLY D C 1
ATOM 4920 O O . GLY C 1 112 ? -7.54491 12.57437 29.47711 1.000 21.02298 113 GLY D O 1
ATOM 4924 N N . THR C 1 113 ? -6.47777 11.88640 31.31222 1.000 22.19359 114 THR D N 1
ATOM 4925 C CA . THR C 1 113 ? -7.65004 11.15224 31.78735 1.000 26.41228 114 THR D CA 1
ATOM 4926 C C . THR C 1 113 ? -7.74022 11.27464 33.29873 1.000 24.64737 114 THR D C 1
ATOM 4927 O O . THR C 1 113 ? -6.80247 11.71261 33.96228 1.000 26.55239 114 THR D O 1
ATOM 4938 N N . THR C 1 114 ? -8.86113 10.80583 33.85788 1.000 35.71993 115 THR D N 1
ATOM 4939 C CA . THR C 1 114 ? -8.88103 10.45657 35.27202 1.000 35.65230 115 THR D CA 1
ATOM 4940 C C . THR C 1 114 ? -8.04348 9.20110 35.51720 1.000 39.30690 115 THR D C 1
ATOM 4941 O O . THR C 1 114 ? -7.76406 8.41573 34.59837 1.000 32.72581 115 THR D O 1
ATOM 4952 N N . GLU C 1 115 ? -7.64738 8.99418 36.77956 1.000 40.72029 116 GLU D N 1
ATOM 4953 C CA . GLU C 1 115 ? -6.91916 7.76257 37.08679 1.000 44.44007 116 GLU D CA 1
ATOM 4954 C C . GLU C 1 115 ? -7.78112 6.54659 36.79849 1.000 33.83307 116 GLU D C 1
ATOM 4955 O O . GLU C 1 115 ? -7.26489 5.51586 36.35351 1.000 37.22336 116 GLU D O 1
ATOM 4967 N N . ALA C 1 116 ? -9.10289 6.67024 36.97217 1.000 36.33043 117 ALA D N 1
ATOM 4968 C CA . ALA C 1 116 ? -9.99925 5.56043 36.67358 1.000 39.73330 117 ALA D CA 1
ATOM 4969 C C . ALA C 1 116 ? -9.86164 5.09748 35.22824 1.000 40.99720 117 ALA D C 1
ATOM 4970 O O . ALA C 1 116 ? -9.98339 3.90080 34.93412 1.000 37.06105 117 ALA D O 1
ATOM 4977 N N . ASN C 1 117 ? -9.62644 6.02948 34.30550 1.000 31.64045 118 ASN D N 1
ATOM 4978 C CA . ASN C 1 117 ? -9.54760 5.69679 32.88914 1.000 31.06961 118 ASN D CA 1
ATOM 4979 C C . ASN C 1 117 ? -8.12346 5.73558 32.36704 1.000 28.16182 118 ASN D C 1
ATOM 4980 O O . ASN C 1 117 ? -7.91020 5.70647 31.14980 1.000 31.52059 118 ASN D O 1
ATOM 4991 N N . ALA C 1 118 ? -7.13895 5.77324 33.26391 1.000 25.53637 119 ALA D N 1
ATOM 4992 C CA . ALA C 1 118 ? -5.74704 5.82265 32.83487 1.000 32.14455 119 ALA D CA 1
ATOM 4993 C C . ALA C 1 118 ? -5.37819 4.63880 31.95338 1.000 29.51081 119 ALA D C 1
ATOM 4994 O O . ALA C 1 118 ? -4.46299 4.75136 31.11723 1.000 21.85191 119 ALA D O 1
ATOM 5001 N N . TRP C 1 119 ? -6.07410 3.50416 32.11128 1.000 31.31463 120 TRP D N 1
ATOM 5002 C CA . TRP C 1 119 ? -5.80090 2.33206 31.27783 1.000 29.77734 120 TRP D CA 1
ATOM 5003 C C . TRP C 1 119 ? -5.97166 2.64358 29.79455 1.000 28.70190 120 TRP D C 1
ATOM 5004 O O . TRP C 1 119 ? -5.31127 2.02179 28.95375 1.000 32.30180 120 TRP D O 1
ATOM 5025 N N . ARG C 1 120 ? -6.87216 3.56060 29.44530 1.000 26.25890 121 ARG D N 1
ATOM 5026 C CA . ARG C 1 120 ? -7.11900 3.90408 28.05213 1.000 29.62518 121 ARG D CA 1
ATOM 5027 C C . ARG C 1 120 ? -6.41028 5.18236 27.65882 1.000 21.26242 121 ARG D C 1
ATOM 5028 O O . ARG C 1 120 ? -6.80357 5.84252 26.68930 1.000 24.22038 121 ARG D O 1
ATOM 5049 N N . SER C 1 121 ? -5.38549 5.55969 28.39642 1.000 23.12217 122 SER D N 1
ATOM 5050 C CA . SER C 1 121 ? -4.75290 6.83643 28.11970 1.000 18.04102 122 SER D CA 1
ATOM 5051 C C . SER C 1 121 ? -3.71001 6.77218 27.01414 1.000 18.79621 122 SER D C 1
ATOM 5052 O O . SER C 1 121 ? -3.41270 7.81418 26.43924 1.000 20.79156 122 SER D O 1
ATOM 5060 N N . THR C 1 122 ? -3.09263 5.60732 26.71683 1.000 17.28423 123 THR D N 1
ATOM 5061 C CA . THR C 1 122 ? -1.93231 5.62163 25.82627 1.000 17.10388 123 THR D CA 1
ATOM 5062 C C . THR C 1 122 ? -2.10106 4.64564 24.67223 1.000 19.32142 123 THR D C 1
ATOM 5063 O O . THR C 1 122 ? -2.15319 3.42569 24.87403 1.000 14.86869 123 THR D O 1
ATOM 5074 N N . LEU C 1 123 ? -2.15097 5.19560 23.45747 1.000 17.17073 124 LEU D N 1
ATOM 5075 C CA . LEU C 1 123 ? -2.18062 4.46185 22.20622 1.000 12.83883 124 LEU D CA 1
ATOM 5076 C C . LEU C 1 123 ? -0.76941 4.36394 21.63915 1.000 15.33203 124 LEU D C 1
ATOM 5077 O O . LEU C 1 123 ? 0.06296 5.24772 21.87173 1.000 14.56694 124 LEU D O 1
ATOM 5093 N N . VAL C 1 124 ? -0.51959 3.29187 20.89614 1.000 15.69775 125 VAL D N 1
ATOM 5094 C CA . VAL C 1 124 ? 0.78518 3.00619 20.33263 1.000 14.84632 125 VAL D CA 1
ATOM 5095 C C . VAL C 1 124 ? 0.63407 2.76587 18.83232 1.000 18.08534 125 VAL D C 1
ATOM 5096 O O . VAL C 1 124 ? -0.35454 2.18236 18.38766 1.000 16.56759 125 VAL D O 1
ATOM 5109 N N . GLY C 1 125 ? 1.62311 3.20246 18.05975 1.000 16.69252 126 GLY D N 1
ATOM 5110 C CA . GLY C 1 125 ? 1.65580 2.92176 16.63754 1.000 14.18972 126 GLY D CA 1
ATOM 5111 C C . GLY C 1 125 ? 3.00727 3.24646 16.03122 1.000 18.31368 126 GLY D C 1
ATOM 5112 O O . GLY C 1 125 ? 4.02106 3.31039 16.72486 1.000 17.31210 126 GLY D O 1
ATOM 5116 N N . HIS C 1 126 ? 3.01575 3.43058 14.71347 1.000 18.37208 127 HIS D N 1
ATOM 5117 C CA . HIS C 1 126 ? 4.26382 3.60792 13.97247 1.000 19.76380 127 HIS D CA 1
ATOM 5118 C C . HIS C 1 126 ? 4.00438 4.51547 12.77269 1.000 21.44180 127 HIS D C 1
ATOM 5119 O O . HIS C 1 126 ? 2.88184 4.58120 12.25637 1.000 21.92372 127 HIS D O 1
ATOM 5133 N N . ASP C 1 127 ? 5.05774 5.22293 12.35092 1.000 17.85624 128 ASP D N 1
ATOM 5134 C CA . ASP C 1 127 ? 5.01015 6.20165 11.26601 1.000 21.37663 128 ASP D CA 1
ATOM 5135 C C . ASP C 1 127 ? 6.32458 6.10473 10.51529 1.000 19.42675 128 ASP D C 1
ATOM 5136 O O . ASP C 1 127 ? 7.38896 5.99995 11.13793 1.000 19.85798 128 ASP D O 1
ATOM 5145 N N . THR C 1 128 ? 6.25717 6.13170 9.19234 1.000 20.74460 129 THR D N 1
ATOM 5146 C CA . THR C 1 128 ? 7.43889 6.26968 8.35864 1.000 22.51538 129 THR D CA 1
ATOM 5147 C C . THR C 1 128 ? 7.34310 7.58648 7.61303 1.000 18.91116 129 THR D C 1
ATOM 5148 O O . THR C 1 128 ? 6.29889 7.89179 7.02431 1.000 23.31010 129 THR D O 1
ATOM 5159 N N . PHE C 1 129 ? 8.42591 8.35850 7.63065 1.000 18.11484 130 PHE D N 1
ATOM 5160 C CA . PHE C 1 129 ? 8.48606 9.66714 7.00225 1.000 18.62176 130 PHE D CA 1
ATOM 5161 C C . PHE C 1 129 ? 9.50461 9.67389 5.86483 1.000 23.45179 130 PHE D C 1
ATOM 5162 O O . PHE C 1 129 ? 10.59196 9.10988 6.00253 1.000 18.89031 130 PHE D O 1
ATOM 5179 N N . THR C 1 130 ? 9.16024 10.34208 4.76041 1.000 21.86536 131 THR D N 1
ATOM 5180 C CA . THR C 1 130 ? 10.10593 10.57202 3.66542 1.000 24.51568 131 THR D CA 1
ATOM 5181 C C . THR C 1 130 ? 10.12714 12.05581 3.32558 1.000 22.77957 131 THR D C 1
ATOM 5182 O O . THR C 1 130 ? 9.23688 12.82141 3.71338 1.000 24.28207 131 THR D O 1
ATOM 5193 N N . LYS C 1 131 ? 11.15692 12.47943 2.59168 1.000 22.89443 132 LYS D N 1
ATOM 5194 C CA . LYS C 1 131 ? 11.19010 13.84792 2.10339 1.000 25.92838 132 LYS D CA 1
ATOM 5195 C C . LYS C 1 131 ? 10.46354 14.01581 0.77373 1.000 32.81030 132 LYS D C 1
ATOM 5196 O O . LYS C 1 131 ? 10.46146 15.11323 0.21616 1.000 33.17191 132 LYS D O 1
ATOM 5215 N N . VAL C 1 132 ? 9.79407 12.98106 0.29297 1.000 34.34055 133 VAL D N 1
ATOM 5216 C CA . VAL C 1 132 ? 9.05901 13.05912 -0.96125 1.000 42.13529 133 VAL D CA 1
ATOM 5217 C C . VAL C 1 132 ? 7.60497 13.41816 -0.68700 1.000 40.30325 133 VAL D C 1
ATOM 5218 O O . VAL C 1 132 ? 6.90039 12.68695 0.01314 1.000 40.04408 133 VAL D O 1
ATOM 5231 N N . GLN C 1 133 ? 7.14440 14.52134 -1.27692 1.000 46.86014 134 GLN D N 1
ATOM 5232 C CA . GLN C 1 133 ? 5.74780 14.94060 -1.14622 1.000 45.03171 134 GLN D CA 1
ATOM 5233 C C . GLN C 1 133 ? 4.79975 14.02267 -1.91344 1.000 41.40684 134 GLN D C 1
ATOM 5234 O O . GLN C 1 133 ? 3.77718 13.59536 -1.36464 1.000 47.63628 134 GLN D O 1
ATOM 5240 N N . ASP D 1 12 ? -13.56878 -13.89841 8.22255 1.000 66.09792 13 ASP E N 1
ATOM 5241 C CA . ASP D 1 12 ? -13.98409 -14.71695 9.35749 1.000 66.28325 13 ASP E CA 1
ATOM 5242 C C . ASP D 1 12 ? -12.91911 -15.77372 9.67890 1.000 62.76006 13 ASP E C 1
ATOM 5243 O O . ASP D 1 12 ? -11.72581 -15.47937 9.70878 1.000 50.78674 13 ASP E O 1
ATOM 5248 N N . GLN D 1 13 ? -13.35488 -17.01400 9.90407 1.000 67.97727 14 GLN E N 1
ATOM 5249 C CA . GLN D 1 13 ? -12.43831 -18.09574 10.25336 1.000 57.95392 14 GLN E CA 1
ATOM 5250 C C . GLN D 1 13 ? -11.83221 -18.77793 9.02615 1.000 58.59322 14 GLN E C 1
ATOM 5251 O O . GLN D 1 13 ? -10.66363 -19.18628 9.06165 1.000 41.65472 14 GLN E O 1
ATOM 5264 N N . ALA D 1 14 ? -12.61552 -18.95876 7.95628 1.000 59.58387 15 ALA E N 1
ATOM 5265 C CA . ALA D 1 14 ? -12.02696 -19.38382 6.69219 1.000 53.08828 15 ALA E CA 1
ATOM 5266 C C . ALA D 1 14 ? -11.03840 -18.34022 6.19475 1.000 53.61394 15 ALA E C 1
ATOM 5267 O O . ALA D 1 14 ? -10.05034 -18.68098 5.52480 1.000 49.78351 15 ALA E O 1
ATOM 5274 N N . GLY D 1 15 ? -11.27351 -17.07373 6.55335 1.000 45.41798 16 GLY E N 1
ATOM 5275 C CA . GLY D 1 15 ? -10.38291 -16.00533 6.14522 1.000 42.06316 16 GLY E CA 1
ATOM 5276 C C . GLY D 1 15 ? -9.05387 -16.02145 6.87701 1.000 34.16683 16 GLY E C 1
ATOM 5277 O O . GLY D 1 15 ? -8.00566 -15.82596 6.25808 1.000 31.77261 16 GLY E O 1
ATOM 5281 N N . ILE D 1 16 ? -9.06876 -16.24921 8.19809 1.000 30.43460 17 ILE E N 1
ATOM 5282 C CA . ILE D 1 16 ? -7.81180 -16.26144 8.94746 1.000 30.79591 17 ILE E CA 1
ATOM 5283 C C . ILE D 1 16 ? -7.04416 -17.55896 8.72013 1.000 29.47013 17 ILE E C 1
ATOM 5284 O O . ILE D 1 16 ? -5.81943 -17.55334 8.54270 1.000 27.46785 17 ILE E O 1
ATOM 5300 N N . THR D 1 17 ? -7.72430 -18.69678 8.79956 1.000 27.04861 18 THR E N 1
ATOM 5301 C CA . THR D 1 17 ? -7.05582 -19.97069 8.56884 1.000 25.89839 18 THR E CA 1
ATOM 5302 C C . THR D 1 17 ? -6.27890 -19.93835 7.25791 1.000 33.50906 18 THR E C 1
ATOM 5303 O O . THR D 1 17 ? -6.82889 -19.56482 6.21622 1.000 29.77042 18 THR E O 1
ATOM 5314 N N . GLY D 1 18 ? -5.00488 -20.33498 7.31360 1.000 29.70932 19 GLY E N 1
ATOM 5315 C CA . GLY D 1 18 ? -4.17260 -20.42789 6.13114 1.000 27.17519 19 GLY E CA 1
ATOM 5316 C C . GLY D 1 18 ? -2.71177 -20.15576 6.44931 1.000 30.24194 19 GLY E C 1
ATOM 5317 O O . GLY D 1 18 ? -2.25883 -20.30475 7.58247 1.000 24.57085 19 GLY E O 1
ATOM 5321 N N . THR D 1 19 ? -1.97091 -19.79611 5.40017 1.000 26.28520 20 THR E N 1
ATOM 5322 C CA . THR D 1 19 ? -0.54678 -19.52663 5.49576 1.000 23.94084 20 THR E CA 1
ATOM 5323 C C . THR D 1 19 ? -0.31778 -18.05140 5.18331 1.000 25.40311 20 THR E C 1
ATOM 5324 O O . THR D 1 19 ? -0.79297 -17.55578 4.15952 1.000 27.91829 20 THR E O 1
ATOM 5335 N N . TRP D 1 20 ? 0.37752 -17.34612 6.07297 1.000 26.90234 21 TRP E N 1
ATOM 5336 C CA . TRP D 1 20 ? 0.67453 -15.92942 5.89468 1.000 26.35772 21 TRP E CA 1
ATOM 5337 C C . TRP D 1 20 ? 2.17589 -15.70289 5.93734 1.000 29.03919 21 TRP E C 1
ATOM 5338 O O . TRP D 1 20 ? 2.91647 -16.50635 6.50514 1.000 21.96841 21 TRP E O 1
ATOM 5359 N N . TYR D 1 21 ? 2.61516 -14.57461 5.35405 1.000 26.58136 22 TYR E N 1
ATOM 5360 C CA . TYR D 1 21 ? 4.00536 -14.16345 5.38380 1.000 24.81887 22 TYR E CA 1
ATOM 5361 C C . TYR D 1 21 ? 4.09617 -12.69653 5.74447 1.000 25.52002 22 TYR E C 1
ATOM 5362 O O . TYR D 1 21 ? 3.24091 -11.90331 5.34742 1.000 25.93435 22 TYR E O 1
ATOM 5380 N N . ASN D 1 22 ? 5.15185 -12.32984 6.47494 1.000 26.85681 23 ASN E N 1
ATOM 5381 C CA . ASN D 1 22 ? 5.34715 -10.93766 6.84219 1.000 29.14906 23 ASN E CA 1
ATOM 5382 C C . ASN D 1 22 ? 6.40740 -10.31524 5.94223 1.000 33.94495 23 ASN E C 1
ATOM 5383 O O . ASN D 1 22 ? 6.85475 -10.91561 4.95063 1.000 31.18164 23 ASN E O 1
ATOM 5394 N N . GLN D 1 23 ? 6.80795 -9.09179 6.28662 1.000 36.58777 24 GLN E N 1
ATOM 5395 C CA . GLN D 1 23 ? 7.67905 -8.28785 5.44184 1.000 34.82507 24 GLN E CA 1
ATOM 5396 C C . GLN D 1 23 ? 9.14204 -8.69241 5.54047 1.000 47.88701 24 GLN E C 1
ATOM 5397 O O . GLN D 1 23 ? 9.94882 -8.23252 4.72428 1.000 49.00262 24 GLN E O 1
ATOM 5411 N N . LEU D 1 24 ? 9.50175 -9.53205 6.51042 1.000 42.59555 25 LEU E N 1
ATOM 5412 C CA . LEU D 1 24 ? 10.87548 -9.96246 6.70449 1.000 37.65564 25 LEU E CA 1
ATOM 5413 C C . LEU D 1 24 ? 11.08371 -11.42350 6.33314 1.000 47.35125 25 LEU E C 1
ATOM 5414 O O . LEU D 1 24 ? 12.19004 -11.94151 6.50799 1.000 52.31496 25 LEU E O 1
ATOM 5430 N N . GLY D 1 25 ? 10.05988 -12.10149 5.81266 1.000 36.02308 26 GLY E N 1
ATOM 5431 C CA . GLY D 1 25 ? 10.21595 -13.43153 5.27316 1.000 41.45506 26 GLY E CA 1
ATOM 5432 C C . GLY D 1 25 ? 9.72934 -14.54759 6.16766 1.000 38.81193 26 GLY E C 1
ATOM 5433 O O . GLY D 1 25 ? 9.89963 -15.72730 5.81578 1.000 35.76978 26 GLY E O 1
ATOM 5437 N N . SER D 1 26 ? 9.14452 -14.22352 7.31164 1.000 33.08753 27 SER E N 1
ATOM 5438 C CA . SER D 1 26 ? 8.65140 -15.27344 8.18118 1.000 28.84237 27 SER E CA 1
ATOM 5439 C C . SER D 1 26 ? 7.30356 -15.77635 7.66696 1.000 32.00051 27 SER E C 1
ATOM 5440 O O . SER D 1 26 ? 6.61830 -15.11020 6.88408 1.000 32.31141 27 SER E O 1
ATOM 5448 N N . THR D 1 27 ? 6.94009 -16.97959 8.10947 1.000 28.19375 28 THR E N 1
ATOM 5449 C CA . THR D 1 27 ? 5.71969 -17.65741 7.70615 1.000 22.73988 28 THR E CA 1
ATOM 5450 C C . THR D 1 27 ? 4.89491 -17.95716 8.95649 1.000 25.26574 28 THR E C 1
ATOM 5451 O O . THR D 1 27 ? 5.43150 -18.40261 9.97290 1.000 25.92452 28 THR E O 1
ATOM 5462 N N . PHE D 1 28 ? 3.59719 -17.70409 8.86866 1.000 25.44868 29 PHE E N 1
ATOM 5463 C CA . PHE D 1 28 ? 2.62776 -17.81713 9.96731 1.000 28.67249 29 PHE E CA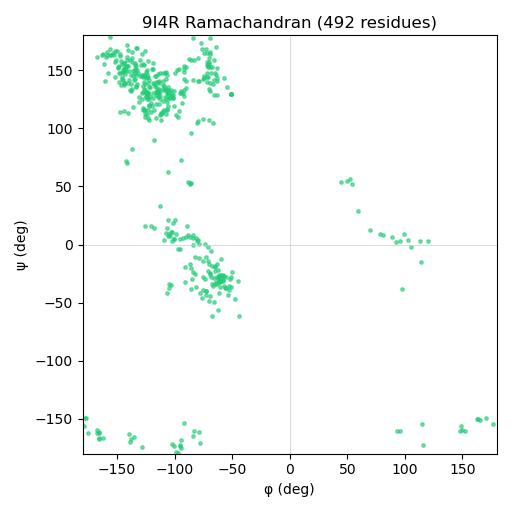 1
ATOM 5464 C C . PHE D 1 28 ? 1.58033 -18.78760 9.43663 1.000 29.58252 29 PHE E C 1
ATOM 5465 O O . PHE D 1 28 ? 0.87164 -18.46548 8.48134 1.000 30.37525 29 PHE E O 1
ATOM 5482 N N . ILE D 1 29 ? 1.55273 -20.00468 9.98280 1.000 26.43921 30 ILE E N 1
ATOM 5483 C CA . ILE D 1 29 ? 0.68984 -21.07899 9.50917 1.000 23.99784 30 ILE E CA 1
ATOM 5484 C C . ILE D 1 29 ? -0.32895 -21.35458 10.60616 1.000 26.76541 30 ILE E C 1
ATOM 5485 O O . ILE D 1 29 ? 0.02889 -21.91881 11.64802 1.000 23.71797 30 ILE E O 1
ATOM 5501 N N . VAL D 1 30 ? -1.59794 -21.02985 10.35968 1.000 25.97298 31 VAL E N 1
ATOM 5502 C CA . VAL D 1 30 ? -2.57623 -20.96326 11.43791 1.000 25.40376 31 VAL E CA 1
ATOM 5503 C C . VAL D 1 30 ? -3.91075 -21.61192 11.07485 1.000 25.34765 31 VAL E C 1
ATOM 5504 O O . VAL D 1 30 ? -4.34453 -21.62996 9.92221 1.000 24.92546 31 VAL E O 1
ATOM 5517 N N . THR D 1 31 ? -4.56273 -22.14063 12.09935 1.000 24.59348 32 THR E N 1
ATOM 5518 C CA . THR D 1 31 ? -5.93829 -22.60670 12.04390 1.000 21.70566 32 THR E CA 1
ATOM 5519 C C . THR D 1 31 ? -6.73022 -21.78049 13.03794 1.000 24.75722 32 THR E C 1
ATOM 5520 O O . THR D 1 31 ? -6.33212 -21.67090 14.20600 1.000 23.64239 32 THR E O 1
ATOM 5531 N N . ALA D 1 32 ? -7.81099 -21.15879 12.56732 1.000 26.19421 33 ALA E N 1
ATOM 5532 C CA . ALA D 1 32 ? -8.73184 -20.41904 13.42779 1.000 24.26392 33 ALA E CA 1
ATOM 5533 C C . ALA D 1 32 ? -9.94536 -21.29577 13.70850 1.000 28.58568 33 ALA E C 1
ATOM 5534 O O . ALA D 1 32 ? -10.66192 -21.66404 12.77631 1.000 35.01576 33 ALA E O 1
ATOM 5541 N N . GLY D 1 33 ? -10.18885 -21.60988 14.98505 1.000 23.84298 34 GLY E N 1
ATOM 5542 C CA . GLY D 1 33 ? -11.35365 -22.39978 15.35184 1.000 28.43411 34 GLY E CA 1
ATOM 5543 C C . GLY D 1 33 ? -12.61959 -21.57376 15.54783 1.000 30.40826 34 GLY E C 1
ATOM 5544 O O . GLY D 1 33 ? -12.60605 -20.36383 15.79562 1.000 26.65871 34 GLY E O 1
ATOM 5548 N N . ALA D 1 34 ? -13.77064 -22.25470 15.44671 1.000 27.36390 35 ALA E N 1
ATOM 5549 C CA . ALA D 1 34 ? -15.03216 -21.56367 15.63765 1.000 31.75252 35 ALA E CA 1
ATOM 5550 C C . ALA D 1 34 ? -15.19018 -21.04961 17.06270 1.000 25.55447 35 ALA E C 1
ATOM 5551 O O . ALA D 1 34 ? -15.97798 -20.13220 17.28369 1.000 28.04151 35 ALA E O 1
ATOM 5558 N N . ASP D 1 35 ? -14.43275 -21.59339 18.01808 1.000 26.89366 36 ASP E N 1
ATOM 5559 C CA . ASP D 1 35 ? -14.49129 -21.17054 19.41321 1.000 23.08597 36 ASP E CA 1
ATOM 5560 C C . ASP D 1 35 ? -13.54935 -20.00764 19.75117 1.000 30.06546 36 ASP E C 1
ATOM 5561 O O . ASP D 1 35 ? -13.38519 -19.68998 20.93293 1.000 28.05793 36 ASP E O 1
ATOM 5570 N N . GLY D 1 36 ? -12.90719 -19.39497 18.76033 1.000 25.98540 37 GLY E N 1
ATOM 5571 C CA . GLY D 1 36 ? -11.94348 -18.33749 19.01603 1.000 24.39584 37 GLY E CA 1
ATOM 5572 C C . GLY D 1 36 ? -10.48583 -18.76520 19.15654 1.000 21.30675 37 GLY E C 1
ATOM 5573 O O . GLY D 1 36 ? -9.62277 -17.89995 19.40229 1.000 18.63850 37 GLY E O 1
ATOM 5577 N N . ALA D 1 37 ? -10.17203 -20.04523 19.00371 1.000 17.97014 38 ALA E N 1
ATOM 5578 C CA . ALA D 1 37 ? -8.79832 -20.51387 19.16006 1.000 22.21054 38 ALA E CA 1
ATOM 5579 C C . ALA D 1 37 ? -7.95152 -20.25226 17.91715 1.000 21.93230 38 ALA E C 1
ATOM 5580 O O . ALA D 1 37 ? -8.42003 -20.39816 16.79245 1.000 22.63076 38 ALA E O 1
ATOM 5587 N N . LEU D 1 38 ? -6.69440 -19.85628 18.13371 1.000 18.34104 39 LEU E N 1
ATOM 5588 C CA . LEU D 1 38 ? -5.66386 -19.81560 17.10019 1.000 18.53998 39 LEU E CA 1
ATOM 5589 C C . LEU D 1 38 ? -4.58024 -20.81182 17.47225 1.000 16.12551 39 LEU E C 1
ATOM 5590 O O . LEU D 1 38 ? -4.14712 -20.85053 18.62853 1.000 16.43835 39 LEU E O 1
ATOM 5606 N N . THR D 1 39 ? -4.19160 -21.65008 16.51421 1.000 17.76669 40 THR E N 1
ATOM 5607 C CA . THR D 1 39 ? -3.21929 -22.71038 16.74088 1.000 18.77424 40 THR E CA 1
ATOM 5608 C C . THR D 1 39 ? -2.42455 -22.86647 15.45954 1.000 19.02890 40 THR E C 1
ATOM 5609 O O . THR D 1 39 ? -2.98357 -22.72662 14.36967 1.000 21.39176 40 THR E O 1
ATOM 5620 N N . GLY D 1 40 ? -1.13499 -23.16152 15.57831 1.000 20.22629 41 GLY E N 1
ATOM 5621 C CA . GLY D 1 40 ? -0.35409 -23.34959 14.37002 1.000 24.43583 41 GLY E CA 1
ATOM 5622 C C . GLY D 1 40 ? 1.11498 -23.32511 14.61165 1.000 14.94360 41 GLY E C 1
ATOM 5623 O O . GLY D 1 40 ? 1.60173 -23.70400 15.69441 1.000 18.38747 41 GLY E O 1
ATOM 5627 N N . THR D 1 41 ? 1.85626 -22.89625 13.58060 1.000 17.36667 42 THR E N 1
ATOM 5628 C CA . THR D 1 41 ? 3.29966 -22.95344 13.52527 1.000 19.63880 42 THR E CA 1
ATOM 5629 C C . THR D 1 41 ? 3.84612 -21.66369 12.95609 1.000 22.70469 42 THR E C 1
ATOM 5630 O O . THR D 1 41 ? 3.38561 -21.20025 11.90816 1.000 20.66112 42 THR E O 1
ATOM 5641 N N . TYR D 1 42 ? 4.87037 -21.12830 13.60781 1.000 20.67689 43 TYR E N 1
ATOM 5642 C CA . TYR D 1 42 ? 5.56219 -19.94082 13.13841 1.000 20.12122 43 TYR E CA 1
ATOM 5643 C C . TYR D 1 42 ? 6.91268 -20.36655 12.59706 1.000 23.80445 43 TYR E C 1
ATOM 5644 O O . TYR D 1 42 ? 7.63328 -21.10726 13.27202 1.000 20.53728 43 TYR E O 1
ATOM 5662 N N . VAL D 1 43 ? 7.26564 -19.88521 11.40818 1.000 24.09455 44 VAL E N 1
ATOM 5663 C CA . VAL D 1 43 ? 8.51270 -20.25845 10.74333 1.000 24.41411 44 VAL E CA 1
ATOM 5664 C C . VAL D 1 43 ? 9.33532 -18.99758 10.46855 1.000 28.58956 44 VAL E C 1
ATOM 5665 O O . VAL D 1 43 ? 8.88527 -18.08799 9.75541 1.000 27.86970 44 VAL E O 1
ATOM 5678 N N . THR D 1 44 ? 10.53079 -18.93159 11.04596 1.000 23.76517 45 THR E N 1
ATOM 5679 C CA . THR D 1 44 ? 11.41227 -17.80389 10.77160 1.000 29.23968 45 THR E CA 1
ATOM 5680 C C . THR D 1 44 ? 11.91868 -17.86706 9.32165 1.000 34.01480 45 THR E C 1
ATOM 5681 O O . THR D 1 44 ? 11.63000 -18.79787 8.56119 1.000 31.03388 45 THR E O 1
ATOM 5692 N N . ALA D 1 45 ? 12.69894 -16.85389 8.93120 1.000 34.18150 46 ALA E N 1
ATOM 5693 C CA . ALA D 1 45 ? 12.98980 -16.63940 7.51853 1.000 34.81505 46 ALA E CA 1
ATOM 5694 C C . ALA D 1 45 ? 13.91190 -17.70027 6.92923 1.000 37.57151 46 ALA E C 1
ATOM 5695 O O . ALA D 1 45 ? 13.88283 -17.92627 5.71022 1.000 36.37127 46 ALA E O 1
ATOM 5702 N N . ARG D 1 46 ? 14.70567 -18.37968 7.75429 1.000 36.36888 47 ARG E N 1
ATOM 5703 C CA . ARG D 1 46 ? 15.57655 -19.42904 7.22742 1.000 38.02067 47 ARG E CA 1
ATOM 5704 C C . ARG D 1 46 ? 14.78626 -20.59513 6.65945 1.000 42.08295 47 ARG E C 1
ATOM 5705 O O . ARG D 1 46 ? 15.23806 -21.23114 5.70037 1.000 38.63663 47 ARG E O 1
ATOM 5726 N N . GLY D 1 47 ? 13.63208 -20.91576 7.24631 1.000 37.19388 48 GLY E N 1
ATOM 5727 C CA . GLY D 1 47 ? 12.70221 -21.86006 6.65823 1.000 33.73880 48 GLY E CA 1
ATOM 5728 C C . GLY D 1 47 ? 13.02428 -23.33161 6.80182 1.000 41.98432 48 GLY E C 1
ATOM 5729 O O . GLY D 1 47 ? 12.35020 -24.15052 6.16470 1.000 47.93782 48 GLY E O 1
ATOM 5733 N N . ASN D 1 48 ? 14.02452 -23.70752 7.59739 1.000 39.24593 49 ASN E N 1
ATOM 5734 C CA . ASN D 1 48 ? 14.33599 -25.11089 7.82839 1.000 37.79795 49 ASN E CA 1
ATOM 5735 C C . ASN D 1 48 ? 13.66182 -25.60577 9.11319 1.000 38.14526 49 ASN E C 1
ATOM 5736 O O . ASN D 1 48 ? 12.87390 -24.89498 9.73695 1.000 36.10298 49 ASN E O 1
ATOM 5747 N N . ALA D 1 49 ? 13.98810 -26.83407 9.52981 1.000 35.39300 50 ALA E N 1
ATOM 5748 C CA . ALA D 1 49 ? 13.29353 -27.43718 10.67152 1.000 32.48376 50 ALA E CA 1
ATOM 5749 C C . ALA D 1 49 ? 13.59314 -26.70216 11.96747 1.000 29.50674 50 ALA E C 1
ATOM 5750 O O . ALA D 1 49 ? 12.71928 -26.58051 12.83844 1.000 28.63513 50 ALA E O 1
ATOM 5757 N N . GLU D 1 50 ? 14.81541 -26.20386 12.12468 1.000 25.20201 51 GLU E N 1
ATOM 5758 C CA . GLU D 1 50 ? 15.14112 -25.52238 13.36989 1.000 31.60708 51 GLU E CA 1
ATOM 5759 C C . GLU D 1 50 ? 14.49675 -24.15440 13.44411 1.000 30.38558 51 GLU E C 1
ATOM 5760 O O . GLU D 1 50 ? 14.68819 -23.45260 14.43724 1.000 28.51847 51 GLU E O 1
ATOM 5772 N N . SER D 1 51 ? 13.74883 -23.78022 12.41138 1.000 31.31912 52 SER E N 1
ATOM 5773 C CA . SER D 1 51 ? 13.10538 -22.48262 12.30488 1.000 25.28626 52 SER E CA 1
ATOM 5774 C C . SER D 1 51 ? 11.62427 -22.52436 12.62738 1.000 25.41937 52 SER E C 1
ATOM 5775 O O . SER D 1 51 ? 10.95302 -21.49858 12.48530 1.000 24.16088 52 SER E O 1
ATOM 5783 N N . ARG D 1 52 ? 11.09346 -23.67979 13.02586 1.000 22.09222 53 ARG E N 1
ATOM 5784 C CA . ARG D 1 52 ? 9.66955 -23.82719 13.26765 1.000 21.83984 53 ARG E CA 1
ATOM 5785 C C . ARG D 1 52 ? 9.35963 -23.82287 14.75479 1.000 19.22895 53 ARG E C 1
ATOM 5786 O O . ARG D 1 52 ? 9.97820 -24.56296 15.52148 1.000 16.64110 53 ARG E O 1
ATOM 5807 N N . TYR D 1 53 ? 8.34504 -23.03940 15.14468 1.000 19.94507 54 TYR E N 1
ATOM 5808 C CA . TYR D 1 53 ? 7.95125 -22.90591 16.54160 1.000 18.58156 54 TYR E CA 1
ATOM 5809 C C . TYR D 1 53 ? 6.44016 -23.00003 16.69021 1.000 13.21129 54 TYR E C 1
ATOM 5810 O O . TYR D 1 53 ? 5.68956 -22.62600 15.78597 1.000 17.30377 54 TYR E O 1
ATOM 5828 N N . VAL D 1 54 ? 5.98296 -23.48679 17.85162 1.000 16.63093 55 VAL E N 1
ATOM 5829 C CA . VAL D 1 54 ? 4.54398 -23.58875 18.10742 1.000 14.52306 55 VAL E CA 1
ATOM 5830 C C . VAL D 1 54 ? 3.98801 -22.19695 18.39361 1.000 15.84781 55 VAL E C 1
ATOM 5831 O O . VAL D 1 54 ? 4.65635 -21.36005 19.02532 1.000 17.69090 55 VAL E O 1
ATOM 5844 N N . LEU D 1 55 ? 2.76821 -21.93248 17.93343 1.000 16.08202 56 LEU E N 1
ATOM 5845 C CA . LEU D 1 55 ? 2.06687 -20.70789 18.31063 1.000 19.50454 56 LEU E CA 1
ATOM 5846 C C . LEU D 1 55 ? 0.64442 -21.01248 18.75372 1.000 20.83102 56 LEU E C 1
ATOM 5847 O O . LEU D 1 55 ? 0.02195 -21.98727 18.30126 1.000 17.50051 56 LEU E O 1
ATOM 5863 N N . THR D 1 56 ? 0.16991 -20.19260 19.69520 1.000 15.48268 57 THR E N 1
ATOM 5864 C CA . THR D 1 56 ? -1.18563 -20.29099 20.18572 1.000 16.64846 57 THR E CA 1
ATOM 5865 C C . THR D 1 56 ? -1.69812 -18.89777 20.45716 1.000 17.87145 57 THR E C 1
ATOM 5866 O O . THR D 1 56 ? -0.93021 -17.99954 20.82088 1.000 17.98172 57 THR E O 1
ATOM 5877 N N . GLY D 1 57 ? -3.01019 -18.73688 20.32138 1.000 16.89040 58 GLY E N 1
ATOM 5878 C CA . GLY D 1 57 ? -3.60202 -17.45240 20.59797 1.000 19.55034 58 GLY E CA 1
ATOM 5879 C C . GLY D 1 57 ? -5.10442 -17.48967 20.49481 1.000 18.71938 58 GLY E C 1
ATOM 5880 O O . GLY D 1 57 ? -5.72991 -18.55670 20.52182 1.000 17.27494 58 GLY E O 1
ATOM 5884 N N . ARG D 1 58 ? -5.68557 -16.30212 20.36616 1.000 16.31942 59 ARG E N 1
ATOM 5885 C CA . ARG D 1 58 ? -7.12901 -16.17420 20.38462 1.000 16.46265 59 ARG E CA 1
ATOM 5886 C C . ARG D 1 58 ? -7.57122 -15.08971 19.42193 1.000 23.69895 59 ARG E C 1
ATOM 5887 O O . ARG D 1 58 ? -6.82043 -14.15950 19.12342 1.000 21.66449 59 ARG E O 1
ATOM 5908 N N . TYR D 1 59 ? -8.82699 -15.18047 18.97004 1.000 17.21010 60 TYR E N 1
ATOM 5909 C CA . TYR D 1 59 ? -9.36930 -14.11722 18.12181 1.000 16.79001 60 TYR E CA 1
ATOM 5910 C C . TYR D 1 59 ? -10.86188 -13.96769 18.37229 1.000 22.37873 60 TYR E C 1
ATOM 5911 O O . TYR D 1 59 ? -11.50536 -14.85979 18.91763 1.000 19.92645 60 TYR E O 1
ATOM 5929 N N 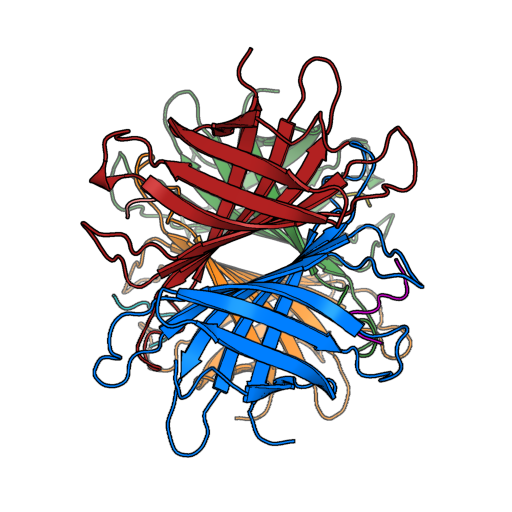. ASP D 1 60 ? -11.40527 -12.82041 17.95477 1.000 21.99974 61 ASP E N 1
ATOM 5930 C CA . ASP D 1 60 ? -12.82836 -12.51077 18.12544 1.000 22.15007 61 ASP E CA 1
ATOM 5931 C C . ASP D 1 60 ? -13.61209 -13.23754 17.04117 1.000 20.72926 61 ASP E C 1
ATOM 5932 O O . ASP D 1 60 ? -13.52858 -12.87269 15.86489 1.000 24.11069 61 ASP E O 1
ATOM 5941 N N . SER D 1 61 ? -14.32911 -14.30329 17.42166 1.000 23.64492 62 SER E N 1
ATOM 5942 C CA . SER D 1 61 ? -14.99174 -15.16450 16.44125 1.000 25.92916 62 SER E CA 1
ATOM 5943 C C . SER D 1 61 ? -16.37113 -14.64528 15.99925 1.000 29.99778 62 SER E C 1
ATOM 5944 O O . SER D 1 61 ? -17.00774 -15.29648 15.16283 1.000 34.42140 62 SER E O 1
ATOM 5952 N N . ALA D 1 62 ? -16.83891 -13.50887 16.51724 1.000 29.00162 63 ALA E N 1
ATOM 5953 C CA . ALA D 1 62 ? -18.04245 -12.83035 16.01206 1.000 35.07504 63 ALA E CA 1
ATOM 5954 C C . ALA D 1 62 ? -17.80776 -11.32770 15.93578 1.000 36.05574 63 ALA E C 1
ATOM 5955 O O . ALA D 1 62 ? -18.20717 -10.56988 16.83414 1.000 36.68012 63 ALA E O 1
ATOM 5962 N N . PRO D 1 63 ? -17.16768 -10.85364 14.87119 1.000 36.13012 64 PRO E N 1
ATOM 5963 C CA . PRO D 1 63 ? -16.87290 -9.41310 14.74905 1.000 42.66203 64 PRO E CA 1
ATOM 5964 C C . PRO D 1 63 ? -18.13612 -8.59041 14.50036 1.000 43.50875 64 PRO E C 1
ATOM 5965 O O . PRO D 1 63 ? -19.13227 -9.07504 13.97163 1.000 47.02832 64 PRO E O 1
ATOM 5976 N N . ALA D 1 64 ? -18.06736 -7.30377 14.87593 1.000 52.61925 65 ALA E N 1
ATOM 5977 C CA . ALA D 1 64 ? -19.28602 -6.54139 15.16103 1.000 61.43766 65 ALA E CA 1
ATOM 5978 C C . ALA D 1 64 ? -20.01254 -6.08817 13.89853 1.000 60.35061 65 ALA E C 1
ATOM 5979 O O . ALA D 1 64 ? -21.24975 -6.12178 13.84000 1.000 62.19640 65 ALA E O 1
ATOM 5986 N N . THR D 1 65 ? -19.27091 -5.62464 12.90372 1.000 54.04797 66 THR E N 1
ATOM 5987 C CA . THR D 1 65 ? -19.85951 -5.22400 11.63449 1.000 60.02118 66 THR E CA 1
ATOM 5988 C C . THR D 1 65 ? -19.10046 -5.94778 10.52954 1.000 62.39624 66 THR E C 1
ATOM 5989 O O . THR D 1 65 ? -18.23951 -6.79186 10.81776 1.000 60.58383 66 THR E O 1
ATOM 6000 N N . ALA D 1 66 ? -19.40177 -5.63377 9.26950 1.000 66.64200 67 ALA E N 1
ATOM 6001 C CA . ALA D 1 66 ? -18.69916 -6.26551 8.15859 1.000 58.68297 67 ALA E CA 1
ATOM 6002 C C . ALA D 1 66 ? -17.46908 -5.47801 7.73416 1.000 56.91964 67 ALA E C 1
ATOM 6003 O O . ALA D 1 66 ? -16.48274 -6.08171 7.30108 1.000 60.73572 67 ALA E O 1
ATOM 6010 N N . GLY D 1 67 ? -17.50221 -4.14838 7.85486 1.000 55.58568 68 GLY E N 1
ATOM 6011 C CA . GLY D 1 67 ? -16.34852 -3.31286 7.59160 1.000 57.72705 68 GLY E CA 1
ATOM 6012 C C . GLY D 1 67 ? -15.35167 -3.23111 8.72401 1.000 49.18160 68 GLY E C 1
ATOM 6013 O O . GLY D 1 67 ? -14.35262 -2.51338 8.62893 1.000 45.48694 68 GLY E O 1
ATOM 6017 N N . SER D 1 68 ? -15.59329 -3.95980 9.80286 1.000 49.29033 69 SER E N 1
ATOM 6018 C CA . SER D 1 68 ? -14.72618 -3.91819 10.96797 1.000 48.07683 69 SER E CA 1
ATOM 6019 C C . SER D 1 68 ? -13.66823 -5.00692 10.85845 1.000 34.62869 69 SER E C 1
ATOM 6020 O O . SER D 1 68 ? -13.93729 -6.09455 10.35405 1.000 34.00989 69 SER E O 1
ATOM 6028 N N . GLY D 1 69 ? -12.45015 -4.68292 11.29853 1.000 35.20766 70 GLY E N 1
ATOM 6029 C CA . GLY D 1 69 ? -11.41420 -5.69004 11.39081 1.000 29.26617 70 GLY E CA 1
ATOM 6030 C C . GLY D 1 69 ? -11.69100 -6.65153 12.52829 1.000 29.69878 70 GLY E C 1
ATOM 6031 O O . GLY D 1 69 ? -12.50153 -6.38687 13.41677 1.000 27.92378 70 GLY E O 1
ATOM 6035 N N . THR D 1 70 ? -10.99713 -7.78351 12.51539 1.000 25.41399 71 THR E N 1
ATOM 6036 C CA . THR D 1 70 ? -11.17273 -8.82434 13.52349 1.000 25.83532 71 THR E CA 1
ATOM 6037 C C . THR D 1 70 ? -9.97670 -8.83084 14.46951 1.000 24.46909 71 THR E C 1
ATOM 6038 O O . THR D 1 70 ? -8.84603 -9.11767 14.04909 1.000 20.61504 71 THR E O 1
ATOM 6049 N N . ALA D 1 71 ? -10.23241 -8.52460 15.74039 1.000 23.92901 72 ALA E N 1
ATOM 6050 C CA . ALA D 1 71 ? -9.15838 -8.47102 16.72730 1.000 23.08084 72 ALA E CA 1
ATOM 6051 C C . ALA D 1 71 ? -8.61250 -9.86623 17.01284 1.000 20.32706 72 ALA E C 1
ATOM 6052 O O . ALA D 1 71 ? -9.36732 -10.82939 17.14049 1.000 20.63710 72 ALA E O 1
ATOM 6059 N N . LEU D 1 72 ? -7.29297 -9.95928 17.13148 1.000 16.44259 73 LEU E N 1
ATOM 6060 C CA . LEU D 1 72 ? -6.62159 -11.22094 17.39546 1.000 19.02600 73 LEU E CA 1
ATOM 6061 C C . LEU D 1 72 ? -5.31931 -10.99507 18.15156 1.000 18.87229 73 LEU E C 1
ATOM 6062 O O . LEU D 1 72 ? -4.79049 -9.88140 18.21902 1.000 17.14177 73 LEU E O 1
ATOM 6078 N N . GLY D 1 73 ? -4.78523 -12.10128 18.68195 1.000 16.78712 74 GLY E N 1
ATOM 6079 C CA . GLY D 1 73 ? -3.51241 -12.11723 19.35643 1.000 17.99541 74 GLY E CA 1
ATOM 6080 C C . GLY D 1 73 ? -2.92216 -13.54201 19.35593 1.000 18.84117 74 GLY E C 1
ATOM 6081 O O . GLY D 1 73 ? -3.66659 -14.52670 19.38618 1.000 15.29881 74 GLY E O 1
ATOM 6085 N N . TRP D 1 74 ? -1.60604 -13.59671 19.31334 1.000 14.73065 75 TRP E N 1
ATOM 6086 C CA . TRP D 1 74 ? -0.95717 -14.89508 19.53660 1.000 17.30821 75 TRP E CA 1
ATOM 6087 C C . TRP D 1 74 ? 0.45230 -14.71974 20.10051 1.000 16.00364 75 TRP E C 1
ATOM 6088 O O . TRP D 1 74 ? 1.03380 -13.63271 20.09361 1.000 13.21693 75 TRP E O 1
ATOM 6109 N N . THR D 1 75 ? 0.97024 -15.82639 20.62425 1.000 13.59598 76 THR E N 1
ATOM 6110 C CA . THR D 1 75 ? 2.26095 -15.91231 21.27066 1.000 15.99648 76 THR E CA 1
ATOM 6111 C C . THR D 1 75 ? 3.06257 -17.05389 20.65858 1.000 17.63374 76 THR E C 1
ATOM 6112 O O . THR D 1 75 ? 2.51574 -18.11520 20.32154 1.000 16.41742 76 THR E O 1
ATOM 6123 N N . VAL D 1 76 ? 4.36933 -16.82309 20.57250 1.000 13.13042 77 VAL E N 1
ATOM 6124 C CA . VAL D 1 76 ? 5.40348 -17.81350 20.25965 1.000 15.03622 77 VAL E CA 1
ATOM 6125 C C . VAL D 1 76 ? 6.45509 -17.69456 21.35519 1.000 16.60847 77 VAL E C 1
ATOM 6126 O O . VAL D 1 76 ? 6.95969 -16.60356 21.59770 1.000 12.90390 77 VAL E O 1
ATOM 6139 N N . ALA D 1 77 ? 6.76916 -18.79718 22.02931 1.000 15.95591 78 ALA E N 1
ATOM 6140 C CA . ALA D 1 77 ? 7.95420 -18.88611 22.87575 1.000 13.84572 78 ALA E CA 1
ATOM 6141 C C . ALA D 1 77 ? 9.03544 -19.51284 22.01091 1.000 13.71287 78 ALA E C 1
ATOM 6142 O O . ALA D 1 77 ? 8.76199 -20.50092 21.33506 1.000 16.47989 78 ALA E O 1
ATOM 6149 N N . TRP D 1 78 ? 10.21517 -18.90222 21.97549 1.000 15.79253 79 TRP E N 1
ATOM 6150 C CA . TRP D 1 78 ? 11.24895 -19.21919 20.97416 1.000 15.79977 79 TRP E CA 1
ATOM 6151 C C . TRP D 1 78 ? 12.13372 -20.37915 21.42767 1.000 15.36051 79 TRP E C 1
ATOM 6152 O O . TRP D 1 78 ? 13.37541 -20.30500 21.46030 1.000 16.47880 79 TRP E O 1
ATOM 6173 N N . LYS D 1 79 ? 11.46219 -21.47257 21.78432 1.000 16.80366 80 LYS E N 1
ATOM 6174 C CA . LYS D 1 79 ? 12.08747 -22.75551 22.11252 1.000 17.37490 80 LYS E CA 1
ATOM 6175 C C . LYS D 1 79 ? 11.47179 -23.82329 21.21795 1.000 16.68388 80 LYS E C 1
ATOM 6176 O O . LYS D 1 79 ? 10.24120 -23.93095 21.15516 1.000 16.71253 80 LYS E O 1
ATOM 6195 N N . ASN D 1 80 ? 12.30229 -24.63627 20.56959 1.000 14.11065 81 ASN E N 1
ATOM 6196 C CA . ASN D 1 80 ? 11.81160 -25.84482 19.86913 1.000 14.73527 81 ASN E CA 1
ATOM 6197 C C . ASN D 1 80 ? 12.82268 -26.96688 20.11820 1.000 18.56448 81 ASN E C 1
ATOM 6198 O O . ASN D 1 80 ? 13.61478 -26.89387 21.06046 1.000 16.58973 81 ASN E O 1
ATOM 6209 N N . ASN D 1 81 ? 12.78490 -28.04559 19.30728 1.000 20.45500 82 ASN E N 1
ATOM 6210 C CA . ASN D 1 81 ? 13.68700 -29.16277 19.57644 1.000 20.74307 82 ASN E CA 1
ATOM 6211 C C . ASN D 1 81 ? 15.14399 -28.81517 19.33921 1.000 21.25475 82 ASN E C 1
ATOM 6212 O O . ASN D 1 81 ? 16.02653 -29.57155 19.76579 1.000 20.09636 82 ASN E O 1
ATOM 6223 N N . TYR D 1 82 ? 15.40354 -27.74266 18.59333 1.000 17.68211 83 TYR E N 1
ATOM 6224 C CA . TYR D 1 82 ? 16.75109 -27.42005 18.14206 1.000 22.89679 83 TYR E CA 1
ATOM 6225 C C . TYR D 1 82 ? 17.37874 -26.27036 18.90462 1.000 26.26163 83 TYR E C 1
ATOM 6226 O O . TYR D 1 82 ? 18.58221 -26.30817 19.15550 1.000 21.63684 83 TYR E O 1
ATOM 6244 N N . ARG D 1 83 ? 16.58815 -25.28391 19.32943 1.000 17.36040 84 ARG E N 1
ATOM 6245 C CA . ARG D 1 83 ? 17.13156 -24.01712 19.78597 1.000 23.10376 84 ARG E CA 1
ATOM 6246 C C . ARG D 1 83 ? 16.25215 -23.45856 20.88963 1.000 18.20442 84 ARG E C 1
ATOM 6247 O O . ARG D 1 83 ? 15.07559 -23.78855 20.97143 1.000 16.18018 84 ARG E O 1
ATOM 6268 N N . ASN D 1 84 ? 16.81352 -22.56477 21.71616 1.000 17.82887 85 ASN E N 1
ATOM 6269 C CA . ASN D 1 84 ? 16.00934 -21.85353 22.72058 1.000 19.92848 85 ASN E CA 1
ATOM 6270 C C . ASN D 1 84 ? 16.59322 -20.45967 22.90301 1.000 19.54785 85 ASN E C 1
ATOM 6271 O O . ASN D 1 84 ? 17.70641 -20.32772 23.41905 1.000 19.54048 85 ASN E O 1
ATOM 6282 N N . ALA D 1 85 ? 15.84651 -19.43022 22.51953 1.000 18.25935 86 ALA E N 1
ATOM 6283 C CA . ALA D 1 85 ? 16.28985 -18.04433 22.68277 1.000 20.55240 86 ALA E CA 1
ATOM 6284 C C . ALA D 1 85 ? 15.87468 -17.42468 24.01541 1.000 22.70035 86 ALA E C 1
ATOM 6285 O O . ALA D 1 85 ? 16.07417 -16.21694 24.20924 1.000 20.11849 86 ALA E O 1
ATOM 6292 N N . HIS D 1 86 ? 15.29899 -18.21012 24.92560 1.000 16.00589 87 HIS E N 1
ATOM 6293 C CA . HIS D 1 86 ? 14.82750 -17.76361 26.24149 1.000 16.82028 87 HIS E CA 1
ATOM 6294 C C . HIS D 1 86 ? 14.06436 -16.44847 26.12556 1.000 18.59767 87 HIS E C 1
ATOM 6295 O O . HIS D 1 86 ? 14.39547 -15.44608 26.77134 1.000 17.56040 87 HIS E O 1
ATOM 6309 N N . SER D 1 87 ? 13.05917 -16.45796 25.25652 1.000 17.97663 88 SER E N 1
ATOM 6310 C CA . SER D 1 87 ? 12.27255 -15.26848 24.92666 1.000 15.91615 88 SER E CA 1
ATOM 6311 C C . SER D 1 87 ? 10.93279 -15.69735 24.35583 1.000 20.23065 88 SER E C 1
ATOM 6312 O O . SER D 1 87 ? 10.74727 -16.85362 23.97162 1.000 16.21610 88 SER E O 1
ATOM 6320 N N . ALA D 1 88 ? 9.98477 -14.75437 24.34718 1.000 15.23069 89 ALA E N 1
ATOM 6321 C CA . ALA D 1 88 ? 8.64602 -15.00417 23.82473 1.000 15.82211 89 ALA E CA 1
ATOM 6322 C C . ALA D 1 88 ? 8.13991 -13.71845 23.19899 1.000 15.43731 89 ALA E C 1
ATOM 6323 O O . ALA D 1 88 ? 8.35565 -12.64592 23.75303 1.000 15.45232 89 ALA E O 1
ATOM 6330 N N . THR D 1 89 ? 7.51272 -13.84220 22.03141 1.000 14.26505 90 THR E N 1
ATOM 6331 C CA . THR D 1 89 ? 6.88786 -12.73432 21.32903 1.000 13.25896 90 THR E CA 1
ATOM 6332 C C . THR D 1 89 ? 5.37348 -12.86058 21.37023 1.000 16.05273 90 THR E C 1
ATOM 6333 O O . THR D 1 89 ? 4.80983 -13.92794 21.09651 1.000 14.24379 90 THR E O 1
ATOM 6344 N N . THR D 1 90 ? 4.70499 -11.76479 21.69105 1.000 15.08311 91 THR E N 1
ATOM 6345 C CA . THR D 1 90 ? 3.27320 -11.66317 21.47734 1.000 14.22266 91 THR E CA 1
ATOM 6346 C C . THR D 1 90 ? 2.96782 -10.66695 20.35458 1.000 20.09275 91 THR E C 1
ATOM 6347 O O . THR D 1 90 ? 3.57124 -9.58439 20.27116 1.000 17.65017 91 THR E O 1
ATOM 6358 N N . TRP D 1 91 ? 2.02331 -11.04816 19.49535 1.000 16.11109 92 TRP E N 1
ATOM 6359 C CA . TRP D 1 91 ? 1.53204 -10.20567 18.41651 1.000 16.48497 92 TRP E CA 1
ATOM 6360 C C . TRP D 1 91 ? 0.08681 -9.84012 18.69939 1.000 15.97116 92 TRP E C 1
ATOM 6361 O O . TRP D 1 91 ? -0.73419 -10.71903 18.96242 1.000 15.28871 92 TRP E O 1
ATOM 6382 N N . SER D 1 92 ? -0.24960 -8.55935 18.59884 1.000 14.78194 93 SER E N 1
ATOM 6383 C CA . SER D 1 92 ? -1.62912 -8.11462 18.82122 1.000 17.34193 93 SER E CA 1
ATOM 6384 C C . SER D 1 92 ? -2.08097 -7.30630 17.60838 1.000 19.84735 93 SER E C 1
ATOM 6385 O O . SER D 1 92 ? -1.34342 -6.44262 17.12689 1.000 17.83138 93 SER E O 1
ATOM 6393 N N . GLY D 1 93 ? -3.26985 -7.56925 17.09095 1.000 18.55695 94 GLY E N 1
ATOM 6394 C CA . GLY D 1 93 ? -3.64172 -6.88860 15.86572 1.000 20.07146 94 GLY E CA 1
ATOM 6395 C C . GLY D 1 93 ? -5.02603 -7.22036 15.37233 1.000 21.70469 94 GLY E C 1
ATOM 6396 O O . GLY D 1 93 ? -5.90125 -7.60935 16.13818 1.000 17.36272 94 GLY E O 1
ATOM 6400 N N . GLN D 1 94 ? -5.20786 -7.03788 14.06372 1.000 18.44866 95 GLN E N 1
ATOM 6401 C CA . GLN D 1 94 ? -6.50093 -7.20419 13.43605 1.000 22.84854 95 GLN E CA 1
ATOM 6402 C C . GLN D 1 94 ? -6.32907 -7.89546 12.10096 1.000 20.88344 95 GLN E C 1
ATOM 6403 O O . GLN D 1 94 ? -5.38346 -7.59915 11.36078 1.000 23.08886 95 GLN E O 1
ATOM 6417 N N . TYR D 1 95 ? -7.26445 -8.78077 11.78667 1.000 22.40560 96 TYR E N 1
ATOM 6418 C CA . TYR D 1 95 ? -7.38026 -9.34639 10.44915 1.000 25.21405 96 TYR E CA 1
ATOM 6419 C C . TYR D 1 95 ? -8.35191 -8.48118 9.64815 1.000 27.67052 96 TYR E C 1
ATOM 6420 O O . TYR D 1 95 ? -9.42025 -8.11112 10.15089 1.000 23.78672 96 TYR E O 1
ATOM 6438 N N . VAL D 1 96 ? -7.96195 -8.12560 8.42827 1.000 28.24958 97 VAL E N 1
ATOM 6439 C CA . VAL D 1 96 ? -8.84638 -7.46157 7.47551 1.000 34.51508 97 VAL E CA 1
ATOM 6440 C C . VAL D 1 96 ? -8.95670 -8.34173 6.23609 1.000 35.08867 97 VAL E C 1
ATOM 6441 O O . VAL D 1 96 ? -7.94277 -8.68039 5.61083 1.000 40.94508 97 VAL E O 1
ATOM 6454 N N . GLY D 1 97 ? -10.17390 -8.74188 5.90036 1.000 39.23312 98 GLY E N 1
ATOM 6455 C CA . GLY D 1 97 ? -10.38257 -9.61757 4.76973 1.000 36.03662 98 GLY E CA 1
ATOM 6456 C C . GLY D 1 97 ? -10.45329 -8.83055 3.47735 1.000 44.31231 98 GLY E C 1
ATOM 6457 O O . GLY D 1 97 ? -10.09319 -7.65635 3.40183 1.000 41.37318 98 GLY E O 1
ATOM 6461 N N . GLY D 1 98 ? -10.95062 -9.50502 2.43833 1.000 50.14974 99 GLY E N 1
ATOM 6462 C CA . GLY D 1 98 ? -11.18814 -8.88937 1.15075 1.000 42.20556 99 GLY E CA 1
ATOM 6463 C C . GLY D 1 98 ? -10.29143 -9.48773 0.08454 1.000 52.02820 99 GLY E C 1
ATOM 6464 O O . GLY D 1 98 ? -9.85337 -10.63695 0.19071 1.000 52.89085 99 GLY E O 1
ATOM 6468 N N . ALA D 1 99 ? -10.03127 -8.69064 -0.95177 1.000 60.45317 100 ALA E N 1
ATOM 6469 C CA . ALA D 1 99 ? -9.09649 -9.11956 -1.98631 1.000 65.64171 100 ALA E CA 1
ATOM 6470 C C . ALA D 1 99 ? -7.68402 -9.20203 -1.42533 1.000 60.94596 100 ALA E C 1
ATOM 6471 O O . ALA D 1 99 ? -7.06233 -10.27316 -1.40673 1.000 59.37955 100 ALA E O 1
ATOM 6478 N N . GLU D 1 100 ? -7.16308 -8.06974 -0.95825 1.000 60.88949 101 GLU E N 1
ATOM 6479 C CA . GLU D 1 100 ? -5.85435 -8.02557 -0.31360 1.000 58.29768 101 GLU E CA 1
ATOM 6480 C C . GLU D 1 100 ? -6.04623 -8.13967 1.19940 1.000 43.87309 101 GLU E C 1
ATOM 6481 O O . GLU D 1 100 ? -5.89869 -7.18481 1.96193 1.000 41.83426 101 GLU E O 1
ATOM 6493 N N . ALA D 1 101 ? -6.38974 -9.35270 1.62427 1.000 42.45259 102 ALA E N 1
ATOM 6494 C CA . ALA D 1 101 ? -6.52087 -9.61691 3.04937 1.000 38.99715 102 ALA E CA 1
ATOM 6495 C C . ALA D 1 101 ? -5.17209 -9.45526 3.73210 1.000 33.87089 102 ALA E C 1
ATOM 6496 O O . ALA D 1 101 ? -4.12149 -9.76368 3.16271 1.000 32.63724 102 ALA E O 1
ATOM 6503 N N . ARG D 1 102 ? -5.20978 -8.96764 4.96844 1.000 33.57876 103 ARG E N 1
ATOM 6504 C CA . ARG D 1 102 ? -3.98752 -8.70140 5.70136 1.000 30.07548 103 ARG E CA 1
ATOM 6505 C C . ARG D 1 102 ? -4.22624 -8.86128 7.19329 1.000 27.39504 103 ARG E C 1
ATOM 6506 O O . ARG D 1 102 ? -5.35830 -8.79236 7.68367 1.000 26.35702 103 ARG E O 1
ATOM 6527 N N . ILE D 1 103 ? -3.12766 -9.08159 7.91005 1.000 22.73313 104 ILE E N 1
ATOM 6528 C CA . ILE D 1 103 ? -3.11103 -9.08933 9.37098 1.000 21.32858 104 ILE E CA 1
ATOM 6529 C C . ILE D 1 103 ? -2.07129 -8.05363 9.77417 1.000 24.82730 104 ILE E C 1
ATOM 6530 O O . ILE D 1 103 ? -0.86990 -8.20762 9.48966 1.000 22.04639 104 ILE E O 1
ATOM 6546 N N . ASN D 1 104 ? -2.54231 -6.97432 10.38221 1.000 25.21865 105 ASN E N 1
ATOM 6547 C CA . ASN D 1 104 ? -1.70096 -5.88406 10.85297 1.000 21.08732 105 ASN E CA 1
ATOM 6548 C C . ASN D 1 104 ? -1.51143 -6.01812 12.35710 1.000 24.30378 105 ASN E C 1
ATOM 6549 O O . ASN D 1 104 ? -2.49720 -6.08280 13.11937 1.000 20.53649 105 ASN E O 1
ATOM 6560 N N . THR D 1 105 ? -0.25907 -6.03628 12.78208 1.000 21.29299 106 THR E N 1
ATOM 6561 C CA . THR D 1 105 ? 0.06700 -6.29288 14.16955 1.000 20.49526 106 THR E CA 1
ATOM 6562 C C . THR D 1 105 ? 1.09604 -5.31854 14.70986 1.000 21.17584 106 THR E C 1
ATOM 6563 O O . THR D 1 105 ? 1.90729 -4.74772 13.97123 1.000 20.59634 106 THR E O 1
ATOM 6574 N N . GLN D 1 106 ? 1.04274 -5.15435 16.01949 1.000 17.12420 107 GLN E N 1
ATOM 6575 C CA . GLN D 1 106 ? 2.15647 -4.68850 16.82579 1.000 19.23865 107 GLN E CA 1
ATOM 6576 C C . GLN D 1 106 ? 2.60163 -5.83562 17.71762 1.000 21.35542 107 GLN E C 1
ATOM 6577 O O . GLN D 1 106 ? 1.79282 -6.69108 18.08682 1.000 16.83350 107 GLN E O 1
ATOM 6591 N N . TRP D 1 107 ? 3.90307 -5.89618 18.01026 1.000 17.85280 108 TRP E N 1
ATOM 6592 C CA . TRP D 1 107 ? 4.41446 -7.03810 18.77535 1.000 17.52749 108 TRP E CA 1
ATOM 6593 C C . TRP D 1 107 ? 5.32599 -6.57687 19.89680 1.000 19.43642 108 TRP E C 1
ATOM 6594 O O . TRP D 1 107 ? 5.89976 -5.50008 19.84248 1.000 17.54657 108 TRP E O 1
ATOM 6615 N N . LEU D 1 108 ? 5.39647 -7.39477 20.93887 1.000 17.06274 109 LEU E N 1
ATOM 6616 C CA . LEU D 1 108 ? 6.31732 -7.24758 22.05580 1.000 12.90790 109 LEU E CA 1
ATOM 6617 C C . LEU D 1 108 ? 7.11077 -8.54455 22.18865 1.000 18.26925 109 LEU E C 1
ATOM 6618 O O . LEU D 1 108 ? 6.52637 -9.61896 22.29095 1.000 17.65742 109 LEU E O 1
ATOM 6634 N N . LEU D 1 109 ? 8.43018 -8.42853 22.21873 1.000 16.64479 110 LEU E N 1
ATOM 6635 C CA . LEU D 1 109 ? 9.36129 -9.52945 22.38416 1.000 15.39337 110 LEU E CA 1
ATOM 6636 C C . LEU D 1 109 ? 10.03192 -9.36766 23.74394 1.000 17.36387 110 LEU E C 1
ATOM 6637 O O . LEU D 1 109 ? 10.77852 -8.41013 23.95443 1.000 17.93561 110 LEU E O 1
ATOM 6653 N N . THR D 1 110 ? 9.76465 -10.28467 24.66643 1.000 14.96277 111 THR E N 1
ATOM 6654 C CA . THR D 1 110 ? 10.35398 -10.23276 25.99402 1.000 17.32625 111 THR E CA 1
ATOM 6655 C C . THR D 1 110 ? 11.36492 -11.35479 26.16210 1.000 18.83552 111 THR E C 1
ATOM 6656 O O . THR D 1 110 ? 11.08737 -12.52234 25.84322 1.000 16.14900 111 THR E O 1
ATOM 6667 N N . SER D 1 111 ? 12.51890 -11.00095 26.70697 1.000 18.85274 112 SER E N 1
ATOM 6668 C CA . SER D 1 111 ? 13.58701 -11.94767 26.99735 1.000 17.49038 112 SER E CA 1
ATOM 6669 C C . SER D 1 111 ? 13.65150 -12.17391 28.49472 1.000 21.51267 112 SER E C 1
ATOM 6670 O O . SER D 1 111 ? 13.37633 -11.27122 29.28149 1.000 19.77930 112 SER E O 1
ATOM 6678 N N . GLY D 1 112 ? 13.98815 -13.39968 28.89865 1.000 19.89825 113 GLY E N 1
ATOM 6679 C CA . GLY D 1 112 ? 14.30002 -13.62737 30.29736 1.000 21.12279 113 GLY E CA 1
ATOM 6680 C C . GLY D 1 112 ? 15.52400 -12.82096 30.70586 1.000 28.32249 113 GLY E C 1
ATOM 6681 O O . GLY D 1 112 ? 16.54230 -12.83697 30.01223 1.000 22.41624 113 GLY E O 1
ATOM 6685 N N . THR D 1 113 ? 15.43144 -12.06344 31.79509 1.000 24.56179 114 THR E N 1
ATOM 6686 C CA . THR D 1 113 ? 16.57281 -11.28672 32.25275 1.000 27.01247 114 THR E CA 1
ATOM 6687 C C . THR D 1 113 ? 16.69523 -11.39204 33.76622 1.000 23.92380 114 THR E C 1
ATOM 6688 O O . THR D 1 113 ? 15.75885 -11.77987 34.45796 1.000 25.05335 114 THR E O 1
ATOM 6699 N N . THR D 1 114 ? 17.84988 -10.97954 34.28775 1.000 29.88733 115 THR E N 1
ATOM 6700 C CA . THR D 1 114 ? 17.93729 -10.72217 35.71411 1.000 28.72271 115 THR E CA 1
ATOM 6701 C C . THR D 1 114 ? 17.11942 -9.48123 36.05908 1.000 34.88996 115 THR E C 1
ATOM 6702 O O . THR D 1 114 ? 16.73400 -8.68776 35.19140 1.000 33.15698 115 THR E O 1
ATOM 6713 N N . GLU D 1 115 ? 16.83499 -9.31033 37.34346 1.000 34.14829 116 GLU E N 1
ATOM 6714 C CA . GLU D 1 115 ? 16.08965 -8.11798 37.72921 1.000 38.53275 116 GLU E CA 1
ATOM 6715 C C . GLU D 1 115 ? 16.86976 -6.86660 37.34824 1.000 36.60519 116 GLU E C 1
ATOM 6716 O O . GLU D 1 115 ? 16.27049 -5.87227 36.93867 1.000 35.46428 116 GLU E O 1
ATOM 6728 N N . ALA D 1 116 ? 18.20243 -6.94102 37.37781 1.000 32.49833 117 ALA E N 1
ATOM 6729 C CA . ALA D 1 116 ? 19.04096 -5.79383 37.04621 1.000 36.50503 117 ALA E CA 1
ATOM 6730 C C . ALA D 1 116 ? 18.88132 -5.36494 35.59774 1.000 36.58394 117 ALA E C 1
ATOM 6731 O O . ALA D 1 116 ? 18.99474 -4.17292 35.28933 1.000 36.30680 117 ALA E O 1
ATOM 6738 N N . ASN D 1 117 ? 18.62669 -6.31404 34.69506 1.000 33.21105 118 ASN E N 1
ATOM 6739 C CA . ASN D 1 117 ? 18.56150 -6.03233 33.27148 1.000 30.61727 118 ASN E CA 1
ATOM 6740 C C . ASN D 1 117 ? 17.13276 -5.96799 32.73866 1.000 25.23785 118 ASN E C 1
ATOM 6741 O O . ASN D 1 117 ? 16.94476 -5.91284 31.51515 1.000 24.85067 118 ASN E O 1
ATOM 6752 N N . ALA D 1 118 ? 16.12319 -5.95381 33.61344 1.000 27.05374 119 ALA E N 1
ATOM 6753 C CA . ALA D 1 118 ? 14.74285 -5.96570 33.12864 1.000 30.12120 119 ALA E CA 1
ATOM 6754 C C . ALA D 1 118 ? 14.41963 -4.78165 32.21543 1.000 25.57704 119 ALA E C 1
ATOM 6755 O O . ALA D 1 118 ? 13.56057 -4.90652 31.33451 1.000 19.17270 119 ALA E O 1
ATOM 6762 N N . TRP D 1 119 ? 15.08578 -3.63118 32.39659 1.000 28.99120 120 TRP E N 1
ATOM 6763 C CA . TRP D 1 119 ? 14.91688 -2.49951 31.47727 1.000 28.76324 120 TRP E CA 1
ATOM 6764 C C . TRP D 1 119 ? 15.20155 -2.89347 30.02816 1.000 24.94360 120 TRP E C 1
ATOM 6765 O O . TRP D 1 119 ? 14.66796 -2.28313 29.09793 1.000 28.70471 120 TRP E O 1
ATOM 6786 N N . ARG D 1 120 ? 16.04888 -3.88209 29.79633 1.000 25.88719 121 ARG E N 1
ATOM 6787 C CA . ARG D 1 120 ? 16.33309 -4.27356 28.42332 1.000 26.80247 121 ARG E CA 1
ATOM 6788 C C . ARG D 1 120 ? 15.56956 -5.53326 28.02204 1.000 21.19713 121 ARG E C 1
ATOM 6789 O O . ARG D 1 120 ? 15.89993 -6.14821 27.00600 1.000 19.96748 121 ARG E O 1
ATOM 6810 N N . SER D 1 121 ? 14.50832 -5.88513 28.75030 1.000 21.97245 122 SER E N 1
ATOM 6811 C CA . SER D 1 121 ? 13.85483 -7.16456 28.48537 1.000 15.64215 122 SER E CA 1
ATOM 6812 C C . SER D 1 121 ? 12.86572 -7.13765 27.32145 1.000 21.30687 122 SER E C 1
ATOM 6813 O O . SER D 1 121 ? 12.59692 -8.19595 26.75990 1.000 19.64791 122 SER E O 1
ATOM 6821 N N . THR D 1 122 ? 12.26609 -5.98566 26.96909 1.000 18.75118 123 THR E N 1
ATOM 6822 C CA . THR D 1 122 ? 11.11917 -5.97917 26.05362 1.000 13.36772 123 THR E CA 1
ATOM 6823 C C . THR D 1 122 ? 11.33623 -5.03851 24.86883 1.000 20.07639 123 THR E C 1
ATOM 6824 O O . THR D 1 122 ? 11.36970 -3.81415 25.02942 1.000 16.43345 123 THR E O 1
ATOM 6835 N N . LEU D 1 123 ? 11.39925 -5.61845 23.68331 1.000 16.98640 124 LEU E N 1
ATOM 6836 C CA . LEU D 1 123 ? 11.43247 -4.93517 22.40621 1.000 17.30161 124 LEU E CA 1
ATOM 6837 C C . LEU D 1 123 ? 10.01669 -4.77370 21.87269 1.000 17.10929 124 LEU E C 1
ATOM 6838 O O . LEU D 1 123 ? 9.14049 -5.60564 22.13591 1.000 15.94544 124 LEU E O 1
ATOM 6854 N N . VAL D 1 124 ? 9.78566 -3.69048 21.13074 1.000 19.93659 125 VAL E N 1
ATOM 6855 C CA . VAL D 1 124 ? 8.48955 -3.42385 20.51605 1.000 14.28604 125 VAL E CA 1
ATOM 6856 C C . VAL D 1 124 ? 8.67516 -3.23622 19.01380 1.000 15.95712 125 VAL E C 1
ATOM 6857 O O . VAL D 1 124 ? 9.69357 -2.69258 18.56389 1.000 17.43207 125 VAL E O 1
ATOM 6870 N N . GLY D 1 125 ? 7.69893 -3.69576 18.23483 1.000 18.97005 126 GLY E N 1
ATOM 6871 C CA . GLY D 1 125 ? 7.73643 -3.49006 16.80465 1.000 15.52729 126 GLY E CA 1
ATOM 6872 C C . GLY D 1 125 ? 6.37717 -3.70170 16.18147 1.000 20.70007 126 GLY E C 1
ATOM 6873 O O . GLY D 1 125 ? 5.35722 -3.74075 16.86928 1.000 15.89324 126 GLY E O 1
ATOM 6877 N N . HIS D 1 126 ? 6.36881 -3.81487 14.85163 1.000 20.10411 127 HIS E N 1
ATOM 6878 C CA . HIS D 1 126 ? 5.12598 -4.04363 14.11332 1.000 21.67793 127 HIS E CA 1
ATOM 6879 C C . HIS D 1 126 ? 5.40322 -4.94567 12.91660 1.000 24.21218 127 HIS E C 1
ATOM 6880 O O . HIS D 1 126 ? 6.50148 -4.93909 12.34204 1.000 25.42022 127 HIS E O 1
ATOM 6894 N N . ASP D 1 127 ? 4.39952 -5.75208 12.55190 1.000 25.62918 128 ASP E N 1
ATOM 6895 C CA . ASP D 1 127 ? 4.48665 -6.66504 11.42299 1.000 23.82927 128 ASP E CA 1
ATOM 6896 C C . ASP D 1 127 ? 3.17533 -6.63280 10.63347 1.000 23.31032 128 ASP E C 1
ATOM 6897 O O . ASP D 1 127 ? 2.08671 -6.65978 11.21989 1.000 24.01218 128 ASP E O 1
ATOM 6906 N N . THR D 1 128 ? 3.27467 -6.63923 9.30682 1.000 25.15953 129 THR E N 1
ATOM 6907 C CA . THR D 1 128 ? 2.11572 -6.84000 8.44469 1.000 25.56672 129 THR E CA 1
ATOM 6908 C C . THR D 1 128 ? 2.26245 -8.15152 7.69224 1.000 25.45049 129 THR E C 1
ATOM 6909 O O . THR D 1 128 ? 3.29026 -8.39186 7.07202 1.000 23.83315 129 THR E O 1
ATOM 6920 N N . PHE D 1 129 ? 1.23518 -8.99952 7.76577 1.000 26.06583 130 PHE E N 1
ATOM 6921 C CA . PHE D 1 129 ? 1.21227 -10.29913 7.11475 1.000 26.49689 130 PHE E CA 1
ATOM 6922 C C . PHE D 1 129 ? 0.22398 -10.30502 5.94904 1.000 28.42375 130 PHE E C 1
ATOM 6923 O O . PHE D 1 129 ? -0.91452 -9.83135 6.08684 1.000 24.43964 130 PHE E O 1
ATOM 6940 N N . THR D 1 130 ? 0.63818 -10.88938 4.81596 1.000 27.12815 131 THR E N 1
ATOM 6941 C CA . THR D 1 130 ? -0.25984 -11.11640 3.68949 1.000 29.04208 131 THR E CA 1
ATOM 6942 C C . THR D 1 130 ? -0.36067 -12.61582 3.40344 1.000 36.20339 131 THR E C 1
ATOM 6943 O O . THR D 1 130 ? 0.55809 -13.39485 3.69825 1.000 30.72303 131 THR E O 1
ATOM 6954 N N . LYS D 1 131 ? -1.51197 -13.02084 2.87077 1.000 33.73636 132 LYS E N 1
ATOM 6955 C CA . LYS D 1 131 ? -1.84016 -14.43232 2.72967 1.000 43.60833 132 LYS E CA 1
ATOM 6956 C C . LYS D 1 131 ? -1.30382 -14.98714 1.41943 1.000 46.54425 132 LYS E C 1
ATOM 6957 O O . LYS D 1 131 ? -1.01563 -14.25181 0.47448 1.000 48.00375 132 LYS E O 1
ATOM 6976 N N . VAL D 1 132 ? -1.17900 -16.31005 1.38700 1.000 53.20457 133 VAL E N 1
ATOM 6977 C CA . VAL D 1 132 ? -0.69570 -17.06428 0.23721 1.000 57.31639 133 VAL E CA 1
ATOM 6978 C C . VAL D 1 132 ? -1.87897 -17.42729 -0.64515 1.000 60.24225 133 VAL E C 1
ATOM 6979 O O . VAL D 1 132 ? -2.95206 -17.79006 -0.14307 1.000 56.22509 133 VAL E O 1
ATOM 6992 N N . GLN D 1 133 ? -1.67835 -17.35972 -1.96051 1.000 68.13416 134 GLN E N 1
ATOM 6993 C CA . GLN D 1 133 ? -2.73101 -17.68838 -2.91876 1.000 74.25832 134 GLN E CA 1
ATOM 6994 C C .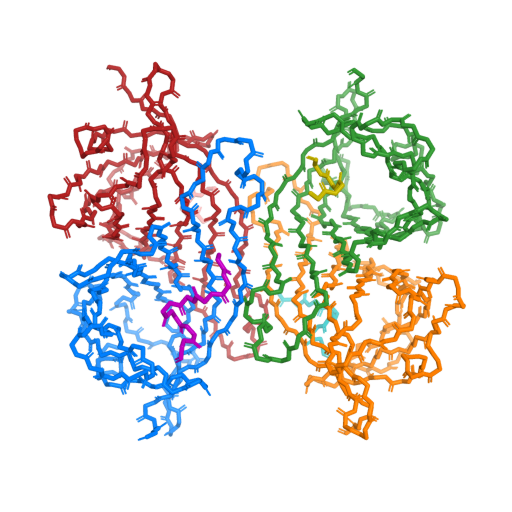 GLN D 1 133 ? -2.71806 -19.17497 -3.26473 1.000 66.56373 134 GLN E C 1
ATOM 6995 O O . GLN D 1 133 ? -1.67801 -19.83124 -3.17892 1.000 62.63275 134 GLN E O 1
ATOM 7022 N N . PRO E 2 2 ? -13.46631 1.79516 23.62881 1.000 72.52867 207 PRO F N 1
ATOM 7023 C CA . PRO E 2 2 ? -14.73827 2.16132 24.26733 1.000 71.83974 207 PRO F CA 1
ATOM 7024 C C . PRO E 2 2 ? -14.52822 2.97069 25.54521 1.000 70.54312 207 PRO F C 1
ATOM 7025 O O . PRO E 2 2 ? -13.38278 3.26958 25.90596 1.000 67.66304 207 PRO F O 1
ATOM 7036 N N . TRP E 2 3 ? -15.61999 3.32273 26.22742 1.000 59.17447 208 TRP F N 1
ATOM 7037 C CA . TRP E 2 3 ? -15.47088 3.98494 27.51630 1.000 58.50783 208 TRP F CA 1
ATOM 7038 C C . TRP E 2 3 ? -15.20091 2.98223 28.62912 1.000 47.42513 208 TRP F C 1
ATOM 7039 O O . TRP E 2 3 ? -14.45261 3.27526 29.56798 1.000 46.92983 208 TRP F O 1
ATOM 7060 N N . SER E 2 4 ? -15.82502 1.81520 28.54680 1.000 47.81484 209 SER F N 1
ATOM 7061 C CA . SER E 2 4 ? -15.67302 0.75213 29.52649 1.000 49.47658 209 SER F CA 1
ATOM 7062 C C . SER E 2 4 ? -15.18494 -0.49968 28.81322 1.000 51.14333 209 SER F C 1
ATOM 7063 O O . SER E 2 4 ? -15.61871 -0.79743 27.69532 1.000 51.05998 209 SER F O 1
ATOM 7071 N N . HIS E 2 5 ? -14.28905 -1.23210 29.46686 1.000 38.26451 210 HIS F N 1
ATOM 7072 C CA . HIS E 2 5 ? -13.73273 -2.44007 28.88551 1.000 38.31011 210 HIS F CA 1
ATOM 7073 C C . HIS E 2 5 ? -13.58525 -3.50761 29.95906 1.000 31.53323 210 HIS F C 1
ATOM 7074 O O . HIS E 2 5 ? -13.18607 -3.19650 31.09468 1.000 29.39276 210 HIS F O 1
ATOM 7088 N N . PRO E 2 6 ? -13.90119 -4.76633 29.65161 1.000 35.54795 211 PRO F N 1
ATOM 7089 C CA . PRO E 2 6 ? -13.90367 -5.77459 30.72681 1.000 33.59746 211 PRO F CA 1
ATOM 7090 C C . PRO E 2 6 ? -12.54040 -5.97158 31.38821 1.000 32.72444 211 PRO F C 1
ATOM 7091 O O . PRO E 2 6 ? -12.47353 -6.36751 32.55845 1.000 38.39901 211 PRO F O 1
ATOM 7102 N N . GLN E 2 7 ? -11.44277 -5.69209 30.68886 1.000 28.55791 212 GLN F N 1
ATOM 7103 C CA . GLN E 2 7 ? -10.12631 -5.85879 31.30068 1.000 26.93144 212 GLN F CA 1
ATOM 7104 C C . GLN E 2 7 ? -9.94393 -4.99240 32.55199 1.000 32.95658 212 GLN F C 1
ATOM 7105 O O . GLN E 2 7 ? -9.13455 -5.33200 33.42171 1.000 34.58592 212 GLN F O 1
ATOM 7119 N N . PHE E 2 8 ? -10.66110 -3.86219 32.65487 1.000 33.62824 213 PHE F N 1
ATOM 7120 C CA . PHE E 2 8 ? -10.41329 -2.91520 33.74158 1.000 37.01176 213 PHE F CA 1
ATOM 7121 C C . PHE E 2 8 ? -11.66649 -2.58485 34.54659 1.000 43.40162 213 PHE F C 1
ATOM 7122 O O . PHE E 2 8 ? -11.67016 -1.60163 35.29539 1.000 40.63430 213 PHE F O 1
ATOM 7139 N N . GLU E 2 9 ? -12.72332 -3.37440 34.42514 1.000 40.86209 214 GLU F N 1
ATOM 7140 C CA . GLU E 2 9 ? -13.93310 -3.09448 35.19863 1.000 47.59837 214 GLU F CA 1
ATOM 7141 C C . GLU E 2 9 ? -13.65872 -3.38462 36.67133 1.000 41.59904 214 GLU F C 1
ATOM 7142 O O . GLU E 2 9 ? -12.98241 -4.36374 36.99360 1.000 39.72816 214 GLU F O 1
ATOM 7154 N N . TRP F 2 3 ? 24.77276 -3.62737 26.54568 1.000 57.86448 208 TRP G N 1
ATOM 7155 C CA . TRP F 2 3 ? 24.56862 -4.36805 27.79044 1.000 66.48241 208 TRP G CA 1
ATOM 7156 C C . TRP F 2 3 ? 24.20288 -3.42990 28.93436 1.000 54.01645 208 TRP G C 1
ATOM 7157 O O . TRP F 2 3 ? 23.46412 -3.78796 29.85135 1.000 44.59490 208 TRP G O 1
ATOM 7177 N N . SER F 2 4 ? 24.74485 -2.22363 28.87515 1.000 47.97053 209 SER G N 1
ATOM 7178 C CA . SER F 2 4 ? 24.42828 -1.17635 29.82995 1.000 52.04892 209 SER G CA 1
ATOM 7179 C C . SER F 2 4 ? 23.98038 0.05657 29.05669 1.000 43.22823 209 SER G C 1
ATOM 7180 O O . SER F 2 4 ? 24.15579 0.15357 27.83995 1.000 40.89862 209 SER G O 1
ATOM 7188 N N . HIS F 2 5 ? 23.38523 1.00325 29.77732 1.000 30.98544 210 HIS G N 1
ATOM 7189 C CA . HIS F 2 5 ? 22.86779 2.21068 29.14791 1.000 30.75862 210 HIS G CA 1
ATOM 7190 C C . HIS F 2 5 ? 22.70777 3.26535 30.22202 1.000 26.96171 210 HIS G C 1
ATOM 7191 O O . HIS F 2 5 ? 22.29745 2.92042 31.33531 1.000 23.91735 210 HIS G O 1
ATOM 7205 N N . PRO F 2 6 ? 23.01586 4.53992 29.95130 1.000 25.39675 211 PRO G N 1
ATOM 7206 C CA . PRO F 2 6 ? 22.97198 5.53741 31.04000 1.000 28.44161 211 PRO G CA 1
ATOM 7207 C C . PRO F 2 6 ? 21.60460 5.70389 31.69106 1.000 27.62054 211 PRO G C 1
ATOM 7208 O O . PRO F 2 6 ? 21.53972 6.04930 32.87792 1.000 32.63813 211 PRO G O 1
ATOM 7219 N N . GLN F 2 7 ? 20.50822 5.47159 30.96343 1.000 23.28398 212 GLN G N 1
ATOM 7220 C CA . GLN F 2 7 ? 19.17512 5.67741 31.54216 1.000 19.22452 212 GLN G CA 1
ATOM 7221 C C . GLN F 2 7 ? 18.94628 4.84649 32.80449 1.000 26.32729 212 GLN G C 1
ATOM 7222 O O . GLN F 2 7 ? 18.13743 5.23546 33.67270 1.000 25.20258 212 GLN G O 1
ATOM 7236 N N . PHE F 2 8 ? 19.63346 3.70707 32.91785 1.000 24.10791 213 PHE G N 1
ATOM 7237 C CA . PHE F 2 8 ? 19.43465 2.73855 33.99924 1.000 30.95072 213 PHE G CA 1
ATOM 7238 C C . PHE F 2 8 ? 20.69110 2.48309 34.83892 1.000 37.05560 213 PHE G C 1
ATOM 7239 O O . PHE F 2 8 ? 20.74261 1.50271 35.58790 1.000 35.63548 213 PHE G O 1
ATOM 7256 N N . GLU F 2 9 ? 21.70001 3.34518 34.74307 1.000 38.82784 214 GLU G N 1
ATOM 7257 C CA . GLU F 2 9 ? 22.90544 3.21534 35.56315 1.000 42.22781 214 GLU G CA 1
ATOM 7258 C C . GLU F 2 9 ? 22.61550 3.52969 37.02497 1.000 37.37190 214 GLU G C 1
ATOM 7259 O O . GLU F 2 9 ? 21.98008 4.54749 37.33495 1.000 41.85878 214 GLU G O 1
ATOM 7271 N N . HIS G 2 5 ? -9.22001 12.57343 15.84712 1.000 39.76592 210 HIS H N 1
ATOM 7272 C CA . HIS G 2 5 ? -8.08936 13.20567 16.51325 1.000 40.86674 210 HIS H CA 1
ATOM 7273 C C . HIS G 2 5 ? -7.18179 13.81955 15.45692 1.000 49.65721 210 HIS H C 1
ATOM 7274 O O . HIS G 2 5 ? -6.97281 13.21743 14.39981 1.000 48.50071 210 HIS H O 1
ATOM 7287 N N . PRO G 2 6 ? -6.62534 15.00227 15.73720 1.000 49.70145 211 PRO H N 1
ATOM 7288 C CA . PRO G 2 6 ? -5.87915 15.70925 14.67550 1.000 48.16537 211 PRO H CA 1
ATOM 7289 C C . PRO G 2 6 ? -4.66452 14.94842 14.13044 1.000 54.29757 211 PRO H C 1
ATOM 7290 O O . PRO G 2 6 ? -4.39951 15.01746 12.92002 1.000 48.46819 211 PRO H O 1
ATOM 7301 N N . GLN G 2 7 ? -3.92036 14.21555 14.96412 1.000 48.19065 212 GLN H N 1
ATOM 7302 C CA . GLN G 2 7 ? -2.76271 13.47594 14.45501 1.000 45.81213 212 GLN H CA 1
ATOM 7303 C C . GLN G 2 7 ? -3.08911 12.74239 13.15144 1.000 53.87144 212 GLN H C 1
ATOM 7304 O O . GLN G 2 7 ? -2.21859 12.58047 12.28880 1.000 54.61767 212 GLN H O 1
ATOM 7318 N N . PHE G 2 8 ? -4.33958 12.31341 12.99147 1.000 52.73575 213 PHE H N 1
ATOM 7319 C CA . PHE G 2 8 ? -4.77074 11.62052 11.78222 1.000 61.06723 213 PHE H CA 1
ATOM 7320 C C . PHE G 2 8 ? -6.08598 12.19903 11.26767 1.000 50.50443 213 PHE H C 1
ATOM 7321 O O . PHE G 2 8 ? -7.02533 11.45263 10.98864 1.000 52.56942 213 PHE H O 1
ATOM 7338 N N . HIS H 2 5 ? 18.52909 -12.99781 16.65247 1.000 40.42588 210 HIS I N 1
ATOM 7339 C CA . HIS H 2 5 ? 17.35112 -13.62007 17.24248 1.000 39.69731 210 HIS I CA 1
ATOM 7340 C C . HIS H 2 5 ? 16.52290 -14.28690 16.15367 1.000 40.80502 210 HIS I C 1
ATOM 7341 O O . HIS H 2 5 ? 16.33507 -13.71041 15.08493 1.000 43.52380 210 HIS I O 1
ATOM 7354 N N . PRO H 2 6 ? 16.01194 -15.49769 16.42464 1.000 52.22193 211 PRO I N 1
ATOM 7355 C CA . PRO H 2 6 ? 15.31218 -16.24686 15.35957 1.000 49.74817 211 PRO I CA 1
ATOM 7356 C C . PRO H 2 6 ? 14.20082 -15.47420 14.65037 1.000 53.73186 211 PRO I C 1
ATOM 7357 O O . PRO H 2 6 ? 14.05130 -15.60750 13.42525 1.000 51.33273 211 PRO I O 1
ATOM 7368 N N . GLN H 2 7 ? 13.41500 -14.67079 15.37603 1.000 45.21992 212 GLN I N 1
ATOM 7369 C CA . GLN H 2 7 ? 12.33764 -13.92036 14.72936 1.000 38.51201 212 GLN I CA 1
ATOM 7370 C C . GLN H 2 7 ? 12.83606 -13.14566 13.50520 1.000 40.19558 212 GLN I C 1
ATOM 7371 O O . GLN H 2 7 ? 12.13318 -13.06165 12.49336 1.000 44.81164 212 GLN I O 1
ATOM 7385 N N . PHE H 2 8 ? 14.05495 -12.61293 13.56839 1.000 43.73212 213 PHE I N 1
ATOM 7386 C CA . PHE H 2 8 ? 14.61161 -11.67397 12.57056 1.000 49.73709 213 PHE I CA 1
ATOM 7387 C C . PHE H 2 8 ? 13.90981 -10.31191 12.61302 1.000 52.53967 213 PHE I C 1
ATOM 7388 O O . PHE H 2 8 ? 12.89172 -10.12811 13.29893 1.000 53.58088 213 PHE I O 1
#

Radius of gyration: 22.0 Å; Cα contacts (8 Å, |Δi|>4): 1536; chains: 8; bounding box: 54×58×51 Å

B-factor: mean 32.27, std 15.15, range [10.98, 124.56]

Nearest PDB structures (foldseek):
  1kl5-assembly1_D  TM=9.928E-01  e=3.047E-19  Streptomyces avidinii
  6sos-assembly1_A  TM=9.830E-01  e=1.999E-19  Streptomyces avidinii
  4cpi-assembly1_D  TM=9.883E-01  e=1.079E-18  Streptomyces avidinii
  1n9y-assembly1_D  TM=9.799E-01  e=1.826E-18  Streptomyces avidinii
  8ty0-assembly1_C  TM=9.530E-01  e=8.289E-19  Streptomyces avidinii

Organism: Streptomyces avidinii (NCBI:txid1895)

Solvent-accessible surface area: 19928 Å² total

InterPro domains:
  IPR005468 Avidin/streptavidin [PF01382] (38-156)
  IPR005468 Avidin/streptavidin [PS51326] (37-159)
  IPR005469 Avidin [PR00709] (41-55)
  IPR005469 Avidin [PR00709] (61-69)
  IPR005469 Avidin [PR00709] (90-102)
  IPR005469 Avidin [PR00709] (112-122)
  IPR005469 Avidin [PR00709] (128-139)
  IPR005469 Avidin [PR00709] (144-160)
  IPR017889 Avidin-like, conserved site [PS00577] (142-156)
  IPR036896 Avidin-like superfamily [G3DSA:2.40.128.30] (25-167)
  IPR036896 Avidin-like superfamily [SSF50876] (41-161)
  IPR051764 Avidin/Streptavidin-related [PTHR34399] (16-161)